Protein AF-A0A3M5FD31-F1 (afdb_monomer)

Foldseek 3Di:
DVVPDPDDDDPPDDPVVVVVVVVVVVVVVVVVVVVVVVVVVVVVVVDPDPDDDPDPPVLLVDFADFPLVVVLSVLLLVQLQDLAFEEEEEAAQLCSVSSVLSSQCNYPQNVADEQEDELVVDPQVCQLCQAQWAAQPLDDPRNHTDHHSQNSQFSGEYEYEAPLNHAAVSLVQVLCCLPVQWGDHRVGPDIDHGRYRYYYYHHDDLVVCCVVVSHPPSSVVRNVPHYRYRDFQLVRQPSQVVLLVVLLCVLCVVVVHNLADEDPQLSVLSRPARPSNGSVLSSVLSNQQSVPPPDSYRYNVSSVGQPDNDQDPADEEEDLALAQLQQAAQWDWDQDPVPSDTDIHGDPSSHHPHYDYQLVSNLPPALLRLLLRLLNLLQLLLQLLQWPQHDPQLVVLSLQLLLLSLVQSLVCNVPSPPSSSSSSSNSSSNSSSVSCRRRNGALQQLLLVCCCSPLVDDSSLSSLLLVLLLLVVCCVQQLQSLLSSLVSSVQDDPPDDSNRSNVSSSVSSVVSCVSSVRQLACVVSVDDLVCLLVSLVSSVVVVVRQNRHSDHDDSVNSSVSVVSSHD

Mean predicted aligned error: 15.81 Å

Structure (mmCIF, N/CA/C/O backbone):
data_AF-A0A3M5FD31-F1
#
_entry.id   AF-A0A3M5FD31-F1
#
loop_
_atom_site.group_PDB
_atom_site.id
_atom_site.type_symbol
_atom_site.label_atom_id
_atom_site.label_alt_id
_atom_site.label_comp_id
_atom_site.label_asym_id
_atom_site.label_entity_id
_atom_site.label_seq_id
_atom_site.pdbx_PDB_ins_code
_atom_site.Cartn_x
_atom_site.Cartn_y
_atom_site.Cartn_z
_atom_site.occupancy
_atom_site.B_iso_or_equiv
_atom_site.auth_seq_id
_atom_site.auth_comp_id
_atom_site.auth_asym_id
_atom_site.auth_atom_id
_atom_site.pdbx_PDB_model_num
ATOM 1 N N . MET A 1 1 ? -20.718 32.385 51.580 1.00 57.00 1 MET A N 1
ATOM 2 C CA . MET A 1 1 ? -20.568 30.990 51.122 1.00 57.00 1 MET A CA 1
ATOM 3 C C . MET A 1 1 ? -21.814 30.450 50.413 1.00 57.00 1 MET A C 1
ATOM 5 O O . MET A 1 1 ? -21.738 30.248 49.214 1.00 57.00 1 MET A O 1
ATOM 9 N N . LYS A 1 2 ? -22.989 30.304 51.052 1.00 42.31 2 LYS A N 1
ATOM 10 C CA . LYS A 1 2 ? -24.213 29.786 50.378 1.00 42.31 2 LYS A CA 1
ATOM 11 C C . LYS A 1 2 ? -24.882 30.723 49.345 1.00 42.31 2 LYS A C 1
ATOM 13 O O . LYS A 1 2 ? -25.687 30.256 48.555 1.00 42.31 2 LYS A O 1
ATOM 18 N N . MET A 1 3 ? -24.538 32.015 49.322 1.00 60.50 3 MET A N 1
ATOM 19 C CA . MET A 1 3 ? -25.020 33.004 48.332 1.00 60.50 3 MET A CA 1
ATOM 20 C C . MET A 1 3 ? -23.913 33.480 47.365 1.00 60.50 3 MET A C 1
ATOM 22 O O . MET A 1 3 ? -24.001 34.572 46.820 1.00 60.50 3 MET A O 1
ATOM 26 N N . GLY A 1 4 ? -22.835 32.702 47.188 1.00 65.38 4 GLY A N 1
ATOM 27 C CA . GLY A 1 4 ? -21.793 32.984 46.182 1.00 65.38 4 GLY A CA 1
ATOM 28 C C . GLY A 1 4 ? -20.539 33.727 46.666 1.00 65.38 4 GLY A C 1
ATOM 29 O O . GLY A 1 4 ? -19.631 33.952 45.874 1.00 65.38 4 GLY A O 1
ATOM 30 N N . ALA A 1 5 ? -20.434 34.079 47.953 1.00 73.81 5 ALA A N 1
ATOM 31 C CA . ALA A 1 5 ? -19.164 34.566 48.511 1.00 73.81 5 ALA A CA 1
ATOM 32 C C . ALA A 1 5 ? -18.141 33.420 48.620 1.00 73.81 5 ALA A C 1
ATOM 34 O O . ALA A 1 5 ? -18.450 32.408 49.258 1.00 73.81 5 ALA A O 1
ATOM 35 N N . VAL A 1 6 ? -16.962 33.615 48.014 1.00 78.00 6 VAL A N 1
ATOM 36 C CA . VAL A 1 6 ? -15.872 32.626 47.891 1.00 78.00 6 VAL A CA 1
ATOM 37 C C . VAL A 1 6 ? -15.182 32.353 49.228 1.00 78.00 6 VAL A C 1
ATOM 39 O O . VAL A 1 6 ? -14.819 31.216 49.499 1.00 78.00 6 VAL A O 1
ATOM 42 N N . ASP A 1 7 ? -15.053 33.371 50.077 1.00 82.12 7 ASP A N 1
ATOM 43 C CA . ASP A 1 7 ? -14.499 33.240 51.425 1.00 82.12 7 ASP A CA 1
ATOM 44 C C . ASP A 1 7 ? -15.051 34.343 52.350 1.00 82.12 7 ASP A C 1
ATOM 46 O O . ASP A 1 7 ? -15.804 35.212 51.891 1.00 82.12 7 ASP A O 1
ATOM 50 N N . TYR A 1 8 ? -14.716 34.316 53.642 1.00 82.50 8 TYR A N 1
ATOM 51 C CA . TYR A 1 8 ? -15.013 35.403 54.586 1.00 82.50 8 TYR A CA 1
ATOM 52 C C . TYR A 1 8 ? -13.820 35.693 55.508 1.00 82.50 8 TYR A C 1
ATOM 54 O O . TYR A 1 8 ? -13.073 34.792 55.862 1.00 82.50 8 TYR A O 1
ATOM 62 N N . ILE A 1 9 ? -13.668 36.955 55.926 1.00 82.25 9 ILE A N 1
ATOM 63 C CA . ILE A 1 9 ? -12.649 37.391 56.896 1.00 82.25 9 ILE A CA 1
ATOM 64 C C . ILE A 1 9 ? -13.359 38.174 58.005 1.00 82.25 9 ILE A C 1
ATOM 66 O O . ILE A 1 9 ? -14.078 39.139 57.727 1.00 82.25 9 ILE A O 1
ATOM 70 N N . ALA A 1 10 ? -13.196 37.745 59.257 1.00 69.75 10 ALA A N 1
ATOM 71 C CA . ALA A 1 10 ? -13.809 38.389 60.419 1.00 69.75 10 ALA A CA 1
ATOM 72 C C . ALA A 1 10 ? -12.972 39.590 60.890 1.00 69.75 10 ALA A C 1
ATOM 74 O O . ALA A 1 10 ? -11.751 39.543 60.854 1.00 69.75 10 ALA A O 1
ATOM 75 N N . LYS A 1 11 ? -13.614 40.681 61.329 1.00 69.56 11 LYS A N 1
ATOM 76 C CA . LYS A 1 11 ? -12.915 41.870 61.859 1.00 69.56 11 LYS A CA 1
ATOM 77 C C . LYS A 1 11 ? -12.777 41.804 63.392 1.00 69.56 11 LYS A C 1
ATOM 79 O O . LYS A 1 11 ? -13.752 41.401 64.028 1.00 69.56 11 LYS A O 1
ATOM 84 N N . PRO A 1 12 ? -11.672 42.308 63.985 1.00 71.88 12 PRO A N 1
ATOM 85 C CA . PRO A 1 12 ? -10.453 42.791 63.320 1.00 71.88 12 PRO A CA 1
ATOM 86 C C . PRO A 1 12 ? -9.617 41.622 62.766 1.00 71.88 12 PRO A C 1
ATOM 88 O O . PRO A 1 12 ? -9.615 40.551 63.360 1.00 71.88 12 PRO A O 1
ATOM 91 N N . PHE A 1 13 ? -8.932 41.826 61.638 1.00 75.38 13 PHE A N 1
ATOM 92 C CA . PHE A 1 13 ? -8.118 40.801 60.967 1.00 75.38 13 PHE A CA 1
ATOM 93 C C . PHE A 1 13 ? -6.666 41.242 60.810 1.00 75.38 13 PHE A C 1
ATOM 95 O O . PHE A 1 13 ? -6.372 42.441 60.767 1.00 75.38 13 PHE A O 1
ATOM 102 N N . ASP A 1 14 ? -5.785 40.257 60.666 1.00 81.44 14 ASP A N 1
ATOM 103 C CA . ASP A 1 14 ? -4.389 40.449 60.293 1.00 81.44 14 ASP A CA 1
ATOM 104 C C . ASP A 1 14 ? -4.263 40.710 58.775 1.00 81.44 14 ASP A C 1
ATOM 106 O O . ASP A 1 14 ? -4.968 40.107 57.958 1.00 81.44 14 ASP A O 1
ATOM 110 N N . HIS A 1 15 ? -3.375 41.629 58.381 1.00 78.44 15 HIS A N 1
ATOM 111 C CA . HIS A 1 15 ? -3.094 41.918 56.971 1.00 78.44 15 HIS A CA 1
ATOM 112 C C . HIS A 1 15 ? -2.498 40.706 56.248 1.00 78.44 15 HIS A C 1
ATOM 114 O O . HIS A 1 15 ? -2.843 40.465 55.088 1.00 78.44 15 HIS A O 1
ATOM 120 N N . ASP A 1 16 ? -1.660 39.918 56.922 1.00 77.75 16 ASP A N 1
ATOM 121 C CA . ASP A 1 16 ? -1.027 38.751 56.304 1.00 77.75 16 ASP A CA 1
ATOM 122 C C . ASP A 1 16 ? -2.047 37.640 56.027 1.00 77.75 16 ASP A C 1
ATOM 124 O O . ASP A 1 16 ? -2.021 37.012 54.965 1.00 77.75 16 ASP A O 1
ATOM 128 N N . GLU A 1 17 ? -3.017 37.455 56.924 1.00 76.56 17 GLU A N 1
ATOM 129 C CA . GLU A 1 17 ? -4.114 36.495 56.756 1.00 76.56 17 GLU A CA 1
ATOM 130 C C . GLU A 1 17 ? -5.007 36.867 55.559 1.00 76.56 17 GLU A C 1
ATOM 132 O O . GLU A 1 17 ? -5.382 36.011 54.750 1.00 76.56 17 GLU A O 1
ATOM 137 N N . MET A 1 18 ? -5.269 38.165 55.366 1.00 80.25 18 MET A N 1
ATOM 138 C CA . MET A 1 18 ? -5.989 38.661 54.191 1.00 80.25 18 MET A CA 1
ATOM 139 C C . MET A 1 18 ? -5.215 38.415 52.891 1.00 80.25 18 MET A C 1
ATOM 141 O O . MET A 1 18 ? -5.794 37.941 51.909 1.00 80.25 18 MET A O 1
ATOM 145 N N . LEU A 1 19 ? -3.914 38.716 52.863 1.00 84.88 19 LEU A N 1
ATOM 146 C CA . LEU A 1 19 ? -3.081 38.527 51.672 1.00 84.88 19 LEU A CA 1
ATOM 147 C C . LEU A 1 19 ? -2.959 37.046 51.285 1.00 84.88 19 LEU A C 1
ATOM 149 O O . LEU A 1 19 ? -2.978 36.716 50.093 1.00 84.88 19 LEU A O 1
ATOM 153 N N . GLN A 1 20 ? -2.893 36.148 52.270 1.00 82.25 20 GLN A N 1
ATOM 154 C CA . GLN A 1 20 ? -2.889 34.702 52.046 1.00 82.25 20 GLN A CA 1
ATOM 155 C C . GLN A 1 20 ? -4.227 34.202 51.491 1.00 82.25 20 GLN A C 1
ATOM 157 O O . GLN A 1 20 ? -4.234 33.454 50.508 1.00 82.25 20 GLN A O 1
ATOM 162 N N . ALA A 1 21 ? -5.354 34.656 52.051 1.00 80.88 21 ALA A N 1
ATOM 163 C CA . ALA A 1 21 ? -6.685 34.301 51.560 1.00 80.88 21 ALA A CA 1
ATOM 164 C C . ALA A 1 21 ? -6.889 34.752 50.103 1.00 80.88 21 ALA A C 1
ATOM 166 O O . ALA A 1 21 ? -7.315 33.964 49.256 1.00 80.88 21 ALA A O 1
ATOM 167 N N . VAL A 1 22 ? -6.499 35.989 49.771 1.00 82.94 22 VAL A N 1
ATOM 168 C CA . VAL A 1 22 ? -6.572 36.518 48.398 1.00 82.94 22 VAL A CA 1
ATOM 169 C C . VAL A 1 22 ? -5.653 35.742 47.452 1.00 82.94 22 VAL A C 1
ATOM 171 O O . VAL A 1 22 ? -6.081 35.356 46.363 1.00 82.94 22 VAL A O 1
ATOM 174 N N . SER A 1 23 ? -4.415 35.452 47.865 1.00 82.94 23 SER A N 1
ATOM 175 C CA . SER A 1 23 ? -3.459 34.695 47.045 1.00 82.94 23 SER A CA 1
ATOM 176 C C . SER A 1 23 ? -3.947 33.278 46.740 1.00 82.94 23 SER A C 1
ATOM 178 O O . SER A 1 23 ? -3.809 32.816 45.605 1.00 82.94 23 SER A O 1
ATOM 180 N N . ARG A 1 24 ? -4.559 32.597 47.719 1.00 80.94 24 ARG A N 1
ATOM 181 C CA . ARG A 1 24 ? -5.175 31.275 47.532 1.00 80.94 24 ARG A CA 1
ATOM 182 C C . ARG A 1 24 ? -6.303 31.332 46.501 1.00 80.94 24 ARG A C 1
ATOM 184 O O . ARG A 1 24 ? -6.282 30.579 45.534 1.00 80.94 24 ARG A O 1
ATOM 191 N N . ILE A 1 25 ? -7.223 32.286 46.649 1.00 81.38 25 ILE A N 1
ATOM 192 C CA . ILE A 1 25 ? -8.380 32.440 45.752 1.00 81.38 25 ILE A CA 1
ATOM 193 C C . ILE A 1 25 ? -7.945 32.764 44.315 1.00 81.38 25 ILE A C 1
ATOM 195 O O . ILE A 1 25 ? -8.532 32.257 43.358 1.00 81.38 25 ILE A O 1
ATOM 199 N N . LEU A 1 26 ? -6.914 33.598 44.139 1.00 79.50 26 LEU A N 1
ATOM 200 C CA . LEU A 1 26 ? -6.382 33.927 42.814 1.00 79.50 26 LEU A CA 1
ATOM 201 C C . LEU A 1 26 ? -5.714 32.721 42.143 1.00 79.50 26 LEU A C 1
ATOM 203 O O . LEU A 1 26 ? -5.932 32.516 40.948 1.00 79.50 26 LEU A O 1
ATOM 207 N N . ARG A 1 27 ? -4.962 31.906 42.899 1.00 77.94 27 ARG A N 1
ATOM 208 C CA . ARG A 1 27 ? -4.375 30.656 42.390 1.00 77.94 27 ARG A CA 1
ATOM 209 C C . ARG A 1 27 ? -5.456 29.671 41.971 1.00 77.94 27 ARG A C 1
ATOM 211 O O . ARG A 1 27 ? -5.449 29.245 40.824 1.00 77.94 27 ARG A O 1
ATOM 218 N N . ASP A 1 28 ? -6.433 29.400 42.830 1.00 74.62 28 ASP A N 1
ATOM 219 C CA . ASP A 1 28 ? -7.515 28.455 42.529 1.00 74.62 28 ASP A CA 1
ATOM 220 C C . ASP A 1 28 ? -8.310 28.882 41.284 1.00 74.62 28 ASP A C 1
ATOM 222 O O . ASP A 1 28 ? -8.662 28.058 40.438 1.00 74.62 28 ASP A O 1
ATOM 226 N N . ARG A 1 29 ? -8.519 30.193 41.101 1.00 70.31 29 ARG A N 1
ATOM 227 C CA . ARG A 1 29 ? -9.194 30.738 39.917 1.00 70.31 29 ARG A CA 1
ATOM 228 C C . ARG A 1 29 ? -8.349 30.631 38.644 1.00 70.31 29 ARG A C 1
ATOM 230 O O . ARG A 1 29 ? -8.918 30.423 37.574 1.00 70.31 29 ARG A O 1
ATOM 237 N N . GLN A 1 30 ? -7.025 30.760 38.738 1.00 68.56 30 GLN A N 1
ATOM 238 C CA . GLN A 1 30 ? -6.111 30.538 37.611 1.00 68.56 30 GLN A CA 1
ATOM 239 C C . GLN A 1 30 ? -6.052 29.057 37.217 1.00 68.56 30 GLN A C 1
ATOM 241 O O . GLN A 1 30 ? -6.096 28.762 36.026 1.00 68.56 30 GLN A O 1
ATOM 246 N N . THR A 1 31 ? -6.058 28.135 38.182 1.00 65.38 31 THR A N 1
ATOM 247 C CA . THR A 1 31 ? -6.077 26.685 37.925 1.00 65.38 31 THR A CA 1
ATOM 248 C C . THR A 1 31 ? -7.385 26.247 37.263 1.00 65.38 31 THR A C 1
ATOM 250 O O . THR A 1 31 ? -7.364 25.520 36.275 1.00 65.38 31 THR A O 1
ATOM 253 N N . VAL A 1 32 ? -8.536 26.741 37.737 1.00 60.44 32 VAL A N 1
ATOM 254 C CA . VAL A 1 32 ? -9.849 26.437 37.134 1.00 60.44 32 VAL A CA 1
ATOM 255 C C . VAL A 1 32 ? -9.967 27.009 35.718 1.00 60.44 32 VAL A C 1
ATOM 257 O O . VAL A 1 32 ? -10.501 26.341 34.834 1.00 60.44 32 VAL A O 1
ATOM 260 N N . LYS A 1 33 ? -9.436 28.217 35.482 1.00 55.97 33 LYS A N 1
ATOM 261 C CA . LYS A 1 33 ? -9.439 28.846 34.156 1.00 55.97 33 LYS A CA 1
ATOM 262 C C . LYS A 1 33 ? -8.493 28.128 33.185 1.00 55.97 33 LYS A C 1
ATOM 264 O O . LYS A 1 33 ? -8.901 27.851 32.066 1.00 55.97 33 LYS A O 1
ATOM 269 N N . GLY A 1 34 ? -7.303 27.725 33.639 1.00 59.38 34 GLY A N 1
ATOM 270 C CA . GLY A 1 34 ? -6.358 26.915 32.861 1.00 59.38 34 GLY A CA 1
ATOM 271 C C . GLY A 1 34 ? -6.920 25.546 32.470 1.00 59.38 34 GLY A C 1
ATOM 272 O O . GLY A 1 34 ? -6.835 25.167 31.309 1.00 59.38 34 GLY A O 1
ATOM 273 N N . LEU A 1 35 ? -7.604 24.856 33.391 1.00 53.44 35 LEU A N 1
ATOM 274 C CA . LEU A 1 35 ? -8.277 23.580 33.110 1.00 53.44 35 LEU A CA 1
ATOM 275 C C . LEU A 1 35 ? -9.478 23.737 32.161 1.00 53.44 35 LEU A C 1
ATOM 277 O O . LEU A 1 35 ? -9.753 22.846 31.360 1.00 53.44 35 LEU A O 1
ATOM 281 N N . GLN A 1 36 ? -10.207 24.857 32.225 1.00 46.56 36 GLN A N 1
ATOM 282 C CA . GLN A 1 36 ? -11.287 25.164 31.278 1.00 46.56 36 GLN A CA 1
ATOM 283 C C . GLN A 1 36 ? -10.758 25.545 29.893 1.00 46.56 36 GLN A C 1
ATOM 285 O O . GLN A 1 36 ? -11.352 25.137 28.896 1.00 46.56 36 GLN A O 1
ATOM 290 N N . ASP A 1 37 ? -9.645 26.270 29.822 1.00 46.91 37 ASP A N 1
ATOM 291 C CA . ASP A 1 37 ? -9.002 26.660 28.569 1.00 46.91 37 ASP A CA 1
ATOM 292 C C . ASP A 1 37 ? -8.316 25.457 27.896 1.00 46.91 37 ASP A C 1
ATOM 294 O O . ASP A 1 37 ? -8.490 25.271 26.693 1.00 46.91 37 ASP A O 1
ATOM 298 N N . GLU A 1 38 ? -7.673 24.556 28.652 1.00 51.56 38 GLU A N 1
ATOM 299 C CA . GLU A 1 38 ? -7.178 23.263 28.148 1.00 51.56 38 GLU A CA 1
ATOM 300 C C . GLU A 1 38 ? -8.320 22.346 27.704 1.00 51.56 38 GLU A C 1
ATOM 302 O O . GLU A 1 38 ? -8.249 21.745 26.634 1.00 51.56 38 GLU A O 1
ATOM 307 N N . ARG A 1 39 ? -9.424 22.281 28.459 1.00 49.59 39 ARG A N 1
ATOM 308 C CA . ARG A 1 39 ? -10.617 21.512 28.073 1.00 49.59 39 ARG A CA 1
ATOM 309 C C . ARG A 1 39 ? -11.270 22.066 26.802 1.00 49.59 39 ARG A C 1
ATOM 311 O O . ARG A 1 39 ? -11.724 21.287 25.966 1.00 49.59 39 ARG A O 1
ATOM 318 N N . ASN A 1 40 ? -11.304 23.386 26.629 1.00 40.19 40 ASN A N 1
ATOM 319 C CA . ASN A 1 40 ? -11.822 24.034 25.423 1.00 40.19 40 ASN A CA 1
ATOM 320 C C . ASN A 1 40 ? -10.858 23.899 24.232 1.00 40.19 40 ASN A C 1
ATOM 322 O O . ASN A 1 40 ? -11.315 23.754 23.098 1.00 40.19 40 ASN A O 1
ATOM 326 N N . ALA A 1 41 ? -9.545 23.898 24.473 1.00 43.22 41 ALA A N 1
ATOM 327 C CA . ALA A 1 41 ? -8.523 23.660 23.458 1.00 43.22 41 ALA A CA 1
ATOM 328 C C . ALA A 1 41 ? -8.509 22.194 22.992 1.00 43.22 41 ALA A C 1
ATOM 330 O O . ALA A 1 41 ? -8.485 21.947 21.791 1.00 43.22 41 ALA A O 1
ATOM 331 N N . LEU A 1 42 ? -8.641 21.227 23.907 1.00 42.50 42 LEU A N 1
ATOM 332 C CA . LEU A 1 42 ? -8.776 19.795 23.601 1.00 42.50 42 LEU A CA 1
ATOM 333 C C . LEU A 1 42 ? -10.115 19.474 22.915 1.00 42.50 42 LEU A C 1
ATOM 335 O O . LEU A 1 42 ? -10.158 18.643 22.010 1.00 42.50 42 LEU A O 1
ATOM 339 N N . ALA A 1 43 ? -11.204 20.162 23.277 1.00 38.69 43 ALA A N 1
ATOM 340 C CA . ALA A 1 43 ? -12.492 20.041 22.588 1.00 38.69 43 ALA A CA 1
ATOM 341 C C . ALA A 1 43 ? -12.474 20.645 21.169 1.00 38.69 43 ALA A C 1
ATOM 343 O O . ALA A 1 43 ? -13.147 20.124 20.280 1.00 38.69 43 ALA A O 1
ATOM 344 N N . LYS A 1 44 ? -11.689 21.709 20.938 1.00 34.06 44 LYS A N 1
ATOM 345 C CA . LYS A 1 44 ? -11.449 22.276 19.599 1.00 34.06 44 LYS A CA 1
ATOM 346 C C . LYS A 1 44 ? -10.491 21.422 18.761 1.00 34.06 44 LYS A C 1
ATOM 348 O O . LYS A 1 44 ? -10.747 21.237 17.577 1.00 34.06 44 LYS A O 1
ATOM 353 N N . ALA A 1 45 ? -9.444 20.855 19.363 1.00 41.69 45 ALA A N 1
ATOM 354 C CA . ALA A 1 45 ? -8.497 19.968 18.684 1.00 41.69 45 ALA A CA 1
ATOM 355 C C . ALA A 1 45 ? -9.134 18.625 18.269 1.00 41.69 45 ALA A C 1
ATOM 357 O O . ALA A 1 45 ? -8.792 18.086 17.222 1.00 41.69 45 ALA A O 1
ATOM 358 N N . ASN A 1 46 ? -10.128 18.134 19.023 1.00 36.50 46 ASN A N 1
ATOM 359 C CA . ASN A 1 46 ? -10.862 16.895 18.725 1.00 36.50 46 ASN A CA 1
ATOM 360 C C . ASN A 1 46 ? -12.128 17.085 17.861 1.00 36.50 46 ASN A C 1
ATOM 362 O O . ASN A 1 46 ? -13.016 16.234 17.868 1.00 36.50 46 ASN A O 1
ATOM 366 N N . GLY A 1 47 ? -12.207 18.171 17.082 1.00 39.78 47 GLY A N 1
ATOM 367 C CA . GLY A 1 47 ? -13.066 18.249 15.897 1.00 39.78 47 GLY A CA 1
ATOM 368 C C . GLY A 1 47 ? -14.571 18.111 16.144 1.00 39.78 47 GLY A C 1
ATOM 369 O O . GLY A 1 47 ? -15.203 17.217 15.589 1.00 39.78 47 GLY A O 1
ATOM 370 N N . ALA A 1 48 ? -15.159 19.036 16.902 1.00 40.81 48 ALA A N 1
ATOM 371 C CA . ALA A 1 48 ? -16.598 19.294 16.871 1.00 40.81 48 ALA A CA 1
ATOM 372 C C . ALA A 1 48 ? -16.889 20.570 16.063 1.00 40.81 48 ALA A C 1
ATOM 374 O O . ALA A 1 48 ? -17.319 21.584 16.608 1.00 40.81 48 ALA A O 1
ATOM 375 N N . GLU A 1 49 ? -16.656 20.519 14.752 1.00 34.41 49 GLU A N 1
ATOM 376 C CA . GLU A 1 49 ? -17.252 21.481 13.827 1.00 34.41 49 GLU A CA 1
ATOM 377 C C . GLU A 1 49 ? -18.537 20.875 13.269 1.00 34.41 49 GLU A C 1
ATOM 379 O O . GLU A 1 49 ? -18.543 19.794 12.678 1.00 34.41 49 GLU A O 1
ATOM 384 N N . LYS A 1 50 ? -19.653 21.564 13.519 1.00 36.78 50 LYS A N 1
ATOM 385 C CA . LYS A 1 50 ? -20.957 21.271 12.926 1.00 36.78 50 LYS A CA 1
ATOM 386 C C . LYS A 1 50 ? -20.867 21.492 11.412 1.00 36.78 50 LYS A C 1
ATOM 388 O O . LYS A 1 50 ? -21.157 22.583 10.933 1.00 36.78 50 LYS A O 1
ATOM 393 N N . GLY A 1 51 ? -20.462 20.464 10.673 1.00 33.22 51 GLY A N 1
ATOM 394 C CA . GLY A 1 51 ? -20.641 20.400 9.224 1.00 33.22 51 GLY A CA 1
ATOM 395 C C . GLY A 1 51 ? -22.120 20.185 8.863 1.00 33.22 51 GLY A C 1
ATOM 396 O O . GLY A 1 51 ? -22.862 19.584 9.649 1.00 33.22 51 GLY A O 1
ATOM 397 N N . PRO A 1 52 ? -22.585 20.663 7.697 1.00 36.34 52 PRO A N 1
ATOM 398 C CA . PRO A 1 52 ? -23.980 20.563 7.303 1.00 36.34 52 PRO A CA 1
ATOM 399 C C . PRO A 1 52 ? -24.254 19.166 6.729 1.00 36.34 52 PRO A C 1
ATOM 401 O O . PRO A 1 52 ? -24.100 18.933 5.537 1.00 36.34 52 PRO A O 1
ATOM 404 N N . ALA A 1 53 ? -24.680 18.224 7.570 1.00 38.00 53 ALA A N 1
ATOM 405 C CA . ALA A 1 53 ? -25.276 16.969 7.113 1.00 38.00 53 ALA A CA 1
ATOM 406 C C . ALA A 1 53 ? -26.731 16.907 7.595 1.00 38.00 53 ALA A C 1
ATOM 408 O O . ALA A 1 53 ? -27.027 16.514 8.725 1.00 38.00 53 ALA A O 1
ATOM 409 N N . GLN A 1 54 ? -27.641 17.359 6.731 1.00 36.53 54 GLN A N 1
ATOM 410 C CA . GLN A 1 54 ? -29.090 17.285 6.915 1.00 36.53 54 GLN A CA 1
ATOM 411 C C . GLN A 1 54 ? -29.583 15.844 6.721 1.00 36.53 54 GLN A C 1
ATOM 413 O O . GLN A 1 54 ? -30.201 15.527 5.715 1.00 36.53 54 GLN A O 1
ATOM 418 N N . ASN A 1 55 ? -29.344 14.979 7.706 1.00 39.78 55 ASN A N 1
ATOM 419 C CA . ASN A 1 55 ? -30.059 13.710 7.840 1.00 39.78 55 ASN A CA 1
ATOM 420 C C . ASN A 1 55 ? -30.818 13.718 9.178 1.00 39.78 55 ASN A C 1
ATOM 422 O O . ASN A 1 55 ? -30.316 14.242 10.175 1.00 39.78 55 ASN A O 1
ATOM 426 N N . ASN A 1 56 ? -31.992 13.078 9.239 1.00 44.31 56 ASN A N 1
ATOM 427 C CA . ASN A 1 56 ? -32.879 12.981 10.421 1.00 44.31 56 ASN A CA 1
ATOM 428 C C . ASN A 1 56 ? -32.245 12.338 11.690 1.00 44.31 56 ASN A C 1
ATOM 430 O O . ASN A 1 56 ? -32.935 12.118 12.683 1.00 44.31 56 ASN A O 1
ATOM 434 N N . ASN A 1 57 ? -30.941 12.034 11.679 1.00 55.62 57 ASN A N 1
ATOM 435 C CA . ASN A 1 57 ? -30.175 11.409 12.762 1.00 55.62 57 ASN A CA 1
ATOM 436 C C . ASN A 1 57 ? -29.000 12.274 13.267 1.00 55.62 57 ASN A C 1
ATOM 438 O O . ASN A 1 57 ? -28.086 11.741 13.895 1.00 55.62 57 ASN A O 1
ATOM 442 N N . GLY A 1 58 ? -29.013 13.593 13.032 1.00 57.41 58 GLY A N 1
ATOM 443 C CA . GLY A 1 58 ? -27.941 14.516 13.451 1.00 57.41 58 GLY A CA 1
ATOM 444 C C . GLY A 1 58 ? -27.565 14.468 14.944 1.00 57.41 58 GLY A C 1
ATOM 445 O O . GLY A 1 58 ? -26.456 14.841 15.306 1.00 57.41 58 GLY A O 1
ATOM 446 N N . GLU A 1 59 ? -28.444 13.943 15.803 1.00 58.66 59 GLU A N 1
ATOM 447 C CA . GLU A 1 59 ? -28.191 13.709 17.235 1.00 58.66 59 GLU A CA 1
ATOM 448 C C . GLU A 1 59 ? -27.175 12.582 17.514 1.00 58.66 59 GLU A C 1
ATOM 450 O O . GLU A 1 59 ? -26.509 12.599 18.546 1.00 58.66 59 GLU A O 1
ATOM 455 N N . ILE A 1 60 ? -27.054 11.598 16.612 1.00 71.94 60 ILE A N 1
ATOM 456 C CA . ILE A 1 60 ? -26.197 10.408 16.782 1.00 71.94 60 ILE A CA 1
ATOM 457 C C . ILE A 1 60 ? -24.769 10.675 16.278 1.00 71.94 60 ILE A C 1
ATOM 459 O O . ILE A 1 60 ? -23.824 10.055 16.757 1.00 71.94 60 ILE A O 1
ATOM 463 N N . GLY A 1 61 ? -24.591 11.609 15.337 1.00 75.50 61 GLY A N 1
ATOM 464 C CA . GLY A 1 61 ? -23.268 11.998 14.832 1.00 75.50 61 GLY A CA 1
ATOM 465 C C . GLY A 1 61 ? -22.547 10.923 14.006 1.00 75.50 61 GLY A C 1
ATOM 466 O O . GLY A 1 61 ? -21.340 11.021 13.808 1.00 75.50 61 GLY A O 1
ATOM 467 N N . ILE A 1 62 ? -23.267 9.903 13.523 1.00 85.12 62 ILE A N 1
ATOM 468 C CA . ILE A 1 62 ? -22.738 8.840 12.658 1.00 85.12 62 ILE A CA 1
ATOM 469 C C . ILE A 1 62 ? -23.390 8.955 11.278 1.00 85.12 62 ILE A C 1
ATOM 471 O O . ILE A 1 62 ? -24.609 9.086 11.164 1.00 85.12 62 ILE A O 1
ATOM 475 N N . ILE A 1 63 ? -22.567 8.911 10.231 1.00 87.00 63 ILE A N 1
ATOM 476 C CA . ILE A 1 63 ? -22.999 8.988 8.831 1.00 87.00 63 ILE A CA 1
ATOM 477 C C . ILE A 1 63 ? -23.344 7.585 8.339 1.00 87.00 63 ILE A C 1
ATOM 479 O O . ILE A 1 63 ? -22.567 6.656 8.562 1.00 87.00 63 ILE A O 1
ATOM 483 N N . GLY A 1 64 ? -24.486 7.446 7.667 1.00 85.50 64 GLY A N 1
ATOM 484 C CA . GLY A 1 64 ? -24.935 6.210 7.031 1.00 85.50 64 GLY A CA 1
ATOM 485 C C . GLY A 1 64 ? -26.450 6.043 7.068 1.00 85.50 64 GLY A C 1
ATOM 486 O O . GLY A 1 64 ? -27.094 6.408 8.058 1.00 85.50 64 GLY A O 1
ATOM 487 N N . SER A 1 65 ? -27.002 5.479 6.000 1.00 87.00 65 SER A N 1
ATOM 488 C CA . SER A 1 65 ? -28.434 5.280 5.768 1.00 87.00 65 SER A CA 1
ATOM 489 C C . SER A 1 65 ? -28.796 3.821 5.453 1.00 87.00 65 SER A C 1
ATOM 491 O O . SER A 1 65 ? -29.978 3.492 5.333 1.00 87.00 65 SER A O 1
ATOM 493 N N . CYS A 1 66 ? -27.810 2.921 5.372 1.00 89.38 66 CYS A N 1
ATOM 494 C CA . CYS A 1 66 ? -28.045 1.510 5.091 1.00 89.38 66 CYS A CA 1
ATOM 495 C C . CYS A 1 66 ? -28.876 0.801 6.189 1.00 89.38 66 CYS A C 1
ATOM 497 O O . CYS A 1 66 ? -28.805 1.167 7.370 1.00 89.38 66 CYS A O 1
ATOM 499 N N . PRO A 1 67 ? -29.638 -0.260 5.844 1.00 90.06 67 PRO A N 1
ATOM 500 C CA . PRO A 1 67 ? -30.520 -0.943 6.795 1.00 90.06 67 PRO A CA 1
ATOM 501 C C . PRO A 1 67 ? -29.839 -1.425 8.093 1.00 90.06 67 PRO A C 1
ATOM 503 O O . PRO A 1 67 ? -30.416 -1.206 9.161 1.00 90.06 67 PRO A O 1
ATOM 506 N N . PRO A 1 68 ? -28.616 -2.005 8.067 1.00 90.81 68 PRO A N 1
ATOM 507 C CA . PRO A 1 68 ? -27.908 -2.388 9.293 1.00 90.81 68 PRO A CA 1
ATOM 508 C C . PRO A 1 68 ? -27.613 -1.209 10.232 1.00 90.81 68 PRO A C 1
ATOM 510 O O . PRO A 1 68 ? -27.720 -1.344 11.451 1.00 90.81 68 PRO A O 1
ATOM 513 N N . MET A 1 69 ? -27.280 -0.037 9.680 1.00 92.56 69 MET A N 1
ATOM 514 C CA . MET A 1 69 ? -27.033 1.168 10.475 1.00 92.56 69 MET A CA 1
ATOM 515 C C . MET A 1 69 ? -28.330 1.739 11.053 1.00 92.56 69 MET A C 1
ATOM 517 O O . MET A 1 69 ? -28.348 2.157 12.209 1.00 92.56 69 MET A O 1
ATOM 521 N N . LEU A 1 70 ? -29.436 1.701 10.304 1.00 91.00 70 LEU A N 1
ATOM 522 C CA . LEU A 1 70 ? -30.748 2.125 10.806 1.00 91.00 70 LEU A CA 1
ATOM 523 C C . LEU A 1 70 ? -31.228 1.264 11.989 1.00 91.00 70 LEU A C 1
ATOM 525 O O . LEU A 1 70 ? -31.734 1.803 12.978 1.00 91.00 70 LEU A O 1
ATOM 529 N N . ASP A 1 71 ? -31.026 -0.056 11.927 1.00 91.88 71 ASP A N 1
ATOM 530 C CA . ASP A 1 71 ? -31.307 -0.959 13.052 1.00 91.88 71 ASP A CA 1
ATOM 531 C C . ASP A 1 71 ? -30.410 -0.650 14.264 1.00 91.88 71 ASP A C 1
ATOM 533 O O . ASP A 1 71 ? -30.896 -0.543 15.395 1.00 91.88 71 ASP A O 1
ATOM 537 N N . LEU A 1 72 ? -29.114 -0.407 14.034 1.00 93.31 72 LEU A N 1
ATOM 538 C CA . LEU A 1 72 ? -28.184 0.015 15.081 1.00 93.31 72 LEU A CA 1
ATOM 539 C C . LEU A 1 72 ? -28.641 1.319 15.756 1.00 93.31 72 LEU A C 1
ATOM 541 O O . LEU A 1 72 ? -28.677 1.387 16.984 1.00 93.31 72 LEU A O 1
ATOM 545 N N . TYR A 1 73 ? -29.058 2.332 14.991 1.00 93.19 73 TYR A N 1
ATOM 546 C CA . TYR A 1 73 ? -29.573 3.591 15.541 1.00 93.19 73 TYR A CA 1
ATOM 547 C C . TYR A 1 73 ? -30.839 3.383 16.379 1.00 93.19 73 TYR A C 1
ATOM 549 O O . TYR A 1 73 ? -30.969 3.964 17.459 1.00 93.19 73 TYR A O 1
ATOM 557 N N . SER A 1 74 ? -31.757 2.523 15.926 1.00 92.69 74 SER A N 1
ATOM 558 C CA . SER A 1 74 ? -32.962 2.154 16.681 1.00 92.69 74 SER A CA 1
ATOM 559 C C . SER A 1 74 ? -32.609 1.510 18.026 1.00 92.69 74 SER A C 1
ATOM 561 O O . SER A 1 74 ? -33.164 1.877 19.066 1.00 92.69 74 SER A O 1
ATOM 563 N N . LYS A 1 75 ? -31.628 0.600 18.035 1.00 94.31 75 LYS A N 1
ATOM 564 C CA . LYS A 1 75 ? -31.115 -0.022 19.262 1.00 94.31 75 LYS A CA 1
ATOM 565 C C . LYS A 1 75 ? -30.451 1.000 20.183 1.00 94.31 75 LYS A C 1
ATOM 567 O O . LYS A 1 75 ? -30.774 1.019 21.367 1.00 94.31 75 LYS A O 1
ATOM 572 N N . ILE A 1 76 ? -29.608 1.893 19.658 1.00 94.31 76 ILE A N 1
ATOM 573 C CA . ILE A 1 76 ? -28.973 2.967 20.444 1.00 94.31 76 ILE A CA 1
ATOM 574 C C . ILE A 1 76 ? -30.038 3.817 21.146 1.00 94.31 76 ILE A C 1
ATOM 576 O O . ILE A 1 76 ? -29.945 4.012 22.355 1.00 94.31 76 ILE A O 1
ATOM 580 N N . ARG A 1 77 ? -31.094 4.253 20.442 1.00 93.31 77 ARG A N 1
ATOM 581 C CA . ARG A 1 77 ? -32.175 5.065 21.040 1.00 93.31 77 ARG A CA 1
ATOM 582 C C . ARG A 1 77 ? -32.927 4.337 22.164 1.00 93.31 77 ARG A C 1
ATOM 584 O O . ARG A 1 77 ? -33.352 4.981 23.117 1.00 93.31 77 ARG A O 1
ATOM 591 N N . LYS A 1 78 ? -33.078 3.010 22.082 1.00 93.62 78 LYS A N 1
ATOM 592 C CA . LYS A 1 78 ? -33.726 2.197 23.131 1.00 93.62 78 LYS A CA 1
ATOM 593 C C . LYS A 1 78 ? -32.821 1.960 24.341 1.00 93.62 78 LYS A C 1
ATOM 595 O O . LYS A 1 78 ? -33.301 1.932 25.469 1.00 93.62 78 LYS A O 1
ATOM 600 N N . VAL A 1 79 ? -31.524 1.774 24.105 1.00 94.38 79 VAL A N 1
ATOM 601 C CA . VAL A 1 79 ? -30.545 1.383 25.130 1.00 94.38 79 VAL A CA 1
ATOM 602 C C . VAL A 1 79 ? -29.963 2.594 25.861 1.00 94.38 79 VAL A C 1
ATOM 604 O O . VAL A 1 79 ? -29.691 2.522 27.061 1.00 94.38 79 VAL A O 1
ATOM 607 N N . ALA A 1 80 ? -29.782 3.725 25.177 1.00 93.88 80 ALA A N 1
ATOM 608 C CA . ALA A 1 80 ? -29.160 4.919 25.746 1.00 93.88 80 ALA A CA 1
ATOM 609 C C . ALA A 1 80 ? -29.830 5.425 27.044 1.00 93.88 80 ALA A C 1
ATOM 611 O O . ALA A 1 80 ? -29.084 5.731 27.974 1.00 93.88 80 ALA A O 1
ATOM 612 N N . PRO A 1 81 ? -31.172 5.438 27.202 1.00 94.19 81 PRO A N 1
ATOM 613 C CA . PRO A 1 81 ? -31.822 5.899 28.435 1.00 94.19 81 PRO A CA 1
ATOM 614 C C . PRO A 1 81 ? -31.700 4.948 29.639 1.00 94.19 81 PRO A C 1
ATOM 616 O O . PRO A 1 81 ? -32.149 5.310 30.727 1.00 94.19 81 PRO A O 1
ATOM 619 N N . THR A 1 82 ? -31.156 3.740 29.449 1.00 93.44 82 THR A N 1
ATOM 620 C CA . THR A 1 82 ? -30.976 2.722 30.500 1.00 93.44 82 THR A CA 1
ATOM 621 C C . THR A 1 82 ? -29.604 2.834 31.172 1.00 93.44 82 THR A C 1
ATOM 623 O O . THR A 1 82 ? -28.658 3.328 30.562 1.00 93.44 82 THR A O 1
ATOM 626 N N . ASP A 1 83 ? -29.475 2.318 32.397 1.00 89.56 83 ASP A N 1
ATOM 627 C CA . ASP A 1 83 ? -28.189 2.195 33.106 1.00 89.56 83 ASP A CA 1
ATOM 628 C C . ASP A 1 83 ? -27.469 0.861 32.817 1.00 89.56 83 ASP A C 1
ATOM 630 O O . ASP A 1 83 ? -26.474 0.529 33.455 1.00 89.56 83 ASP A O 1
ATOM 634 N N . SER A 1 84 ? -27.954 0.070 31.853 1.00 90.56 84 SER A N 1
ATOM 635 C CA . SER A 1 84 ? -27.339 -1.210 31.495 1.00 90.56 84 SER A CA 1
ATOM 636 C C . SER A 1 84 ? -25.965 -1.027 30.842 1.00 90.56 84 SER A C 1
ATOM 638 O O . SER A 1 84 ? -25.755 -0.103 30.044 1.00 90.56 84 SER A O 1
ATOM 640 N N . ASN A 1 85 ? -25.063 -1.968 31.138 1.00 92.69 85 ASN A N 1
ATOM 641 C CA . ASN A 1 85 ? -23.777 -2.098 30.459 1.00 92.69 85 ASN A CA 1
ATOM 642 C C . ASN A 1 85 ? -23.992 -2.444 28.985 1.00 92.69 85 ASN A C 1
ATOM 644 O O . ASN A 1 85 ? -24.855 -3.263 28.651 1.00 92.69 85 ASN A O 1
ATOM 648 N N . VAL A 1 86 ? -23.187 -1.839 28.116 1.00 96.25 86 VAL A N 1
ATOM 649 C CA . VAL A 1 86 ? -23.260 -2.067 26.670 1.00 96.25 86 VAL A CA 1
ATOM 650 C C . VAL A 1 86 ? -21.916 -2.553 26.157 1.00 96.25 86 VAL A C 1
ATOM 652 O O . VAL A 1 86 ? -20.896 -1.914 26.402 1.00 96.25 86 VAL A O 1
ATOM 655 N N . LEU A 1 87 ? -21.927 -3.655 25.411 1.00 96.62 87 LEU A N 1
ATOM 656 C CA . LEU A 1 87 ? -20.775 -4.156 24.674 1.00 96.62 87 LEU A CA 1
ATOM 657 C C . LEU A 1 87 ? -20.926 -3.809 23.189 1.00 96.62 87 LEU A C 1
ATOM 659 O O . LEU A 1 87 ? -21.843 -4.280 22.519 1.00 96.62 87 LEU A O 1
ATOM 663 N N . VAL A 1 88 ? -20.017 -2.995 22.667 1.00 96.56 88 VAL A N 1
ATOM 664 C CA . VAL A 1 88 ? -19.954 -2.582 21.266 1.00 96.56 88 VAL A CA 1
ATOM 665 C C . VAL A 1 88 ? -18.931 -3.447 20.532 1.00 96.56 88 VAL A C 1
ATOM 667 O O . VAL A 1 88 ? -17.732 -3.392 20.798 1.00 96.56 88 VAL A O 1
ATOM 670 N N . GLN A 1 89 ? -19.395 -4.254 19.586 1.00 94.50 89 GLN A N 1
ATOM 671 C CA . GLN A 1 89 ? -18.555 -5.170 18.820 1.00 94.50 89 GLN A CA 1
ATOM 672 C C . GLN A 1 89 ? -18.421 -4.692 17.382 1.00 94.50 89 GLN A C 1
ATOM 674 O O . GLN A 1 89 ? -19.395 -4.256 16.774 1.00 94.50 89 GLN A O 1
ATOM 679 N N . GLY A 1 90 ? -17.229 -4.810 16.815 1.00 93.31 90 GLY A N 1
ATOM 680 C CA . GLY A 1 90 ? -16.998 -4.487 15.412 1.00 93.31 90 GLY A CA 1
ATOM 681 C C . GLY A 1 90 ? -15.517 -4.438 15.082 1.00 93.31 90 GLY A C 1
ATOM 682 O O . GLY A 1 90 ? -14.680 -4.201 15.959 1.00 93.31 90 GLY A O 1
ATOM 683 N N . GLU A 1 91 ? -15.200 -4.639 13.806 1.00 91.50 91 GLU A N 1
ATOM 684 C CA . GLU A 1 91 ? -13.826 -4.583 13.306 1.00 91.50 91 GLU A CA 1
ATOM 685 C C . GLU A 1 91 ? -13.151 -3.247 13.655 1.00 91.50 91 GLU A C 1
ATOM 687 O O . GLU A 1 91 ? -13.807 -2.234 13.946 1.00 91.50 91 GLU A O 1
ATOM 692 N N . SER A 1 92 ? -11.820 -3.230 13.662 1.00 86.69 92 SER A N 1
ATOM 693 C CA . SER A 1 92 ? -11.074 -1.990 13.872 1.00 86.69 92 SER A CA 1
ATOM 694 C C . SER A 1 92 ? -11.442 -0.947 12.808 1.00 86.69 92 SER A C 1
ATOM 696 O O . SER A 1 92 ? -11.674 -1.277 11.646 1.00 86.69 92 SER A O 1
ATOM 698 N N . GLY A 1 93 ? -11.558 0.316 13.223 1.00 86.69 93 GLY A N 1
ATOM 699 C CA . GLY A 1 93 ? -11.897 1.420 12.321 1.00 86.69 93 GLY A CA 1
ATOM 700 C C . GLY A 1 93 ? -13.362 1.481 11.867 1.00 86.69 93 GLY A C 1
ATOM 701 O O . GLY A 1 93 ? -13.663 2.250 10.967 1.00 86.69 93 GLY A O 1
ATOM 702 N N . THR A 1 94 ? -14.291 0.721 12.460 1.00 91.56 94 THR A N 1
ATOM 703 C CA . THR A 1 94 ? -15.738 0.781 12.124 1.00 91.56 94 THR A CA 1
ATOM 704 C C . THR A 1 94 ? -16.503 1.948 12.757 1.00 91.56 94 THR A C 1
ATOM 706 O O . THR A 1 94 ? -17.612 2.251 12.323 1.00 91.56 94 THR A O 1
ATOM 709 N N . GLY A 1 95 ? -15.925 2.624 13.758 1.00 90.75 95 GLY A N 1
ATOM 710 C CA . GLY A 1 95 ? -16.560 3.754 14.456 1.00 90.75 95 GLY A CA 1
ATOM 711 C C . GLY A 1 95 ? -17.164 3.422 15.829 1.00 90.75 95 GLY A C 1
ATOM 712 O O . GLY A 1 95 ? -18.116 4.076 16.251 1.00 90.75 95 GLY A O 1
ATOM 713 N N . LYS A 1 96 ? -16.623 2.426 16.547 1.00 93.50 96 LYS A N 1
ATOM 714 C CA . LYS A 1 96 ? -17.102 2.008 17.883 1.00 93.50 96 LYS A CA 1
ATOM 715 C C . LYS A 1 96 ? -17.158 3.160 18.902 1.00 93.50 96 LYS A C 1
ATOM 717 O O . LYS A 1 96 ? -18.137 3.268 19.637 1.00 93.50 96 LYS A O 1
ATOM 722 N N . GLU A 1 97 ? -16.166 4.055 18.897 1.00 91.06 97 GLU A N 1
ATOM 723 C CA . GLU A 1 97 ? -16.142 5.236 19.778 1.00 91.06 97 GLU A CA 1
ATOM 724 C C . GLU A 1 97 ? -17.333 6.175 19.521 1.00 91.06 97 GLU A C 1
ATOM 726 O O . GLU A 1 97 ? -17.945 6.678 20.464 1.00 91.06 97 GLU A O 1
ATOM 731 N N . LEU A 1 98 ? -17.721 6.375 18.255 1.00 91.81 98 LEU A N 1
ATOM 732 C CA . LEU A 1 98 ? -18.865 7.225 17.913 1.00 91.81 98 LEU A CA 1
ATOM 733 C C . LEU A 1 98 ? -20.170 6.645 18.468 1.00 91.81 98 LEU A C 1
ATOM 735 O O . LEU A 1 98 ? -21.016 7.388 18.960 1.00 91.81 98 LEU A O 1
ATOM 739 N N . VAL A 1 99 ? -20.310 5.316 18.459 1.00 94.31 99 VAL A N 1
ATOM 740 C CA . VAL A 1 99 ? -21.461 4.635 19.068 1.00 94.31 99 VAL A CA 1
ATOM 741 C C . VAL A 1 99 ? -21.467 4.799 20.585 1.00 94.31 99 VAL A C 1
ATOM 743 O O . VAL A 1 99 ? -22.515 5.106 21.153 1.00 94.31 99 VAL A O 1
ATOM 746 N N . ALA A 1 100 ? -20.316 4.664 21.248 1.00 94.38 100 ALA A N 1
ATOM 747 C CA . ALA A 1 100 ? -20.209 4.900 22.687 1.00 94.38 100 ALA A CA 1
ATOM 748 C C . ALA A 1 100 ? -20.582 6.344 23.062 1.00 94.38 100 ALA A C 1
ATOM 750 O O . ALA A 1 100 ? -21.346 6.575 24.002 1.00 94.38 100 ALA A O 1
ATOM 751 N N . ARG A 1 101 ? -20.113 7.316 22.275 1.00 93.50 101 ARG A N 1
ATOM 752 C CA . ARG A 1 101 ? -20.440 8.732 22.458 1.00 93.50 101 ARG A CA 1
ATOM 753 C C . ARG A 1 101 ? -21.926 9.010 22.230 1.00 93.50 101 ARG A C 1
ATOM 755 O O . ARG A 1 101 ? -22.538 9.726 23.019 1.00 93.50 101 ARG A O 1
ATOM 762 N N . ALA A 1 102 ? -22.532 8.403 21.209 1.00 93.69 102 ALA A N 1
ATOM 763 C CA . ALA A 1 102 ? -23.968 8.510 20.960 1.00 93.69 102 ALA A CA 1
ATOM 764 C C . ALA A 1 102 ? -24.800 7.934 22.120 1.00 93.69 102 ALA A C 1
ATOM 766 O O . ALA A 1 102 ? -25.761 8.564 22.561 1.00 93.69 102 ALA A O 1
ATOM 767 N N . LEU A 1 103 ? -24.408 6.773 22.658 1.00 94.94 103 LEU A N 1
ATOM 768 C CA . LEU A 1 103 ? -25.050 6.170 23.830 1.00 94.94 103 LEU A CA 1
ATOM 769 C C . LEU A 1 103 ? -24.984 7.084 25.057 1.00 94.94 103 LEU A C 1
ATOM 771 O O . LEU A 1 103 ? -25.981 7.209 25.764 1.00 94.94 103 LEU A O 1
ATOM 775 N N . HIS A 1 104 ? -23.844 7.733 25.302 1.00 95.06 104 HIS A N 1
ATOM 776 C CA . HIS A 1 104 ? -23.693 8.683 26.403 1.00 95.06 104 HIS A CA 1
ATOM 777 C C . HIS A 1 104 ? -24.554 9.940 26.201 1.00 95.06 104 HIS A C 1
ATOM 779 O O . HIS A 1 104 ? -25.337 10.293 27.086 1.00 95.06 104 HIS A O 1
ATOM 785 N N . ASN A 1 105 ? -24.476 10.567 25.023 1.00 93.50 105 ASN A N 1
ATOM 786 C CA . ASN A 1 105 ? -25.193 11.806 24.698 1.00 93.50 105 ASN A CA 1
ATOM 787 C C . ASN A 1 105 ? -26.722 11.653 24.737 1.00 93.50 105 ASN A C 1
ATOM 789 O O . ASN A 1 105 ? -27.428 12.606 25.056 1.00 93.50 105 ASN A O 1
ATOM 793 N N . LEU A 1 106 ? -27.237 10.460 24.427 1.00 93.19 106 LEU A N 1
ATOM 794 C CA . LEU A 1 106 ? -28.668 10.140 24.473 1.00 93.19 106 LEU A CA 1
ATOM 795 C C . LEU A 1 106 ? -29.116 9.550 25.824 1.00 93.19 106 LEU A C 1
ATOM 797 O O . LEU A 1 106 ? -30.268 9.139 25.973 1.00 93.19 106 LEU A O 1
ATOM 801 N N . SER A 1 107 ? -28.218 9.470 26.809 1.00 94.50 107 SER A N 1
ATOM 802 C CA . SER A 1 107 ? -28.520 8.920 28.130 1.00 94.50 107 SER A CA 1
ATOM 803 C C . SER A 1 107 ? -28.990 9.972 29.131 1.00 94.50 107 SER A C 1
ATOM 805 O O . SER A 1 107 ? -28.824 11.177 28.950 1.00 94.50 107 SER A O 1
ATOM 807 N N . ARG A 1 108 ? -29.487 9.500 30.281 1.00 93.56 108 ARG A N 1
ATOM 808 C CA . ARG A 1 108 ? -29.763 10.352 31.452 1.00 93.56 108 ARG A CA 1
ATOM 809 C C . ARG A 1 108 ? -28.498 11.019 32.013 1.00 93.56 108 ARG A C 1
ATOM 811 O O . ARG A 1 108 ? -28.602 12.025 32.708 1.00 93.56 108 ARG A O 1
ATOM 818 N N . ARG A 1 109 ? -27.317 10.480 31.685 1.00 93.81 109 ARG A N 1
ATOM 819 C CA . ARG A 1 109 ? -25.996 10.938 32.134 1.00 93.81 109 ARG A CA 1
ATOM 820 C C . ARG A 1 109 ? -25.295 11.841 31.112 1.00 93.81 109 ARG A C 1
ATOM 822 O O . ARG A 1 109 ? -24.136 12.160 31.310 1.00 93.81 109 ARG A O 1
ATOM 829 N N . ALA A 1 110 ? -25.982 12.322 30.071 1.00 92.50 110 ALA A N 1
ATOM 830 C CA . ALA A 1 110 ? -25.391 13.145 29.004 1.00 92.50 110 ALA A CA 1
ATOM 831 C C . ALA A 1 110 ? -24.725 14.460 29.468 1.00 92.50 110 ALA A C 1
ATOM 833 O O . ALA A 1 110 ? -23.938 15.053 28.736 1.00 92.50 110 ALA A O 1
ATOM 834 N N . LYS A 1 111 ? -25.069 14.959 30.666 1.00 92.69 111 LYS A N 1
ATOM 835 C CA . LYS A 1 111 ? -24.430 16.141 31.282 1.00 92.69 111 LYS A CA 1
ATOM 836 C C . LYS A 1 111 ? -23.256 15.786 32.208 1.00 92.69 111 LYS A C 1
ATOM 838 O O . LYS A 1 111 ? -22.537 16.688 32.630 1.00 92.69 111 LYS A O 1
ATOM 843 N N . ALA A 1 112 ? -23.113 14.512 32.564 1.00 94.06 112 ALA A N 1
ATOM 844 C CA . ALA A 1 112 ? -22.061 13.982 33.424 1.00 94.06 112 ALA A CA 1
ATOM 845 C C . ALA A 1 112 ? -20.802 13.664 32.587 1.00 94.06 112 ALA A C 1
ATOM 847 O O . ALA A 1 112 ? -20.885 13.637 31.359 1.00 94.06 112 ALA A O 1
ATOM 848 N N . PRO A 1 113 ? -19.622 13.455 33.197 1.00 92.62 113 PRO A N 1
ATOM 849 C CA . PRO A 1 113 ? -18.418 13.146 32.431 1.00 92.62 113 PRO A CA 1
ATOM 850 C C . PRO A 1 113 ? -18.523 11.797 31.702 1.00 92.62 113 PRO A C 1
ATOM 852 O O . PRO A 1 113 ? -19.064 10.823 32.226 1.00 92.62 113 PRO A O 1
ATOM 855 N N . MET A 1 114 ? -17.946 11.738 30.501 1.00 95.06 114 MET A N 1
ATOM 856 C CA . MET A 1 114 ? -17.619 10.493 29.809 1.00 95.06 114 MET A CA 1
ATOM 857 C C . MET A 1 114 ? -16.099 10.343 29.790 1.00 95.06 114 MET A C 1
ATOM 859 O O . MET A 1 114 ? -15.410 11.118 29.127 1.00 95.06 114 MET A O 1
ATOM 863 N N . ILE A 1 115 ? -15.577 9.356 30.512 1.00 94.94 115 ILE A N 1
ATOM 864 C CA . ILE A 1 115 ? -14.146 9.043 30.541 1.00 94.94 115 ILE A CA 1
ATOM 865 C C . ILE A 1 115 ? -13.889 7.922 29.542 1.00 94.94 115 ILE A C 1
ATOM 867 O O . ILE A 1 115 ? -14.508 6.869 29.634 1.00 94.94 115 ILE A O 1
ATOM 871 N N . SER A 1 116 ? -13.011 8.157 28.568 1.00 93.44 116 SER A N 1
ATOM 872 C CA . SER A 1 116 ? -12.678 7.187 27.518 1.00 93.44 116 SER A CA 1
ATOM 873 C C . SER A 1 116 ? -11.253 6.687 27.698 1.00 93.44 116 SER A C 1
ATOM 875 O O . SER A 1 116 ? -10.335 7.493 27.832 1.00 93.44 116 SER A O 1
ATOM 877 N N . VAL A 1 117 ? -11.070 5.369 27.692 1.00 91.62 117 VAL A N 1
ATOM 878 C CA . VAL A 1 117 ? -9.776 4.713 27.894 1.00 91.62 117 VAL A CA 1
ATOM 879 C C . VAL A 1 117 ? -9.588 3.667 26.810 1.00 91.62 117 VAL A C 1
ATOM 881 O O . VAL A 1 117 ? -10.438 2.800 26.641 1.00 91.62 117 VAL A O 1
ATOM 884 N N . ASN A 1 118 ? -8.475 3.737 26.085 1.00 88.56 118 ASN A N 1
ATOM 885 C CA . ASN A 1 118 ? -8.072 2.679 25.168 1.00 88.56 118 ASN A CA 1
ATOM 886 C C . ASN A 1 118 ? -7.117 1.734 25.902 1.00 88.56 118 ASN A C 1
ATOM 888 O O . ASN A 1 118 ? -5.985 2.113 26.210 1.00 88.56 118 ASN A O 1
ATOM 892 N N . CYS A 1 119 ? -7.576 0.514 26.177 1.00 90.06 119 CYS A N 1
ATOM 893 C CA . CYS A 1 119 ? -6.808 -0.471 26.930 1.00 90.06 119 CYS A CA 1
ATOM 894 C C . CYS A 1 119 ? -5.551 -0.943 26.184 1.00 90.06 119 CYS A C 1
ATOM 896 O O . CYS A 1 119 ? -4.568 -1.285 26.827 1.00 90.06 119 CYS A O 1
ATOM 898 N N . ALA A 1 120 ? -5.541 -0.889 24.849 1.00 84.44 120 ALA A N 1
ATOM 899 C CA . ALA A 1 120 ? -4.380 -1.252 24.038 1.00 84.44 120 ALA A CA 1
ATOM 900 C C . ALA A 1 120 ? -3.278 -0.173 24.030 1.00 84.44 120 ALA A C 1
ATOM 902 O O . ALA A 1 120 ? -2.137 -0.454 23.672 1.00 84.44 120 ALA A O 1
ATOM 903 N N . ALA A 1 121 ? -3.615 1.077 24.374 1.00 82.88 121 ALA A N 1
ATOM 904 C CA . ALA A 1 121 ? -2.687 2.208 24.310 1.00 82.88 121 ALA A CA 1
ATOM 905 C C . ALA A 1 121 ? -1.877 2.412 25.602 1.00 82.88 121 ALA A C 1
ATOM 907 O O . ALA A 1 121 ? -0.888 3.145 25.595 1.00 82.88 121 ALA A O 1
ATOM 908 N N . ILE A 1 122 ? -2.299 1.797 26.711 1.00 83.81 122 ILE A N 1
ATOM 909 C CA . ILE A 1 122 ? -1.643 1.913 28.015 1.00 83.81 122 ILE A CA 1
ATOM 910 C C . ILE A 1 122 ? -0.834 0.635 28.261 1.00 83.81 122 ILE A C 1
ATOM 912 O O . ILE A 1 122 ? -1.391 -0.452 28.125 1.00 83.81 122 ILE A O 1
ATOM 916 N N . PRO A 1 123 ? 0.452 0.729 28.651 1.00 84.31 123 PRO A N 1
ATOM 917 C CA . PRO A 1 123 ? 1.236 -0.445 29.014 1.00 84.31 123 PRO A CA 1
ATOM 918 C C . PRO A 1 123 ? 0.533 -1.292 30.080 1.00 84.31 123 PRO A C 1
ATOM 920 O O . PRO A 1 123 ? 0.012 -0.756 31.060 1.00 84.31 123 PRO A O 1
ATOM 923 N N . GLU A 1 124 ? 0.581 -2.615 29.923 1.00 84.88 124 GLU A N 1
ATOM 924 C CA . GLU A 1 124 ? -0.043 -3.582 30.838 1.00 84.88 124 GLU A CA 1
ATOM 925 C C . GLU A 1 124 ? 0.354 -3.356 32.306 1.00 84.88 124 GLU A C 1
ATOM 927 O O . GLU A 1 124 ? -0.487 -3.419 33.198 1.00 84.88 124 GLU A O 1
ATOM 932 N N . SER A 1 125 ? 1.608 -2.985 32.567 1.00 83.50 125 SER A N 1
ATOM 933 C CA . SER A 1 125 ? 2.096 -2.701 33.922 1.00 83.50 125 SER A CA 1
ATOM 934 C C . SER A 1 125 ? 1.486 -1.451 34.569 1.00 83.50 125 SER A C 1
ATOM 936 O O . SER A 1 125 ? 1.550 -1.298 35.788 1.00 83.50 125 SER A O 1
ATOM 938 N N . LEU A 1 126 ? 0.909 -0.541 33.780 1.00 86.62 126 LEU A N 1
ATOM 939 C CA . LEU A 1 126 ? 0.374 0.739 34.252 1.00 86.62 126 LEU A CA 1
ATOM 940 C C . LEU A 1 126 ? -1.150 0.800 34.220 1.00 86.62 126 LEU A C 1
ATOM 942 O O . LEU A 1 126 ? -1.733 1.575 34.979 1.00 86.62 126 LEU A O 1
ATOM 946 N N . ILE A 1 127 ? -1.805 -0.020 33.398 1.00 89.38 127 ILE A N 1
ATOM 947 C CA . ILE A 1 127 ? -3.252 0.069 33.175 1.00 89.38 127 ILE A CA 1
ATOM 948 C C . ILE A 1 127 ? -4.067 -0.087 34.462 1.00 89.38 127 ILE A C 1
ATOM 950 O O . ILE A 1 127 ? -5.068 0.603 34.646 1.00 89.38 127 ILE A O 1
ATOM 954 N N . GLU A 1 128 ? -3.614 -0.930 35.392 1.00 88.94 128 GLU A N 1
ATOM 955 C CA . GLU A 1 128 ? -4.287 -1.124 36.676 1.00 88.94 128 GLU A CA 1
ATOM 956 C C . GLU A 1 128 ? -4.215 0.139 37.550 1.00 88.94 128 GLU A C 1
ATOM 958 O O . GLU A 1 128 ? -5.218 0.554 38.135 1.00 88.94 128 GLU A O 1
ATOM 963 N N . SER A 1 129 ? -3.047 0.784 37.607 1.00 89.56 129 SER A N 1
ATOM 964 C CA . SER A 1 129 ? -2.854 1.986 38.422 1.00 89.56 129 SER A CA 1
ATOM 965 C C . SER A 1 129 ? -3.517 3.224 37.813 1.00 89.56 129 SER A C 1
ATOM 967 O O . SER A 1 129 ? -3.984 4.079 38.563 1.00 89.56 129 SER A O 1
ATOM 969 N N . GLU A 1 130 ? -3.632 3.300 36.484 1.00 90.31 130 GLU A N 1
ATOM 970 C CA . GLU A 1 130 ? -4.378 4.356 35.789 1.00 90.31 130 GLU A CA 1
ATOM 971 C C . GLU A 1 130 ? -5.899 4.170 35.943 1.00 90.31 130 GLU A C 1
ATOM 973 O O . GLU A 1 130 ? -6.610 5.117 36.281 1.00 90.31 130 GLU A O 1
ATOM 978 N N . LEU A 1 131 ? -6.429 2.951 35.774 1.00 91.19 131 LEU A N 1
ATOM 979 C CA . LEU A 1 131 ? -7.871 2.698 35.897 1.00 91.19 131 LEU A CA 1
ATOM 980 C C . LEU A 1 131 ? -8.375 2.848 37.336 1.00 91.19 131 LEU A C 1
ATOM 982 O O . LEU A 1 131 ? -9.364 3.547 37.572 1.00 91.19 131 LEU A O 1
ATOM 986 N N . PHE A 1 132 ? -7.708 2.208 38.299 1.00 92.44 132 PHE A N 1
ATOM 987 C CA . PHE A 1 132 ? -8.197 2.112 39.680 1.00 92.44 132 PHE A CA 1
ATOM 988 C C . PHE A 1 132 ? -7.521 3.090 40.647 1.00 92.44 132 PHE A C 1
ATOM 990 O O . PHE A 1 132 ? -7.962 3.211 41.790 1.00 92.44 132 PHE A O 1
ATOM 997 N N . GLY A 1 133 ? -6.476 3.797 40.211 1.00 90.94 133 GLY A N 1
ATOM 998 C CA . GLY A 1 133 ? -5.683 4.668 41.072 1.00 90.94 133 GLY A CA 1
ATOM 999 C C . GLY A 1 133 ? -4.724 3.885 41.969 1.00 90.94 133 GLY A C 1
ATOM 1000 O O . GLY A 1 133 ? -4.803 2.660 42.105 1.00 90.94 133 GLY A O 1
ATOM 1001 N N . HIS A 1 134 ? -3.812 4.597 42.622 1.00 90.12 134 HIS A N 1
ATOM 1002 C CA . HIS A 1 134 ? -2.835 4.001 43.532 1.00 90.12 134 HIS A CA 1
ATOM 1003 C C . HIS A 1 134 ? -2.577 4.887 44.748 1.00 90.12 134 HIS A C 1
ATOM 1005 O O . HIS A 1 134 ? -2.693 6.111 44.682 1.00 90.12 134 HIS A O 1
ATOM 1011 N N . GLU A 1 135 ? -2.212 4.253 45.860 1.00 89.44 135 GLU A N 1
ATOM 1012 C CA . GLU A 1 135 ? -1.709 4.941 47.047 1.00 89.44 135 GLU A CA 1
ATOM 1013 C C . GLU A 1 135 ? -0.202 5.194 46.955 1.00 89.44 135 GLU A C 1
ATOM 1015 O O . GLU A 1 135 ? 0.531 4.543 46.202 1.00 89.44 135 GLU A O 1
ATOM 1020 N N . LYS A 1 136 ? 0.280 6.148 47.756 1.00 87.31 136 LYS A N 1
ATOM 1021 C CA . LYS A 1 136 ? 1.716 6.418 47.862 1.00 87.31 136 LYS A CA 1
ATOM 1022 C C . LYS A 1 136 ? 2.449 5.149 48.317 1.00 87.31 136 LYS A C 1
ATOM 1024 O O . LYS A 1 136 ? 2.113 4.576 49.348 1.00 87.31 136 LYS A O 1
ATOM 1029 N N . GLY A 1 137 ? 3.478 4.747 47.573 1.00 83.56 137 GLY A N 1
ATOM 1030 C CA . GLY A 1 137 ? 4.273 3.551 47.870 1.00 83.56 137 GLY A CA 1
ATOM 1031 C C . GLY A 1 137 ? 3.666 2.224 47.401 1.00 83.56 137 GLY A C 1
ATOM 1032 O O . GLY A 1 137 ? 4.183 1.178 47.776 1.00 83.56 137 GLY A O 1
ATOM 1033 N N . ALA A 1 138 ? 2.613 2.239 46.575 1.00 81.88 138 ALA A N 1
ATOM 1034 C CA . ALA A 1 138 ? 1.994 1.018 46.050 1.00 81.88 138 ALA A CA 1
ATOM 1035 C C . ALA A 1 138 ? 2.923 0.170 45.153 1.00 81.88 138 ALA A C 1
ATOM 1037 O O . ALA A 1 138 ? 2.756 -1.043 45.072 1.00 81.88 138 ALA A O 1
ATOM 1038 N N . PHE A 1 139 ? 3.896 0.798 44.486 1.00 82.44 139 PHE A N 1
ATOM 1039 C CA . PHE A 1 139 ? 4.932 0.149 43.676 1.00 82.44 139 PHE A CA 1
ATOM 1040 C C . PHE A 1 139 ? 6.192 1.029 43.615 1.00 82.44 139 PHE A C 1
ATOM 1042 O O . PHE A 1 139 ? 6.183 2.196 44.025 1.00 82.44 139 PHE A O 1
ATOM 1049 N N . THR A 1 140 ? 7.296 0.487 43.097 1.00 77.25 140 THR A N 1
ATOM 1050 C CA . THR A 1 140 ? 8.556 1.223 42.915 1.00 77.25 140 THR A CA 1
ATOM 1051 C C . THR A 1 140 ? 8.360 2.393 41.943 1.00 77.25 140 THR A C 1
ATOM 1053 O O . THR A 1 140 ? 8.176 2.174 40.750 1.00 77.25 140 THR A O 1
ATOM 1056 N N . GLY A 1 141 ? 8.386 3.631 42.453 1.00 77.25 141 GLY A N 1
ATOM 1057 C CA . GLY A 1 141 ? 8.123 4.857 41.678 1.00 77.25 141 GLY A CA 1
ATOM 1058 C C . GLY A 1 141 ? 6.827 5.597 42.046 1.00 77.25 141 GLY A C 1
ATOM 1059 O O . GLY A 1 141 ? 6.634 6.727 41.608 1.00 77.25 141 GLY A O 1
ATOM 1060 N N . ALA A 1 142 ? 5.969 5.027 42.901 1.00 79.31 142 ALA A N 1
ATOM 1061 C CA . ALA A 1 142 ? 4.730 5.660 43.369 1.00 79.31 142 ALA A CA 1
ATOM 1062 C C . ALA A 1 142 ? 4.990 6.733 44.452 1.00 79.31 142 ALA A C 1
ATOM 1064 O O . ALA A 1 142 ? 4.725 6.529 45.641 1.00 79.31 142 ALA A O 1
ATOM 1065 N N . SER A 1 143 ? 5.551 7.880 44.059 1.00 78.38 143 SER A N 1
ATOM 1066 C CA . SER A 1 143 ? 5.950 8.964 44.977 1.00 78.38 143 SER A CA 1
ATOM 1067 C C . SER A 1 143 ? 4.772 9.698 45.638 1.00 78.38 143 SER A C 1
ATOM 1069 O O . SER A 1 143 ? 4.928 10.250 46.731 1.00 78.38 143 SER A O 1
ATOM 1071 N N . ALA A 1 144 ? 3.599 9.689 45.002 1.00 82.56 144 ALA A N 1
ATOM 1072 C CA . ALA A 1 144 ? 2.352 10.280 45.484 1.00 82.56 144 ALA A CA 1
ATOM 1073 C C . ALA A 1 144 ? 1.167 9.371 45.124 1.00 82.56 144 ALA A C 1
ATOM 1075 O O . ALA A 1 144 ? 1.283 8.556 44.217 1.00 82.56 144 ALA A O 1
ATOM 1076 N N . GLY A 1 145 ? 0.046 9.501 45.838 1.00 83.12 145 GLY A N 1
ATOM 1077 C CA . GLY A 1 145 ? -1.193 8.810 45.473 1.00 83.12 145 GLY A CA 1
ATOM 1078 C C . GLY A 1 145 ? -1.929 9.532 44.340 1.00 83.12 145 GLY A C 1
ATOM 1079 O O . GLY A 1 145 ? -1.870 10.761 44.249 1.00 83.12 145 GLY A O 1
ATOM 1080 N N . ARG A 1 146 ? -2.638 8.780 43.492 1.00 86.81 146 ARG A N 1
ATOM 1081 C CA . ARG A 1 146 ? -3.399 9.310 42.349 1.00 86.81 146 ARG A CA 1
ATOM 1082 C C . ARG A 1 146 ? -4.770 8.641 42.252 1.00 86.81 146 ARG A C 1
ATOM 1084 O O . ARG A 1 146 ? -4.871 7.420 42.373 1.00 86.81 146 ARG A O 1
ATOM 1091 N N . ALA A 1 147 ? -5.808 9.448 42.028 1.00 87.75 147 ALA A N 1
ATOM 1092 C CA . ALA A 1 147 ? -7.159 8.965 41.746 1.00 87.75 147 ALA A CA 1
ATOM 1093 C C . ALA A 1 147 ? -7.207 8.251 40.386 1.00 87.75 147 ALA A C 1
ATOM 1095 O O . ALA A 1 147 ? -6.522 8.660 39.446 1.00 87.75 147 ALA A O 1
ATOM 1096 N N . GLY A 1 148 ? -8.005 7.187 40.301 1.00 90.25 148 GLY A N 1
ATOM 1097 C CA . GLY A 1 148 ? -8.153 6.391 39.083 1.00 90.25 148 GLY A CA 1
ATOM 1098 C C . GLY A 1 148 ? -9.155 6.979 38.091 1.00 90.25 148 GLY A C 1
ATOM 1099 O O . GLY A 1 148 ? -10.023 7.775 38.449 1.00 90.25 148 GLY A O 1
ATOM 1100 N N . LEU A 1 149 ? -9.087 6.528 36.841 1.00 91.50 149 LEU A N 1
ATOM 1101 C CA . LEU A 1 149 ? -10.031 6.912 35.786 1.00 91.50 149 LEU A CA 1
ATOM 1102 C C . LEU A 1 149 ? -11.470 6.461 36.081 1.00 91.50 149 LEU A C 1
ATOM 1104 O O . LEU A 1 149 ? -12.411 7.137 35.670 1.00 91.50 149 LEU A O 1
ATOM 1108 N N . VAL A 1 150 ? -11.654 5.363 36.824 1.00 93.31 150 VAL A N 1
ATOM 1109 C CA . VAL A 1 150 ? -12.983 4.926 37.287 1.00 93.31 150 VAL A CA 1
ATOM 1110 C C . VAL A 1 150 ? -13.563 5.918 38.301 1.00 93.31 150 VAL A C 1
ATOM 1112 O O . VAL A 1 150 ? -14.735 6.263 38.211 1.00 93.31 150 VAL A O 1
ATOM 1115 N N . GLU A 1 151 ? -12.739 6.423 39.225 1.00 91.88 151 GLU A N 1
ATOM 1116 C CA . GLU A 1 151 ? -13.132 7.445 40.209 1.00 91.88 151 GLU A CA 1
ATOM 1117 C C . GLU A 1 151 ? -13.502 8.762 39.505 1.00 91.88 151 GLU A C 1
ATOM 1119 O O . GLU A 1 151 ? -14.506 9.389 39.826 1.00 91.88 151 GLU A O 1
ATOM 1124 N N . ALA A 1 152 ? -12.748 9.143 38.468 1.00 90.88 152 ALA A N 1
ATOM 1125 C CA . ALA A 1 152 ? -13.041 10.320 37.649 1.00 90.88 152 ALA A CA 1
ATOM 1126 C C . ALA A 1 152 ? -14.337 10.201 36.819 1.00 90.88 152 ALA A C 1
ATOM 1128 O O . ALA A 1 152 ? -14.873 11.215 36.367 1.00 90.88 152 ALA A O 1
ATOM 1129 N N . ALA A 1 153 ? -14.828 8.978 36.596 1.00 93.38 153 ALA A N 1
ATOM 1130 C CA . ALA A 1 153 ? -16.057 8.700 35.859 1.00 93.38 153 ALA A CA 1
ATOM 1131 C C . ALA A 1 153 ? -17.305 8.633 36.756 1.00 93.38 153 ALA A C 1
ATOM 1133 O O . ALA A 1 153 ? -18.390 8.358 36.238 1.00 93.38 153 ALA A O 1
ATOM 1134 N N . ASP A 1 154 ? -17.168 8.865 38.067 1.00 94.62 154 ASP A N 1
ATOM 1135 C CA . ASP A 1 154 ? -18.267 8.770 39.030 1.00 94.62 154 ASP A CA 1
ATOM 1136 C C . ASP A 1 154 ? -19.459 9.672 38.659 1.00 94.62 154 ASP A C 1
ATOM 1138 O O . ASP A 1 154 ? -19.312 10.813 38.208 1.00 94.62 154 ASP A O 1
ATOM 1142 N N . GLY A 1 155 ? -20.667 9.117 38.769 1.00 93.06 155 GLY A N 1
ATOM 1143 C CA . GLY A 1 155 ? -21.919 9.710 38.295 1.00 93.06 155 GLY A CA 1
ATOM 1144 C C . GLY A 1 155 ? -22.083 9.732 36.767 1.00 93.06 155 GLY A C 1
ATOM 1145 O O . GLY A 1 155 ? -23.167 10.056 36.269 1.00 93.06 155 GLY A O 1
ATOM 1146 N N . GLY A 1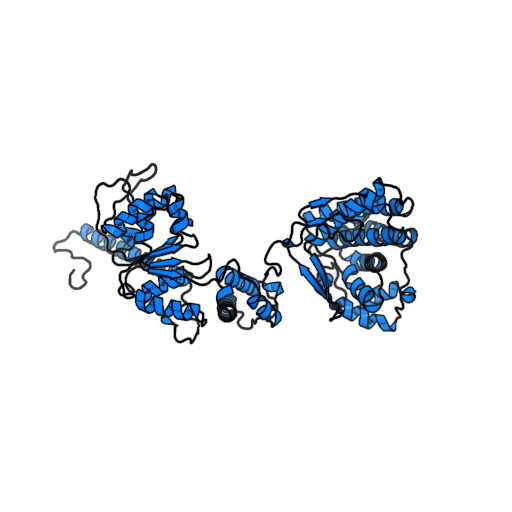 156 ? -21.052 9.364 36.005 1.00 95.62 156 GLY A N 1
ATOM 1147 C CA . GLY A 1 156 ? -20.964 9.500 34.555 1.00 95.62 156 GLY A CA 1
ATOM 1148 C C . GLY A 1 156 ? -20.920 8.180 33.785 1.00 95.62 156 GLY A C 1
ATOM 1149 O O . GLY A 1 156 ? -21.667 7.234 34.046 1.00 95.62 156 GLY A O 1
ATOM 1150 N N . THR A 1 157 ? -20.105 8.148 32.732 1.00 96.50 157 THR A N 1
ATOM 1151 C CA . THR A 1 157 ? -19.923 6.981 31.858 1.00 96.50 157 THR A CA 1
ATOM 1152 C C . THR A 1 157 ? -18.443 6.686 31.675 1.00 96.50 157 THR A C 1
ATOM 1154 O O . THR A 1 157 ? -17.670 7.574 31.327 1.00 96.50 157 THR A O 1
ATOM 1157 N N . LEU A 1 158 ? -18.057 5.428 31.855 1.00 96.31 158 LEU A N 1
ATOM 1158 C CA . LEU A 1 158 ? -16.734 4.929 31.513 1.00 96.31 158 LEU A CA 1
ATOM 1159 C C . LEU A 1 158 ? -16.827 4.179 30.186 1.00 96.31 158 LEU A C 1
ATOM 1161 O O . LEU A 1 158 ? -17.607 3.236 30.052 1.00 96.31 158 LEU A O 1
ATOM 1165 N N . PHE A 1 159 ? -16.046 4.610 29.205 1.00 97.06 159 PHE A N 1
ATOM 1166 C CA . PHE A 1 159 ? -15.872 3.930 27.934 1.00 97.06 159 PHE A CA 1
ATOM 1167 C C . PHE A 1 159 ? -14.512 3.238 27.905 1.00 97.06 159 PHE A C 1
ATOM 1169 O O . PHE A 1 159 ? -13.479 3.900 27.989 1.00 97.06 159 PHE A O 1
ATOM 1176 N N . LEU A 1 160 ? -14.521 1.912 27.794 1.00 96.00 160 LEU A N 1
ATOM 1177 C CA . LEU A 1 160 ? -13.319 1.092 27.670 1.00 96.00 160 LEU A CA 1
ATOM 1178 C C . LEU A 1 160 ? -13.237 0.542 26.247 1.00 96.00 160 LEU A C 1
ATOM 1180 O O . LEU A 1 160 ? -13.983 -0.373 25.892 1.00 96.00 160 LEU A O 1
ATOM 1184 N N . ASP A 1 161 ? -12.352 1.111 25.434 1.00 94.81 161 ASP A N 1
ATOM 1185 C CA . ASP A 1 161 ? -12.053 0.602 24.099 1.00 94.81 161 ASP A CA 1
ATOM 1186 C C . ASP A 1 161 ? -10.995 -0.498 24.166 1.00 94.81 161 ASP A C 1
ATOM 1188 O O . ASP A 1 161 ? -10.079 -0.462 24.987 1.00 94.81 161 ASP A O 1
ATOM 1192 N N . GLU A 1 162 ? -11.148 -1.482 23.289 1.00 92.94 162 GLU A N 1
ATOM 1193 C CA . GLU A 1 162 ? -10.347 -2.704 23.252 1.00 92.94 162 GLU A CA 1
ATOM 1194 C C . GLU A 1 162 ? -10.260 -3.439 24.604 1.00 92.94 162 GLU A C 1
ATOM 1196 O O . GLU A 1 162 ? -9.199 -3.887 25.032 1.00 92.94 162 GLU A O 1
ATOM 1201 N N . ILE A 1 163 ? -11.415 -3.642 25.258 1.00 95.00 163 ILE A N 1
ATOM 1202 C CA . ILE A 1 163 ? -11.531 -4.318 26.570 1.00 95.00 163 ILE A CA 1
ATOM 1203 C C . ILE A 1 163 ? -10.870 -5.709 26.612 1.00 95.00 163 ILE A C 1
ATOM 1205 O O . ILE A 1 163 ? -10.456 -6.170 27.672 1.00 95.00 163 ILE A O 1
ATOM 1209 N N . GLY A 1 164 ? -10.762 -6.379 25.461 1.00 92.62 164 GLY A N 1
ATOM 1210 C CA . GLY A 1 164 ? -10.111 -7.684 25.328 1.00 92.62 164 GLY A CA 1
ATOM 1211 C C . GLY A 1 164 ? -8.595 -7.667 25.550 1.00 92.62 164 GLY A C 1
ATOM 1212 O O . GLY A 1 164 ? -8.010 -8.739 25.630 1.00 92.62 164 GLY A O 1
ATOM 1213 N N . GLU A 1 165 ? -7.969 -6.491 25.646 1.00 91.38 165 GLU A N 1
ATOM 1214 C CA . GLU A 1 165 ? -6.545 -6.332 25.979 1.00 91.38 165 GLU A CA 1
ATOM 1215 C C . GLU A 1 165 ? -6.303 -6.140 27.484 1.00 91.38 165 GLU A C 1
ATOM 1217 O O . GLU A 1 165 ? -5.162 -5.988 27.912 1.00 91.38 165 GLU A O 1
ATOM 1222 N N . LEU A 1 166 ? -7.354 -6.103 28.314 1.00 93.56 166 LEU A N 1
ATOM 1223 C CA . LEU A 1 166 ? -7.168 -5.956 29.756 1.00 93.56 166 LEU A CA 1
ATOM 1224 C C . LEU A 1 166 ? -6.476 -7.190 30.359 1.00 93.56 166 LEU A C 1
ATOM 1226 O O . LEU A 1 166 ? -6.945 -8.304 30.131 1.00 93.56 166 LEU A O 1
ATOM 1230 N N . PRO A 1 167 ? -5.475 -7.014 31.236 1.00 93.50 167 PRO A N 1
ATOM 1231 C CA . PRO A 1 167 ? -4.898 -8.112 32.011 1.00 93.50 167 PRO A CA 1
ATOM 1232 C C . PRO A 1 167 ? -5.928 -8.764 32.943 1.00 93.50 167 PRO A C 1
ATOM 1234 O O . PRO A 1 167 ? -6.818 -8.085 33.467 1.00 93.50 167 PRO A O 1
ATOM 1237 N N . LEU A 1 168 ? -5.791 -10.067 33.219 1.00 93.19 168 LEU A N 1
ATOM 1238 C CA . LEU A 1 168 ? -6.739 -10.837 34.050 1.00 93.19 168 LEU A CA 1
ATOM 1239 C C . LEU A 1 168 ? -6.961 -10.237 35.452 1.00 93.19 168 LEU A C 1
ATOM 1241 O O . LEU A 1 168 ? -8.059 -10.322 36.010 1.00 93.19 168 LEU A O 1
ATOM 1245 N N . GLU A 1 169 ? -5.933 -9.611 36.016 1.00 90.19 169 GLU A N 1
ATOM 1246 C CA . GLU A 1 169 ? -5.975 -8.948 37.324 1.00 90.19 169 GLU A CA 1
ATOM 1247 C C . GLU A 1 169 ? -6.852 -7.688 37.283 1.00 90.19 169 GLU A C 1
ATOM 1249 O O . GLU A 1 169 ? -7.754 -7.520 38.111 1.00 90.19 169 GLU A O 1
ATOM 1254 N N . ALA A 1 170 ? -6.674 -6.855 36.252 1.00 92.62 170 ALA A N 1
ATOM 1255 C CA . ALA A 1 170 ? -7.514 -5.687 36.008 1.00 92.62 170 ALA A CA 1
ATOM 1256 C C . ALA A 1 170 ? -8.965 -6.092 35.691 1.00 92.62 170 ALA A C 1
ATOM 1258 O O . ALA A 1 170 ? -9.900 -5.449 36.173 1.00 92.62 170 ALA A O 1
ATOM 1259 N N . GLN A 1 171 ? -9.168 -7.194 34.958 1.00 95.25 171 GLN A N 1
ATOM 1260 C CA . GLN A 1 171 ? -10.495 -7.767 34.703 1.00 95.25 171 GLN A CA 1
ATOM 1261 C C . GLN A 1 171 ? -11.207 -8.159 36.010 1.00 95.25 171 GLN A C 1
ATOM 1263 O O . GLN A 1 171 ? -12.389 -7.857 36.188 1.00 95.25 171 GLN A O 1
ATOM 1268 N N . ALA A 1 172 ? -10.497 -8.787 36.954 1.00 92.31 172 ALA A N 1
ATOM 1269 C CA . ALA A 1 172 ? -11.060 -9.174 38.249 1.00 92.31 172 ALA A CA 1
ATOM 1270 C C . ALA A 1 172 ? -11.495 -7.958 39.085 1.00 92.31 172 ALA A C 1
ATOM 1272 O O . ALA A 1 172 ? -12.544 -7.989 39.732 1.00 92.31 172 ALA A O 1
ATOM 1273 N N . ARG A 1 173 ? -10.720 -6.865 39.056 1.00 91.50 173 ARG A N 1
ATOM 1274 C CA . ARG A 1 173 ? -11.096 -5.615 39.736 1.00 91.50 173 ARG A CA 1
ATOM 1275 C C . ARG A 1 173 ? -12.260 -4.916 39.050 1.00 91.50 173 ARG A C 1
ATOM 1277 O O . ARG A 1 173 ? -13.175 -4.474 39.738 1.00 91.50 173 ARG A O 1
ATOM 1284 N N . LEU A 1 174 ? -12.272 -4.868 37.717 1.00 94.19 174 LEU A N 1
ATOM 1285 C CA . LEU A 1 174 ? -13.383 -4.295 36.959 1.00 94.19 174 LEU A CA 1
ATOM 1286 C C . LEU A 1 174 ? -14.694 -5.031 37.259 1.00 94.19 174 LEU A C 1
ATOM 1288 O O . LEU A 1 174 ? -15.726 -4.392 37.443 1.00 94.19 174 LEU A O 1
ATOM 1292 N N . LEU A 1 175 ? -14.654 -6.360 37.378 1.00 93.56 175 LEU A N 1
ATOM 1293 C CA . LEU A 1 175 ? -15.823 -7.145 37.766 1.00 93.56 175 LEU A CA 1
ATOM 1294 C C . LEU A 1 175 ? -16.392 -6.707 39.124 1.00 93.56 175 LEU A C 1
ATOM 1296 O O . LEU A 1 175 ? -17.608 -6.558 39.237 1.00 93.56 175 LEU A O 1
ATOM 1300 N N . ARG A 1 176 ? -15.535 -6.443 40.122 1.00 90.44 176 ARG A N 1
ATOM 1301 C CA . ARG A 1 176 ? -15.974 -5.933 41.435 1.00 90.44 176 ARG A CA 1
ATOM 1302 C C . ARG A 1 176 ? -16.640 -4.569 41.325 1.00 90.44 176 ARG A C 1
ATOM 1304 O O . ARG A 1 176 ? -17.711 -4.385 41.891 1.00 90.44 176 ARG A O 1
ATOM 1311 N N . VAL A 1 177 ? -16.086 -3.659 40.520 1.00 91.62 177 VAL A N 1
ATOM 1312 C CA . VAL A 1 177 ? -16.728 -2.361 40.243 1.00 91.62 177 VAL A CA 1
ATOM 1313 C C . VAL A 1 177 ? -18.133 -2.565 39.667 1.00 91.62 177 VAL A C 1
ATOM 1315 O O . VAL A 1 177 ? -19.082 -1.933 40.115 1.00 91.62 177 VAL A O 1
ATOM 1318 N N . LEU A 1 178 ? -18.296 -3.493 38.719 1.00 90.94 178 LEU A N 1
ATOM 1319 C CA . LEU A 1 178 ? -19.584 -3.759 38.067 1.00 90.94 178 LEU A CA 1
ATOM 1320 C C . LEU A 1 178 ? -20.598 -4.526 38.928 1.00 90.94 178 LEU A C 1
ATOM 1322 O O . LEU A 1 178 ? -21.789 -4.535 38.597 1.00 90.94 178 LEU A O 1
ATOM 1326 N N . GLN A 1 179 ? -20.152 -5.241 39.960 1.00 89.62 179 GLN A N 1
ATOM 1327 C CA . GLN A 1 179 ? -21.012 -6.035 40.842 1.00 89.62 179 GLN A CA 1
ATOM 1328 C C . GLN A 1 179 ? -21.370 -5.284 42.125 1.00 89.62 179 GLN A C 1
ATOM 1330 O O . GLN A 1 179 ? -22.540 -5.256 42.501 1.00 89.62 179 GLN A O 1
ATOM 1335 N N . GLU A 1 180 ? -20.375 -4.681 42.770 1.00 89.62 180 GLU A N 1
ATOM 1336 C CA . GLU A 1 180 ? -20.476 -4.097 44.110 1.00 89.62 180 GLU A CA 1
ATOM 1337 C C . GLU A 1 180 ? -20.572 -2.563 44.070 1.00 89.62 180 GLU A C 1
ATOM 1339 O O . GLU A 1 180 ? -21.002 -1.952 45.046 1.00 89.62 180 GLU A O 1
ATOM 1344 N N . GLY A 1 181 ? -20.212 -1.928 42.944 1.00 90.00 181 GLY A N 1
ATOM 1345 C CA . GLY A 1 181 ? -20.130 -0.468 42.847 1.00 90.00 181 GLY A CA 1
ATOM 1346 C C . GLY A 1 181 ? -19.009 0.103 43.714 1.00 90.00 181 GLY A C 1
ATOM 1347 O O . GLY A 1 181 ? -19.108 1.232 44.186 1.00 90.00 181 GLY A O 1
ATOM 1348 N N . GLU A 1 182 ? -17.969 -0.690 43.977 1.00 90.31 182 GLU A N 1
ATOM 1349 C CA . GLU A 1 182 ? -16.855 -0.322 44.845 1.00 90.31 182 GLU A CA 1
ATOM 1350 C C . GLU A 1 182 ? -15.521 -0.404 44.102 1.00 90.31 182 GLU A C 1
ATOM 1352 O O . GLU A 1 182 ? -15.234 -1.369 43.389 1.00 90.31 182 GLU A O 1
ATOM 1357 N N . ILE A 1 183 ? -14.680 0.611 44.297 1.00 91.06 183 ILE A N 1
ATOM 1358 C CA . ILE A 1 183 ? -13.295 0.647 43.827 1.00 91.06 183 ILE A CA 1
ATOM 1359 C C . ILE A 1 183 ? -12.336 0.554 45.008 1.00 91.06 183 ILE A C 1
ATOM 1361 O O . ILE A 1 183 ? -12.595 1.066 46.098 1.00 91.06 183 ILE A O 1
ATOM 1365 N N . ARG A 1 184 ? -11.184 -0.072 44.772 1.00 88.12 184 ARG A N 1
ATOM 1366 C CA . ARG A 1 184 ? -10.054 -0.098 45.702 1.00 88.12 184 ARG A CA 1
ATOM 1367 C C . ARG A 1 184 ? -8.787 0.278 44.944 1.00 88.12 184 ARG A C 1
ATOM 1369 O O . ARG A 1 184 ? -8.404 -0.417 43.999 1.00 88.12 184 ARG A O 1
ATOM 1376 N N . ARG A 1 185 ? -8.132 1.353 45.388 1.00 88.56 185 ARG A N 1
ATOM 1377 C CA . ARG A 1 185 ? -6.842 1.798 44.842 1.00 88.56 185 ARG A CA 1
ATOM 1378 C C . ARG A 1 185 ? -5.773 0.729 45.057 1.00 88.56 185 ARG A C 1
ATOM 1380 O O . ARG A 1 185 ? -5.790 0.022 46.067 1.00 88.56 185 ARG A O 1
ATOM 1387 N N . VAL A 1 186 ? -4.823 0.618 44.131 1.00 86.31 186 VAL A N 1
ATOM 1388 C CA . VAL A 1 186 ? -3.667 -0.278 44.280 1.00 86.31 186 VAL A CA 1
ATOM 1389 C C . VAL A 1 186 ? -2.908 0.095 45.561 1.00 86.31 186 VAL A C 1
ATOM 1391 O O . VAL A 1 186 ? -2.585 1.263 45.778 1.00 86.31 186 VAL A O 1
ATOM 1394 N N . GLY A 1 187 ? -2.669 -0.891 46.429 1.00 83.50 187 GLY A N 1
ATOM 1395 C CA . GLY A 1 187 ? -2.014 -0.696 47.728 1.00 83.50 187 GLY A CA 1
ATOM 1396 C C . GLY A 1 187 ? -2.921 -0.183 48.858 1.00 83.50 187 GLY A C 1
ATOM 1397 O O . GLY A 1 187 ? -2.467 -0.114 49.996 1.00 83.50 187 GLY A O 1
ATOM 1398 N N . SER A 1 188 ? -4.195 0.133 48.590 1.00 85.06 188 SER A N 1
ATOM 1399 C CA . SER A 1 188 ? -5.161 0.536 49.624 1.00 85.06 188 SER A CA 1
ATOM 1400 C C . SER A 1 188 ? -5.984 -0.646 50.135 1.00 85.06 188 SER A C 1
ATOM 1402 O O . SER A 1 188 ? -6.326 -1.558 49.384 1.00 85.06 188 SER A O 1
ATOM 1404 N N . VAL A 1 189 ? -6.367 -0.607 51.412 1.00 82.25 189 VAL A N 1
ATOM 1405 C CA . VAL A 1 189 ? -7.352 -1.534 52.004 1.00 82.25 189 VAL A CA 1
ATOM 1406 C C . VAL A 1 189 ? -8.769 -0.955 52.034 1.00 82.25 189 VAL A C 1
ATOM 1408 O O . VAL A 1 189 ? -9.734 -1.709 52.170 1.00 82.25 189 VAL A O 1
ATOM 1411 N N . GLN A 1 190 ? -8.909 0.362 51.861 1.00 84.44 190 GLN A N 1
ATOM 1412 C CA . GLN A 1 190 ? -10.196 1.054 51.886 1.00 84.44 190 GLN A CA 1
ATOM 1413 C C . GLN A 1 190 ? -10.901 0.931 50.531 1.00 84.44 190 GLN A C 1
ATOM 1415 O O . GLN A 1 190 ? -10.268 1.095 49.485 1.00 84.44 190 GLN A O 1
ATOM 1420 N N . SER A 1 191 ? -12.201 0.627 50.552 1.00 87.12 191 SER A N 1
ATOM 1421 C CA . SER A 1 191 ? -13.063 0.707 49.372 1.00 87.12 191 SER A CA 1
ATOM 1422 C C . SER A 1 191 ? -13.802 2.045 49.325 1.00 87.12 191 SER A C 1
ATOM 1424 O O . SER A 1 191 ? -14.067 2.664 50.357 1.00 87.12 191 SER A O 1
ATOM 1426 N N . GLN A 1 192 ? -14.104 2.510 48.115 1.00 88.44 192 GLN A N 1
ATOM 1427 C CA . GLN A 1 192 ? -14.910 3.702 47.862 1.00 88.44 192 GLN A CA 1
ATOM 1428 C C . GLN A 1 192 ? -16.051 3.340 46.919 1.00 88.44 192 GLN A C 1
ATOM 1430 O O . GLN A 1 192 ? -15.835 2.607 45.955 1.00 88.44 192 GLN A O 1
ATOM 1435 N N . LYS A 1 193 ? -17.255 3.851 47.189 1.00 92.88 193 LYS A N 1
ATOM 1436 C CA . LYS A 1 193 ? -18.405 3.639 46.307 1.00 92.88 193 LYS A CA 1
ATOM 1437 C C . LYS A 1 193 ? -18.350 4.574 45.109 1.00 92.88 193 LYS A C 1
ATOM 1439 O O . LYS A 1 193 ? -18.080 5.758 45.281 1.00 92.88 193 LYS A O 1
ATOM 1444 N N . VAL A 1 194 ? -18.655 4.030 43.937 1.00 92.88 194 VAL A N 1
ATOM 1445 C CA . VAL A 1 194 ? -18.763 4.754 42.669 1.00 92.88 194 VAL A CA 1
ATOM 1446 C C . VAL A 1 194 ? -19.998 4.283 41.904 1.00 92.88 194 VAL A C 1
ATOM 1448 O O . VAL A 1 194 ? -20.352 3.103 41.933 1.00 92.88 194 VAL A O 1
ATOM 1451 N N . ASP A 1 195 ? -20.651 5.201 41.202 1.00 93.31 195 ASP A N 1
ATOM 1452 C CA . ASP A 1 195 ? -21.783 4.928 40.318 1.00 93.31 195 ASP A CA 1
ATOM 1453 C C . ASP A 1 195 ? -21.410 5.282 38.876 1.00 93.31 195 ASP A C 1
ATOM 1455 O O . ASP A 1 195 ? -21.485 6.436 38.452 1.00 93.31 195 ASP A O 1
ATOM 1459 N N . VAL A 1 196 ? -20.991 4.273 38.114 1.00 93.44 196 VAL A N 1
ATOM 1460 C CA . VAL A 1 196 ? -20.472 4.449 36.757 1.00 93.44 196 VAL A CA 1
ATOM 1461 C C . VAL A 1 196 ? -21.214 3.539 35.794 1.00 93.44 196 VAL A C 1
ATOM 1463 O O . VAL A 1 196 ? -21.256 2.321 35.970 1.00 93.44 196 VAL A O 1
ATOM 1466 N N . ARG A 1 197 ? -21.735 4.116 34.709 1.00 94.94 197 ARG A N 1
ATOM 1467 C CA . ARG A 1 197 ? -22.230 3.328 33.578 1.00 94.94 197 ARG A CA 1
ATOM 1468 C C . ARG A 1 197 ? -21.060 2.872 32.711 1.00 94.94 197 ARG A C 1
ATOM 1470 O O . ARG A 1 197 ? -20.306 3.717 32.230 1.00 94.94 197 ARG A O 1
ATOM 1477 N N . LEU A 1 198 ? -20.951 1.574 32.432 1.00 95.56 198 LEU A N 1
ATOM 1478 C CA . LEU A 1 198 ? -19.902 1.049 31.558 1.00 95.56 198 LEU A CA 1
ATOM 1479 C C . LEU A 1 198 ? -20.385 0.863 30.112 1.00 95.56 198 LEU A C 1
ATOM 1481 O O . LEU A 1 198 ? -21.401 0.217 29.845 1.00 95.56 198 LEU A O 1
ATOM 1485 N N . ILE A 1 199 ? -19.594 1.365 29.167 1.00 97.19 199 ILE A N 1
ATOM 1486 C CA . ILE A 1 199 ? -19.655 1.004 27.751 1.00 97.19 199 ILE A CA 1
ATOM 1487 C C . ILE A 1 199 ? -18.305 0.380 27.395 1.00 97.19 199 ILE A C 1
ATOM 1489 O O . ILE A 1 199 ? -17.268 1.008 27.570 1.00 97.19 199 ILE A O 1
ATOM 1493 N N . ALA A 1 200 ? -18.297 -0.853 26.907 1.00 96.75 200 ALA A N 1
ATOM 1494 C CA . ALA A 1 200 ? -17.080 -1.537 26.481 1.00 96.75 200 ALA A CA 1
ATOM 1495 C C . ALA A 1 200 ? -17.089 -1.721 24.963 1.00 96.75 200 ALA A C 1
ATOM 1497 O O . ALA A 1 200 ? -18.147 -1.958 24.385 1.00 96.75 200 ALA A O 1
ATOM 1498 N N . ALA A 1 201 ? -15.930 -1.650 24.317 1.00 95.69 201 ALA A N 1
ATOM 1499 C CA . ALA A 1 201 ? -15.772 -1.932 22.897 1.00 95.69 201 ALA A CA 1
ATOM 1500 C C . ALA A 1 201 ? -14.644 -2.931 22.637 1.00 95.69 201 ALA A C 1
ATOM 1502 O O . ALA A 1 201 ? -13.667 -2.999 23.380 1.00 95.69 201 ALA A O 1
ATOM 1503 N N . THR A 1 202 ? -14.787 -3.736 21.582 1.00 94.81 202 THR A N 1
ATOM 1504 C CA . THR A 1 202 ? -13.726 -4.646 21.130 1.00 94.81 202 THR A CA 1
ATOM 1505 C C . THR A 1 202 ? -13.916 -5.090 19.683 1.00 94.81 202 THR A C 1
ATOM 1507 O O . THR A 1 202 ? -15.042 -5.161 19.179 1.00 94.81 202 THR A O 1
ATOM 1510 N N . HIS A 1 203 ? -12.806 -5.402 19.014 1.00 91.31 203 HIS A N 1
ATOM 1511 C CA . HIS A 1 203 ? -12.800 -6.144 17.749 1.00 91.31 203 HIS A CA 1
ATOM 1512 C C . HIS A 1 203 ? -12.600 -7.662 17.920 1.00 91.31 203 HIS A C 1
ATOM 1514 O O . HIS A 1 203 ? -12.783 -8.402 16.954 1.00 91.31 203 HIS A O 1
ATOM 1520 N N . ARG A 1 204 ? -12.224 -8.132 19.117 1.00 89.94 204 ARG A N 1
ATOM 1521 C CA . ARG A 1 204 ? -11.941 -9.546 19.402 1.00 89.94 204 ARG A CA 1
ATOM 1522 C C . ARG A 1 204 ? -13.199 -10.309 19.811 1.00 89.94 204 ARG A C 1
ATOM 1524 O O . ARG A 1 204 ? -14.153 -9.751 20.356 1.00 89.94 204 ARG A O 1
ATOM 1531 N N . ASP A 1 205 ? -13.176 -11.622 19.601 1.00 91.50 205 ASP A N 1
ATOM 1532 C CA . ASP A 1 205 ? -14.208 -12.519 20.117 1.00 91.50 205 ASP A CA 1
ATOM 1533 C C . ASP A 1 205 ? -13.933 -12.872 21.588 1.00 91.50 205 ASP A C 1
ATOM 1535 O O . ASP A 1 205 ? -13.232 -13.839 21.898 1.00 91.50 205 ASP A O 1
ATOM 1539 N N . LEU A 1 206 ? -14.522 -12.095 22.503 1.00 92.31 206 LEU A N 1
ATOM 1540 C CA . LEU A 1 206 ? -14.384 -12.304 23.950 1.00 92.31 206 LEU A CA 1
ATOM 1541 C C . LEU A 1 206 ? -14.846 -13.694 24.406 1.00 92.31 206 LEU A C 1
ATOM 1543 O O . LEU A 1 206 ? -14.326 -14.210 25.390 1.00 92.31 206 LEU A O 1
ATOM 1547 N N . LYS A 1 207 ? -15.798 -14.322 23.702 1.00 91.62 207 LYS A N 1
ATOM 1548 C CA . LYS A 1 207 ? -16.270 -15.669 24.050 1.00 91.62 207 LYS A CA 1
ATOM 1549 C C . LYS A 1 207 ? -15.186 -16.709 23.781 1.00 91.62 207 LYS A C 1
ATOM 1551 O O . LYS A 1 207 ? -15.055 -17.669 24.536 1.00 91.62 207 LYS A O 1
ATOM 1556 N N . THR A 1 208 ? -14.415 -16.517 22.715 1.00 92.94 208 THR A N 1
ATOM 1557 C CA . THR A 1 208 ? -13.265 -17.366 22.395 1.00 92.94 208 THR A CA 1
ATOM 1558 C C . THR A 1 208 ? -12.103 -17.101 23.354 1.00 92.94 208 THR A C 1
ATOM 1560 O O . THR A 1 208 ? -11.562 -18.059 23.900 1.00 92.94 208 THR A O 1
ATOM 1563 N N . LEU A 1 209 ? -11.793 -15.834 23.665 1.00 92.06 209 LEU A N 1
ATOM 1564 C CA . LEU A 1 209 ? -10.777 -15.498 24.679 1.00 92.06 209 LEU A CA 1
ATOM 1565 C C . LEU A 1 209 ? -11.113 -16.101 26.052 1.00 92.06 209 LEU A C 1
ATOM 1567 O O . LEU A 1 209 ? -10.229 -16.606 26.743 1.00 92.06 209 LEU A O 1
ATOM 1571 N N . ALA A 1 210 ? -12.398 -16.116 26.422 1.00 92.44 210 ALA A N 1
ATOM 1572 C CA . ALA A 1 210 ? -12.841 -16.715 27.674 1.00 92.44 210 ALA A CA 1
ATOM 1573 C C . ALA A 1 210 ? -12.597 -18.226 27.731 1.00 92.44 210 ALA A C 1
ATOM 1575 O O . ALA A 1 210 ? -12.123 -18.741 28.741 1.00 92.44 210 ALA A O 1
ATOM 1576 N N . LYS A 1 211 ? -12.840 -18.940 26.626 1.00 92.50 211 LYS A N 1
ATOM 1577 C CA . LYS A 1 211 ? -12.539 -20.378 26.528 1.00 92.50 211 LYS A CA 1
ATOM 1578 C C . LYS A 1 211 ? -11.047 -20.685 26.634 1.00 92.50 211 LYS A C 1
ATOM 1580 O O . LYS A 1 211 ? -10.691 -21.745 27.137 1.00 92.50 211 LYS A O 1
ATOM 1585 N N . ASN A 1 212 ? -10.199 -19.771 26.171 1.00 92.88 212 ASN A N 1
ATOM 1586 C CA . ASN A 1 212 ? -8.745 -19.919 26.207 1.00 92.88 212 ASN A CA 1
ATOM 1587 C C . ASN A 1 212 ? -8.128 -19.494 27.552 1.00 92.88 212 ASN A C 1
ATOM 1589 O O . ASN A 1 212 ? -6.926 -19.644 27.740 1.00 92.88 212 ASN A O 1
ATOM 1593 N N . GLY A 1 213 ? -8.927 -18.967 28.490 1.00 91.69 213 GLY A N 1
ATOM 1594 C CA . GLY A 1 213 ? -8.440 -18.459 29.777 1.00 91.69 213 GLY A CA 1
ATOM 1595 C C . GLY A 1 213 ? -7.774 -17.080 29.704 1.00 91.69 213 GLY A C 1
ATOM 1596 O O . GLY A 1 213 ? -7.205 -16.630 30.693 1.00 91.69 213 GLY A O 1
ATOM 1597 N N . GLU A 1 214 ? -7.863 -16.395 28.562 1.00 92.75 214 GLU A N 1
ATOM 1598 C CA . GLU A 1 214 ? -7.295 -15.055 28.332 1.00 92.75 214 GLU A CA 1
ATOM 1599 C C . GLU A 1 214 ? -8.273 -13.935 28.732 1.00 92.75 214 GLU A C 1
ATOM 1601 O O . GLU A 1 214 ? -7.894 -12.782 28.933 1.00 92.75 214 GLU A O 1
ATOM 1606 N N . PHE A 1 215 ? -9.552 -14.277 28.896 1.00 96.19 215 PHE A N 1
ATOM 1607 C CA . PHE A 1 215 ? -10.580 -13.382 29.413 1.00 96.19 215 PHE A CA 1
ATOM 1608 C C . PHE A 1 215 ? -11.413 -14.102 30.472 1.00 96.19 215 PHE A C 1
ATOM 1610 O O . PHE A 1 215 ? -11.682 -15.295 30.363 1.00 96.19 215 PHE A O 1
ATOM 1617 N N . ARG A 1 216 ? -11.846 -13.408 31.521 1.00 95.75 216 ARG A N 1
ATOM 1618 C CA . ARG A 1 216 ? -12.648 -14.046 32.563 1.00 95.75 216 ARG A CA 1
ATOM 1619 C C . ARG A 1 216 ? -14.087 -14.244 32.094 1.00 95.75 216 ARG A C 1
ATOM 1621 O O . ARG A 1 216 ? -14.754 -13.310 31.643 1.00 95.75 216 ARG A O 1
ATOM 1628 N N . GLU A 1 217 ? -14.584 -15.466 32.246 1.00 94.44 217 GLU A N 1
ATOM 1629 C CA . GLU A 1 217 ? -15.939 -15.840 31.836 1.00 94.44 217 GLU A CA 1
ATOM 1630 C C . GLU A 1 217 ? -17.022 -15.063 32.612 1.00 94.44 217 GLU A C 1
ATOM 1632 O O . GLU A 1 217 ? -18.009 -14.609 32.030 1.00 94.44 217 GLU A O 1
ATOM 1637 N N . ASP A 1 218 ? -16.806 -14.827 33.909 1.00 94.31 218 ASP A N 1
ATOM 1638 C CA . ASP A 1 218 ? -17.707 -14.050 34.770 1.00 94.31 218 ASP A CA 1
ATOM 1639 C C . ASP A 1 218 ? -17.858 -12.587 34.307 1.00 94.31 218 ASP A C 1
ATOM 1641 O O . ASP A 1 218 ? -18.974 -12.061 34.226 1.00 94.31 218 ASP A O 1
ATOM 1645 N N . LEU A 1 219 ? -16.752 -11.945 33.926 1.00 94.56 219 LEU A N 1
ATOM 1646 C CA . LEU A 1 219 ? -16.748 -10.603 33.355 1.00 94.56 219 LEU A CA 1
ATOM 1647 C C . LEU A 1 219 ? -17.435 -10.573 31.988 1.00 94.56 219 LEU A C 1
ATOM 1649 O O . LEU A 1 219 ? -18.232 -9.668 31.739 1.00 94.56 219 LEU A O 1
ATOM 1653 N N . PHE A 1 220 ? -17.194 -11.566 31.126 1.00 93.69 220 PHE A N 1
ATOM 1654 C CA . PHE A 1 220 ? -17.848 -11.646 29.817 1.00 93.69 220 PHE A CA 1
ATOM 1655 C C . PHE A 1 220 ? -19.375 -11.618 29.949 1.00 93.69 220 PHE A C 1
ATOM 1657 O O . PHE A 1 220 ? -20.022 -10.772 29.329 1.00 93.69 220 PHE A O 1
ATOM 1664 N N . TYR A 1 221 ? -19.960 -12.462 30.804 1.00 91.75 221 TYR A N 1
ATOM 1665 C CA . TYR A 1 221 ? -21.414 -12.476 30.998 1.00 91.75 221 TYR A CA 1
ATOM 1666 C C . TYR A 1 221 ? -21.949 -11.187 31.640 1.00 91.75 221 TYR A C 1
ATOM 1668 O O . TYR A 1 221 ? -23.078 -10.787 31.352 1.00 91.75 221 TYR A O 1
ATOM 1676 N N . ARG A 1 222 ? -21.152 -10.495 32.469 1.00 92.00 222 ARG A N 1
ATOM 1677 C CA . ARG A 1 222 ? -21.538 -9.202 33.066 1.00 92.00 222 ARG A CA 1
ATOM 1678 C C . ARG A 1 222 ? -21.497 -8.037 32.070 1.00 92.00 222 ARG A C 1
ATOM 1680 O O . ARG A 1 222 ? -22.239 -7.068 32.243 1.00 92.00 222 ARG A O 1
ATOM 1687 N N . LEU A 1 223 ? -20.643 -8.118 31.049 1.00 91.44 223 LEU A N 1
ATOM 1688 C CA . LEU A 1 223 ? -20.551 -7.140 29.960 1.00 91.44 223 LEU A CA 1
ATOM 1689 C C . LEU A 1 223 ? -21.573 -7.414 28.851 1.00 91.44 223 LEU A C 1
ATOM 1691 O O . LEU A 1 223 ? -22.170 -6.484 28.312 1.00 91.44 223 LEU A O 1
ATOM 1695 N N . HIS A 1 224 ? -21.806 -8.685 28.525 1.00 87.94 224 HIS A N 1
ATOM 1696 C CA . HIS A 1 224 ? -22.662 -9.131 27.425 1.00 87.94 224 HIS A CA 1
ATOM 1697 C C . HIS A 1 224 ? -24.163 -9.127 27.799 1.00 87.94 224 HIS A C 1
ATOM 1699 O O . HIS A 1 224 ? -24.901 -10.075 27.527 1.00 87.94 224 HIS A O 1
ATOM 1705 N N . VAL A 1 225 ? -24.629 -8.047 28.435 1.00 87.06 225 VAL A N 1
ATOM 1706 C CA . VAL A 1 225 ? -26.057 -7.833 28.736 1.00 87.06 225 VAL A CA 1
ATOM 1707 C C . VAL A 1 225 ? -26.765 -7.260 27.512 1.00 87.06 225 VAL A C 1
ATOM 1709 O O . VAL A 1 225 ? -27.791 -7.776 27.077 1.00 87.06 225 VAL A O 1
ATOM 1712 N N . ILE A 1 226 ? -26.189 -6.210 26.926 1.00 93.44 226 ILE A N 1
ATOM 1713 C CA . ILE A 1 226 ? -26.657 -5.607 25.681 1.00 93.44 226 ILE A CA 1
ATOM 1714 C C . ILE A 1 226 ? -25.472 -5.528 24.725 1.00 93.44 226 ILE A C 1
ATOM 1716 O O . ILE A 1 226 ? -24.529 -4.778 24.965 1.00 93.44 226 ILE A O 1
ATOM 1720 N N . ALA A 1 227 ? -25.535 -6.287 23.632 1.00 93.31 227 ALA A N 1
ATOM 1721 C CA . ALA A 1 227 ? -24.516 -6.280 22.591 1.00 93.31 227 ALA A CA 1
ATOM 1722 C C . ALA A 1 227 ? -24.992 -5.480 21.369 1.00 93.31 227 ALA A C 1
ATOM 1724 O O . ALA A 1 227 ? -26.050 -5.760 20.798 1.00 93.31 227 ALA A O 1
ATOM 1725 N N . LEU A 1 228 ? -24.202 -4.490 20.956 1.00 95.12 228 LEU A N 1
ATOM 1726 C CA . LEU A 1 228 ? -24.403 -3.725 19.728 1.00 95.12 228 LEU A CA 1
ATOM 1727 C C . LEU A 1 228 ? -23.285 -4.065 18.748 1.00 95.12 228 LEU A C 1
ATOM 1729 O O . LEU A 1 228 ? -22.120 -3.787 19.013 1.00 95.12 228 LEU A O 1
ATOM 1733 N N . LYS A 1 229 ? -23.639 -4.657 17.608 1.00 93.25 229 LYS A N 1
ATOM 1734 C CA . LYS A 1 229 ? -22.679 -5.006 16.560 1.00 93.25 229 LYS A CA 1
ATOM 1735 C C . LYS A 1 229 ? -22.676 -3.932 15.475 1.00 93.25 229 LYS A C 1
ATOM 1737 O O . LYS A 1 229 ? -23.725 -3.653 14.899 1.00 93.25 229 LYS A O 1
ATOM 1742 N N . LEU A 1 230 ? -21.510 -3.358 15.193 1.00 93.31 230 LEU A N 1
ATOM 1743 C CA . LEU A 1 230 ? -21.296 -2.503 14.032 1.00 93.31 230 LEU A CA 1
ATOM 1744 C C . LEU A 1 230 ? -20.960 -3.374 12.815 1.00 93.31 230 LEU A C 1
ATOM 1746 O O . LEU A 1 230 ? -20.085 -4.241 12.921 1.00 93.31 230 LEU A O 1
ATOM 1750 N N . PRO A 1 231 ? -21.619 -3.143 11.668 1.00 93.31 231 PRO A N 1
ATOM 1751 C CA . PRO A 1 231 ? -21.240 -3.773 10.410 1.00 93.31 231 PRO A CA 1
ATOM 1752 C C . PRO A 1 231 ? -19.891 -3.232 9.918 1.00 93.31 231 PRO A C 1
ATOM 1754 O O . PRO A 1 231 ? -19.563 -2.057 10.124 1.00 93.31 231 PRO A O 1
ATOM 1757 N N . ALA A 1 232 ? -19.123 -4.080 9.236 1.00 93.94 232 ALA A N 1
ATOM 1758 C CA . ALA A 1 232 ? -17.922 -3.636 8.530 1.00 93.94 232 ALA A CA 1
ATOM 1759 C C . ALA A 1 232 ? -18.300 -2.715 7.359 1.00 93.94 232 ALA A C 1
ATOM 1761 O O . ALA A 1 232 ? -19.402 -2.806 6.825 1.00 93.94 232 ALA A O 1
ATOM 1762 N N . LEU A 1 233 ? -17.395 -1.842 6.912 1.00 93.44 233 LEU A N 1
ATOM 1763 C CA . LEU A 1 233 ? -17.681 -0.848 5.873 1.00 93.44 233 LEU A CA 1
ATOM 1764 C C . LEU A 1 233 ? -18.170 -1.491 4.564 1.00 93.44 233 LEU A C 1
ATOM 1766 O O . LEU A 1 233 ? -19.144 -1.024 3.979 1.00 93.44 233 LEU A O 1
ATOM 1770 N N . ARG A 1 234 ? -17.578 -2.627 4.180 1.00 90.38 234 ARG A N 1
ATOM 1771 C CA . ARG A 1 234 ? -17.996 -3.449 3.027 1.00 90.38 234 ARG A CA 1
ATOM 1772 C C . ARG A 1 234 ? -19.437 -3.973 3.100 1.00 90.38 234 ARG A C 1
ATOM 1774 O O . ARG A 1 234 ? -20.026 -4.285 2.074 1.00 90.38 234 ARG A O 1
ATOM 1781 N N . GLU A 1 235 ? -20.019 -4.064 4.294 1.00 90.06 235 GLU A N 1
ATOM 1782 C CA . GLU A 1 235 ? -21.397 -4.531 4.512 1.00 90.06 235 GLU A CA 1
ATOM 1783 C C . GLU A 1 235 ? -22.418 -3.379 4.451 1.00 90.06 235 GLU A C 1
ATOM 1785 O O . GLU A 1 235 ? -23.622 -3.608 4.566 1.00 90.06 235 GLU A O 1
ATOM 1790 N N . ARG A 1 236 ? -21.956 -2.130 4.279 1.00 91.50 236 ARG A N 1
ATOM 1791 C CA . ARG A 1 236 ? -22.790 -0.920 4.357 1.00 91.50 236 ARG A CA 1
ATOM 1792 C C . ARG A 1 236 ? -23.214 -0.351 2.999 1.00 91.50 236 ARG A C 1
ATOM 1794 O O . ARG A 1 236 ? -23.956 0.628 2.954 1.00 91.50 236 ARG A O 1
ATOM 1801 N N . GLY A 1 237 ? -22.789 -0.961 1.892 1.00 87.62 237 GLY A N 1
ATOM 1802 C CA . GLY A 1 237 ? -23.267 -0.639 0.543 1.00 87.62 237 GLY A CA 1
ATOM 1803 C C . GLY A 1 237 ? -23.105 0.839 0.165 1.00 87.62 237 GLY A C 1
ATOM 1804 O O . GLY A 1 237 ? -21.988 1.329 0.016 1.00 87.62 237 GLY A O 1
ATOM 1805 N N . SER A 1 238 ? -24.220 1.557 -0.011 1.00 82.38 238 SER A N 1
ATOM 1806 C CA . SER A 1 238 ? -24.232 2.967 -0.434 1.00 82.38 238 SER A CA 1
ATOM 1807 C C . SER A 1 238 ? -23.600 3.933 0.572 1.00 82.38 238 SER A C 1
ATOM 1809 O O . SER A 1 238 ? -23.117 4.987 0.160 1.00 82.38 238 SER A O 1
ATOM 1811 N N . ASP A 1 239 ? -23.534 3.567 1.858 1.00 90.44 239 ASP A N 1
ATOM 1812 C CA . ASP A 1 239 ? -22.925 4.402 2.902 1.00 90.44 239 ASP A CA 1
ATOM 1813 C C . ASP A 1 239 ? -21.459 4.733 2.602 1.00 90.44 239 ASP A C 1
ATOM 1815 O O . ASP A 1 239 ? -20.976 5.783 3.017 1.00 90.44 239 ASP A O 1
ATOM 1819 N N . ILE A 1 240 ? -20.738 3.853 1.897 1.00 94.00 240 ILE A N 1
ATOM 1820 C CA . ILE A 1 240 ? -19.299 4.012 1.646 1.00 94.00 240 ILE A CA 1
ATOM 1821 C C . ILE A 1 240 ? -19.026 5.343 0.935 1.00 94.00 240 ILE A C 1
ATOM 1823 O O . ILE A 1 240 ? -18.142 6.095 1.346 1.00 94.00 240 ILE A O 1
ATOM 1827 N N . LEU A 1 241 ? -19.825 5.679 -0.084 1.00 92.56 241 LEU A N 1
ATOM 1828 C CA . LEU A 1 241 ? -19.675 6.950 -0.793 1.00 92.56 241 LEU A CA 1
ATOM 1829 C C . LEU A 1 241 ? -20.189 8.148 0.001 1.00 92.56 241 LEU A C 1
ATOM 1831 O O . LEU A 1 241 ? -19.596 9.219 -0.095 1.00 92.56 241 LEU A O 1
ATOM 1835 N N . GLU A 1 242 ? -21.264 7.996 0.777 1.00 92.25 242 GLU A N 1
ATOM 1836 C CA . GLU A 1 242 ? -21.748 9.076 1.648 1.00 92.25 242 GLU A CA 1
ATOM 1837 C C . GLU A 1 242 ? -20.662 9.490 2.651 1.00 92.25 242 GLU A C 1
ATOM 1839 O O . GLU A 1 242 ? -20.380 10.677 2.818 1.00 92.25 242 GLU A O 1
ATOM 1844 N N . ILE A 1 243 ? -20.002 8.504 3.263 1.00 94.12 243 ILE A N 1
ATOM 1845 C CA . ILE A 1 243 ? -18.895 8.710 4.199 1.00 94.12 243 ILE A CA 1
ATOM 1846 C C . ILE A 1 243 ? -17.691 9.325 3.481 1.00 94.12 243 ILE A C 1
ATOM 1848 O O . ILE A 1 243 ? -17.143 10.316 3.960 1.00 94.12 243 ILE A O 1
ATOM 1852 N N . ALA A 1 244 ? -17.301 8.784 2.321 1.00 94.69 244 ALA A N 1
ATOM 1853 C CA . ALA A 1 244 ? -16.166 9.292 1.553 1.00 94.69 244 ALA A CA 1
ATOM 1854 C C . ALA A 1 244 ? -16.347 10.768 1.170 1.00 94.69 244 ALA A C 1
ATOM 1856 O O . ALA A 1 244 ? -15.429 11.569 1.331 1.00 94.69 244 ALA A O 1
ATOM 1857 N N . ARG A 1 245 ? -17.546 11.149 0.710 1.00 93.69 245 ARG A N 1
ATOM 1858 C CA . ARG A 1 245 ? -17.874 12.538 0.352 1.00 93.69 245 ARG A CA 1
ATOM 1859 C C . ARG A 1 245 ? -17.881 13.457 1.569 1.00 93.69 245 ARG A C 1
ATOM 1861 O O . ARG A 1 245 ? -17.390 14.577 1.483 1.00 93.69 245 ARG A O 1
ATOM 1868 N N . ALA A 1 246 ? -18.384 12.990 2.709 1.00 92.00 246 ALA A N 1
ATOM 1869 C CA . ALA A 1 246 ? -18.333 13.769 3.941 1.00 92.00 246 ALA A CA 1
ATOM 1870 C C . ALA A 1 246 ? -16.891 14.006 4.418 1.00 92.00 246 ALA A C 1
ATOM 1872 O O . ALA A 1 246 ? -16.558 15.113 4.846 1.00 92.00 246 ALA A O 1
ATOM 1873 N N . PHE A 1 247 ? -16.019 12.999 4.304 1.00 94.44 247 PHE A N 1
ATOM 1874 C CA . PHE A 1 247 ? -14.593 13.175 4.568 1.00 94.44 247 PHE A CA 1
ATOM 1875 C C . PHE A 1 247 ? -13.936 14.111 3.569 1.00 94.44 247 PHE A C 1
ATOM 1877 O O . PHE A 1 247 ? -13.166 14.960 3.998 1.00 94.44 247 PHE A O 1
ATOM 1884 N N . LEU A 1 248 ? -14.280 14.022 2.283 1.00 95.00 248 LEU A N 1
ATOM 1885 C CA . LEU A 1 248 ? -13.752 14.929 1.271 1.00 95.00 248 LEU A CA 1
ATOM 1886 C C . LEU A 1 248 ? -14.044 16.379 1.653 1.00 95.00 248 LEU A C 1
ATOM 1888 O O . LEU A 1 248 ? -13.108 17.143 1.831 1.00 95.00 248 LEU A O 1
ATOM 1892 N N . VAL A 1 249 ? -15.310 16.717 1.919 1.00 93.44 249 VAL A N 1
ATOM 1893 C CA . VAL A 1 249 ? -15.712 18.067 2.354 1.00 93.44 249 VAL A CA 1
ATOM 1894 C C . VAL A 1 249 ? -14.944 18.507 3.604 1.00 93.44 249 VAL A C 1
ATOM 1896 O O . VAL A 1 249 ? -14.418 19.616 3.659 1.00 93.44 249 VAL A O 1
ATOM 1899 N N . ARG A 1 250 ? -14.843 17.633 4.613 1.00 90.56 250 ARG A N 1
ATOM 1900 C CA . ARG A 1 250 ? -14.159 17.954 5.874 1.00 90.56 250 ARG A CA 1
ATOM 1901 C C . ARG A 1 250 ? -12.660 18.194 5.683 1.00 90.56 250 ARG A C 1
ATOM 1903 O O . ARG A 1 250 ? -12.117 19.098 6.309 1.00 90.56 250 ARG A O 1
ATOM 1910 N N . GLN A 1 251 ? -11.984 17.367 4.891 1.00 92.81 251 GLN A N 1
ATOM 1911 C CA . GLN A 1 251 ? -10.538 17.465 4.687 1.00 92.81 251 GLN A CA 1
ATOM 1912 C C . GLN A 1 251 ? -10.191 18.605 3.719 1.00 92.81 251 GLN A C 1
ATOM 1914 O O . GLN A 1 251 ? -9.252 19.351 3.980 1.00 92.81 251 GLN A O 1
ATOM 1919 N N . SER A 1 252 ? -11.004 18.813 2.682 1.00 91.00 252 SER A N 1
ATOM 1920 C CA . SER A 1 252 ? -10.959 19.977 1.790 1.00 91.00 252 SER A CA 1
ATOM 1921 C C . SER A 1 252 ? -10.977 21.296 2.554 1.00 91.00 252 SER A C 1
ATOM 1923 O O . SER A 1 252 ? -10.084 22.124 2.367 1.00 91.00 252 SER A O 1
ATOM 1925 N N . ALA A 1 253 ? -11.925 21.452 3.484 1.00 90.62 253 ALA A N 1
ATOM 1926 C CA . ALA A 1 253 ? -12.059 22.669 4.279 1.00 90.62 253 ALA A CA 1
ATOM 1927 C C . ALA A 1 253 ? -10.809 22.961 5.131 1.00 90.62 253 ALA A C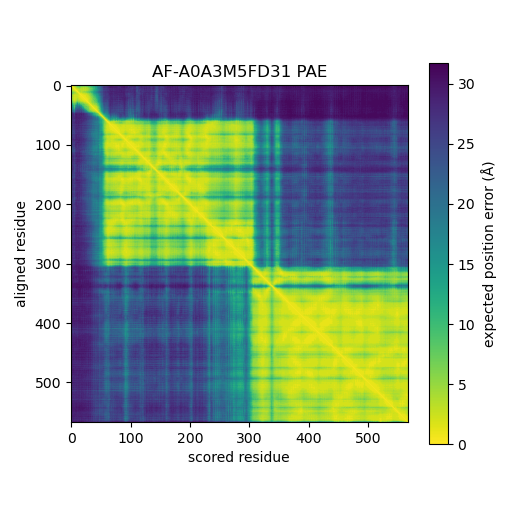 1
ATOM 1929 O O . ALA A 1 253 ? -10.404 24.114 5.265 1.00 90.62 253 ALA A O 1
ATOM 1930 N N . LYS A 1 254 ? -10.144 21.927 5.670 1.00 89.12 254 LYS A N 1
ATOM 1931 C CA . LYS A 1 254 ? -8.912 22.098 6.466 1.00 89.12 254 LYS A CA 1
ATOM 1932 C C . LYS A 1 254 ? -7.726 22.599 5.643 1.00 89.12 254 LYS A C 1
ATOM 1934 O O . LYS A 1 254 ? -6.860 23.276 6.188 1.00 89.12 254 LYS A O 1
ATOM 1939 N N . VAL A 1 255 ? -7.669 22.237 4.362 1.00 87.56 255 VAL A N 1
ATOM 1940 C CA . VAL A 1 255 ? -6.578 22.606 3.442 1.00 87.56 255 VAL A CA 1
ATOM 1941 C C . VAL A 1 255 ? -6.948 23.844 2.604 1.00 87.56 255 VAL A C 1
ATOM 1943 O O . VAL A 1 255 ? -6.122 24.357 1.857 1.00 87.56 255 VAL A O 1
ATOM 1946 N N . GLY A 1 256 ? -8.171 24.369 2.754 1.00 88.06 256 GLY A N 1
ATOM 1947 C CA . GLY A 1 256 ? -8.662 25.538 2.019 1.00 88.06 256 GLY A CA 1
ATOM 1948 C C . GLY A 1 256 ? -8.966 25.250 0.546 1.00 88.06 256 GLY A C 1
ATOM 1949 O O . GLY A 1 256 ? -8.775 26.125 -0.296 1.00 88.06 256 GLY A O 1
ATOM 1950 N N . ARG A 1 257 ? -9.389 24.019 0.223 1.00 86.25 257 ARG A N 1
ATOM 1951 C CA . ARG A 1 257 ? -9.650 23.547 -1.148 1.00 86.25 257 ARG A CA 1
ATOM 1952 C C . ARG A 1 257 ? -11.031 22.918 -1.298 1.00 86.25 257 ARG A C 1
ATOM 1954 O O . ARG A 1 257 ? -11.173 21.695 -1.306 1.00 86.25 257 ARG A O 1
ATOM 1961 N N . ASP A 1 258 ? -12.045 23.762 -1.446 1.00 83.75 258 ASP A N 1
ATOM 1962 C CA . ASP A 1 258 ? -13.455 23.344 -1.488 1.00 83.75 258 ASP A CA 1
ATOM 1963 C C . ASP A 1 258 ? -13.937 22.896 -2.883 1.00 83.75 258 ASP A C 1
ATOM 1965 O O . ASP A 1 258 ? -15.085 22.489 -3.046 1.00 83.75 258 ASP A O 1
ATOM 1969 N N . ASP A 1 259 ? -13.071 22.963 -3.897 1.00 88.50 259 ASP A N 1
ATOM 1970 C CA . ASP A 1 259 ? -13.361 22.610 -5.291 1.00 88.50 259 ASP A CA 1
ATOM 1971 C C . ASP A 1 259 ? -13.088 21.134 -5.632 1.00 88.50 259 ASP A C 1
ATOM 1973 O O . ASP A 1 259 ? -13.386 20.690 -6.744 1.00 88.50 259 ASP A O 1
ATOM 1977 N N . LEU A 1 260 ? -12.534 20.368 -4.687 1.00 92.06 260 LEU A N 1
ATOM 1978 C CA . LEU A 1 260 ? -12.170 18.971 -4.895 1.00 92.06 260 LEU A CA 1
ATOM 1979 C C . LEU A 1 260 ? -13.400 18.066 -5.048 1.00 92.06 260 LEU A C 1
ATOM 1981 O O . LEU A 1 260 ? -14.334 18.092 -4.245 1.00 92.06 260 LEU A O 1
ATOM 1985 N N . LYS A 1 261 ? -13.352 17.183 -6.048 1.00 94.38 261 LYS A N 1
ATOM 1986 C CA . LYS A 1 261 ? -14.344 16.125 -6.290 1.00 94.38 261 LYS A CA 1
ATOM 1987 C C . LYS A 1 261 ? -13.669 14.792 -6.609 1.00 94.38 261 LYS A C 1
ATOM 1989 O O . LYS A 1 261 ? -12.563 14.765 -7.141 1.00 94.38 261 LYS A O 1
ATOM 1994 N N . PHE A 1 262 ? -14.348 13.682 -6.327 1.00 94.81 262 PHE A N 1
ATOM 1995 C CA . PHE A 1 262 ? -13.937 12.374 -6.842 1.00 94.81 262 PHE A CA 1
ATOM 1996 C C . PHE A 1 262 ? -14.294 12.262 -8.326 1.00 94.81 262 PHE A C 1
ATOM 1998 O O . PHE A 1 262 ? -15.395 12.641 -8.733 1.00 94.81 262 PHE A O 1
ATOM 2005 N N . SER A 1 263 ? -13.381 11.720 -9.124 1.00 91.31 263 SER A N 1
ATOM 2006 C CA . SER A 1 263 ? -13.677 11.301 -10.490 1.00 91.31 263 SER A CA 1
ATOM 2007 C C . SER A 1 263 ? -14.586 10.056 -10.508 1.00 91.31 263 SER A C 1
ATOM 2009 O O . SER A 1 263 ? -14.687 9.340 -9.503 1.00 91.31 263 SER A O 1
ATOM 2011 N N . PRO A 1 264 ? -15.232 9.730 -11.644 1.00 84.38 264 PRO A N 1
ATOM 2012 C CA . PRO A 1 264 ? -16.048 8.519 -11.759 1.00 84.38 264 PRO A CA 1
ATOM 2013 C C . PRO A 1 264 ? -15.282 7.221 -11.454 1.00 84.38 264 PRO A C 1
ATOM 2015 O O . PRO A 1 264 ? -15.818 6.336 -10.784 1.00 84.38 264 PRO A O 1
ATOM 2018 N N . ASP A 1 265 ? -14.024 7.109 -11.892 1.00 81.12 265 ASP A N 1
ATOM 2019 C CA . ASP A 1 265 ? -13.166 5.958 -11.595 1.00 81.12 265 ASP A CA 1
ATOM 2020 C C . ASP A 1 265 ? -12.792 5.889 -10.107 1.00 81.12 265 ASP A C 1
ATOM 2022 O O . ASP A 1 265 ? -12.776 4.795 -9.543 1.00 81.12 265 ASP A O 1
ATOM 2026 N N . ALA A 1 266 ? -12.573 7.028 -9.437 1.00 88.50 266 ALA A N 1
ATOM 2027 C CA . ALA A 1 266 ? -12.336 7.069 -7.997 1.00 88.50 266 ALA A CA 1
ATOM 2028 C C . ALA A 1 266 ? -13.573 6.629 -7.205 1.00 88.50 266 ALA A C 1
ATOM 2030 O O . ALA A 1 266 ? -13.459 5.797 -6.308 1.00 88.50 266 ALA A O 1
ATOM 2031 N N . GLU A 1 267 ? -14.769 7.114 -7.556 1.00 90.88 267 GLU A N 1
ATOM 2032 C CA . GLU A 1 267 ? -16.006 6.669 -6.904 1.00 90.88 267 GLU A CA 1
ATOM 2033 C C . GLU A 1 267 ? -16.244 5.168 -7.093 1.00 90.88 267 GLU A C 1
ATOM 2035 O O . GLU A 1 267 ? -16.640 4.474 -6.151 1.00 90.88 267 GLU A O 1
ATOM 2040 N N . GLN A 1 268 ? -15.986 4.644 -8.294 1.00 84.31 268 GLN A N 1
ATOM 2041 C CA . GLN A 1 268 ? -16.085 3.212 -8.554 1.00 84.31 268 GLN A CA 1
ATOM 2042 C C . GLN A 1 268 ? -15.073 2.432 -7.713 1.00 84.31 268 GLN A C 1
ATOM 2044 O O . GLN A 1 268 ? -15.438 1.423 -7.106 1.00 84.31 268 GLN A O 1
ATOM 2049 N N . ALA A 1 269 ? -13.832 2.903 -7.630 1.00 85.25 269 ALA A N 1
ATOM 2050 C CA . ALA A 1 269 ? -12.789 2.263 -6.845 1.00 85.25 269 ALA A CA 1
ATOM 2051 C C . ALA A 1 269 ? -13.128 2.272 -5.340 1.00 85.25 269 ALA A C 1
ATOM 2053 O O . ALA A 1 269 ? -13.005 1.240 -4.681 1.00 85.25 269 ALA A O 1
ATOM 2054 N N . ILE A 1 270 ? -13.684 3.377 -4.823 1.00 91.56 270 ILE A N 1
ATOM 2055 C CA . ILE A 1 270 ? -14.175 3.481 -3.440 1.00 91.56 270 ILE A CA 1
ATOM 2056 C C . ILE A 1 270 ? -15.285 2.463 -3.156 1.00 91.56 270 ILE A C 1
ATOM 2058 O O . ILE A 1 270 ? -15.280 1.843 -2.095 1.00 91.56 270 ILE A O 1
ATOM 2062 N N . ARG A 1 271 ? -16.233 2.267 -4.083 1.00 87.88 271 ARG A N 1
ATOM 2063 C CA . ARG A 1 271 ? -17.338 1.308 -3.895 1.00 87.88 271 ARG A CA 1
ATOM 2064 C C . ARG A 1 271 ? -16.878 -0.149 -3.852 1.00 87.88 271 ARG A C 1
ATOM 2066 O O . ARG A 1 271 ? -17.479 -0.938 -3.131 1.00 87.88 271 ARG A O 1
ATOM 2073 N N . HIS A 1 272 ? -15.892 -0.512 -4.670 1.00 83.44 272 HIS A N 1
ATOM 2074 C CA . HIS A 1 272 ? -15.509 -1.914 -4.876 1.00 83.44 272 HIS A CA 1
ATOM 2075 C C . HIS A 1 272 ? -14.370 -2.376 -3.969 1.00 83.44 272 HIS A C 1
ATOM 2077 O O . HIS A 1 272 ? -14.223 -3.577 -3.742 1.00 83.44 272 HIS A O 1
ATOM 2083 N N . TYR A 1 273 ? -13.560 -1.452 -3.455 1.00 83.69 273 TYR A N 1
ATOM 2084 C CA . TYR A 1 273 ? -12.512 -1.802 -2.510 1.00 83.69 273 TYR A CA 1
ATOM 2085 C C . TYR A 1 273 ? -13.120 -2.287 -1.184 1.00 83.69 273 TYR A C 1
ATOM 2087 O O . TYR A 1 273 ? -14.135 -1.774 -0.712 1.00 83.69 273 TYR A O 1
ATOM 2095 N N . SER A 1 274 ? -12.517 -3.316 -0.584 1.00 82.69 274 SER A N 1
ATOM 2096 C CA . SER A 1 274 ? -13.077 -4.001 0.588 1.00 82.69 274 SER A CA 1
ATOM 2097 C C . SER A 1 274 ? -12.913 -3.227 1.898 1.00 82.69 274 SER A C 1
ATOM 2099 O O . SER A 1 274 ? -13.591 -3.559 2.872 1.00 82.69 274 SER A O 1
ATOM 2101 N N . TRP A 1 275 ? -12.034 -2.219 1.920 1.00 90.00 275 TRP A N 1
ATOM 2102 C CA . TRP A 1 275 ? -11.710 -1.398 3.091 1.00 90.00 275 TRP A CA 1
ATOM 2103 C C . TRP A 1 275 ? -11.402 -2.243 4.341 1.00 90.00 275 TRP A C 1
ATOM 2105 O O . TRP A 1 275 ? -12.166 -2.200 5.311 1.00 90.00 275 TRP A O 1
ATOM 2115 N N . PRO A 1 276 ? -10.316 -3.043 4.349 1.00 85.38 276 PRO A N 1
ATOM 2116 C CA . PRO A 1 276 ? -9.941 -3.863 5.506 1.00 85.38 276 PRO A CA 1
ATOM 2117 C C . PRO A 1 276 ? -9.740 -3.058 6.804 1.00 85.38 276 PRO A C 1
ATOM 2119 O O . PRO A 1 276 ? -10.009 -3.571 7.888 1.00 85.38 276 PRO A O 1
ATOM 2122 N N . GLY A 1 277 ? -9.312 -1.795 6.721 1.00 86.56 277 GLY A N 1
ATOM 2123 C CA . GLY A 1 277 ? -9.238 -0.864 7.855 1.00 86.56 277 GLY A CA 1
ATOM 2124 C C . GLY A 1 277 ? -10.508 -0.025 8.063 1.00 86.56 277 GLY A C 1
ATOM 2125 O O . GLY A 1 277 ? -10.500 0.938 8.836 1.00 86.56 277 GLY A O 1
ATOM 2126 N N . ASN A 1 278 ? -11.603 -0.392 7.391 1.00 94.06 278 ASN A N 1
ATOM 2127 C CA . ASN A 1 278 ? -12.933 0.201 7.485 1.00 94.06 278 ASN A CA 1
ATOM 2128 C C . ASN A 1 278 ? -12.922 1.731 7.276 1.00 94.06 278 ASN A C 1
ATOM 2130 O O . ASN A 1 278 ? -12.266 2.250 6.375 1.00 94.06 278 ASN A O 1
ATOM 2134 N N . VAL A 1 279 ? -13.679 2.470 8.091 1.00 93.75 279 VAL A N 1
ATOM 2135 C CA . VAL A 1 279 ? -13.861 3.923 7.972 1.00 93.75 279 VAL A CA 1
ATOM 2136 C C . VAL A 1 279 ? -12.545 4.668 8.199 1.00 93.75 279 VAL A C 1
ATOM 2138 O O . VAL A 1 279 ? -12.324 5.695 7.569 1.00 93.75 279 VAL A O 1
ATOM 2141 N N . ARG A 1 280 ? -11.649 4.139 9.044 1.00 90.81 280 ARG A N 1
ATOM 2142 C CA . ARG A 1 280 ? -10.345 4.762 9.325 1.00 90.81 280 ARG A CA 1
ATOM 2143 C C . ARG A 1 280 ? -9.413 4.725 8.116 1.00 90.81 280 ARG A C 1
ATOM 2145 O O . ARG A 1 280 ? -8.737 5.706 7.834 1.00 90.81 280 ARG A O 1
ATOM 2152 N N . GLU A 1 281 ? -9.381 3.606 7.396 1.00 92.31 281 GLU A N 1
ATOM 2153 C CA . GLU A 1 281 ? -8.619 3.510 6.145 1.00 92.31 281 GLU A CA 1
ATOM 2154 C C . GLU A 1 281 ? -9.201 4.431 5.072 1.00 92.31 281 GLU A C 1
ATOM 2156 O O . GLU A 1 281 ? -8.439 5.123 4.402 1.00 92.31 281 GLU A O 1
ATOM 2161 N N . LEU A 1 282 ? -10.533 4.494 4.956 1.00 94.81 282 LEU A N 1
ATOM 2162 C CA . LEU A 1 282 ? -11.202 5.413 4.036 1.00 94.81 282 LEU A CA 1
ATOM 2163 C C . LEU A 1 282 ? -10.882 6.881 4.356 1.00 94.81 282 LEU A C 1
ATOM 2165 O O . LEU A 1 282 ? -10.551 7.635 3.446 1.00 94.81 282 LEU A O 1
ATOM 2169 N N . GLU A 1 283 ? -10.936 7.288 5.626 1.00 94.31 283 GLU A N 1
ATOM 2170 C CA . GLU A 1 283 ? -10.586 8.652 6.047 1.00 94.31 283 GLU A CA 1
ATOM 2171 C C . GLU A 1 283 ? -9.137 8.995 5.681 1.00 94.31 283 GLU A C 1
ATOM 2173 O O . GLU A 1 283 ? -8.900 10.024 5.051 1.00 94.31 283 GLU A O 1
ATOM 2178 N N . ASN A 1 284 ? -8.192 8.100 5.989 1.00 91.75 284 ASN A N 1
ATOM 2179 C CA . ASN A 1 284 ? -6.776 8.282 5.663 1.00 91.75 284 ASN A CA 1
ATOM 2180 C C . ASN A 1 284 ? -6.532 8.339 4.148 1.00 91.75 284 ASN A C 1
ATOM 2182 O O . ASN A 1 284 ? -5.705 9.120 3.679 1.00 91.75 284 ASN A O 1
ATOM 2186 N N . ALA A 1 285 ? -7.229 7.500 3.373 1.00 93.38 285 ALA A N 1
ATOM 2187 C CA . ALA A 1 285 ? -7.130 7.498 1.920 1.00 93.38 285 ALA A CA 1
ATOM 2188 C C . ALA A 1 285 ? -7.593 8.842 1.350 1.00 93.38 285 ALA A C 1
ATOM 2190 O O . ALA A 1 285 ? -6.850 9.453 0.588 1.00 93.38 285 ALA A O 1
ATOM 2191 N N . VAL A 1 286 ? -8.759 9.334 1.783 1.00 95.00 286 VAL A N 1
ATOM 2192 C CA . VAL A 1 286 ? -9.308 10.625 1.345 1.00 95.00 286 VAL A CA 1
ATOM 2193 C C . VAL A 1 286 ? -8.428 11.794 1.788 1.00 95.00 286 VAL A C 1
ATOM 2195 O O . VAL A 1 286 ? -8.135 12.664 0.974 1.00 95.00 286 VAL A O 1
ATOM 2198 N N . GLU A 1 287 ? -7.957 11.813 3.037 1.00 92.62 287 GLU A N 1
ATOM 2199 C CA . GLU A 1 287 ? -7.042 12.846 3.544 1.00 92.62 287 GLU A CA 1
ATOM 2200 C C . GLU A 1 287 ? -5.762 12.920 2.707 1.00 92.62 287 GLU A C 1
ATOM 2202 O O . GLU A 1 287 ? -5.388 13.987 2.220 1.00 92.62 287 GLU A O 1
ATOM 2207 N N . ARG A 1 288 ? -5.128 11.770 2.465 1.00 91.50 288 ARG A N 1
ATOM 2208 C CA . ARG A 1 288 ? -3.942 11.677 1.612 1.00 91.50 288 ARG A CA 1
ATOM 2209 C C . ARG A 1 288 ? -4.232 12.154 0.191 1.00 91.50 288 ARG A C 1
ATOM 2211 O O . ARG A 1 288 ? -3.419 12.885 -0.368 1.00 91.50 288 ARG A O 1
ATOM 2218 N N . SER A 1 289 ? -5.367 11.770 -0.393 1.00 92.69 289 SER A N 1
ATOM 2219 C CA . SER A 1 289 ? -5.747 12.226 -1.731 1.00 92.69 289 SER A CA 1
ATOM 2220 C C . SER A 1 289 ? -5.920 13.740 -1.790 1.00 92.69 289 SER A C 1
ATOM 2222 O O . SER A 1 289 ? -5.425 14.351 -2.726 1.00 92.69 289 SER A O 1
ATOM 2224 N N . VAL A 1 290 ? -6.560 14.355 -0.791 1.00 92.50 290 VAL A N 1
ATOM 2225 C CA . VAL A 1 290 ? -6.738 15.816 -0.716 1.00 92.50 290 VAL A CA 1
ATOM 2226 C C . VAL A 1 290 ? -5.392 16.546 -0.663 1.00 92.50 290 VAL A C 1
ATOM 2228 O O . VAL A 1 290 ? -5.234 17.575 -1.314 1.00 92.50 290 VAL A O 1
ATOM 2231 N N . ILE A 1 291 ? -4.414 16.002 0.067 1.00 88.56 291 ILE A N 1
ATOM 2232 C CA . ILE A 1 291 ? -3.068 16.584 0.189 1.00 88.56 291 ILE A CA 1
ATOM 2233 C C . ILE A 1 291 ? -2.266 16.449 -1.114 1.00 88.56 291 ILE A C 1
ATOM 2235 O O . ILE A 1 291 ? -1.552 17.374 -1.490 1.00 88.56 291 ILE A O 1
ATOM 2239 N N . LEU A 1 292 ? -2.355 15.297 -1.786 1.00 85.69 292 LEU A N 1
ATOM 2240 C CA . LEU A 1 292 ? -1.531 14.978 -2.961 1.00 85.69 292 LEU A CA 1
ATOM 2241 C C . LEU A 1 292 ? -2.143 15.419 -4.294 1.00 85.69 292 LEU A C 1
ATOM 2243 O O . LEU A 1 292 ? -1.450 15.433 -5.308 1.00 85.69 292 LEU A O 1
ATOM 2247 N N . CYS A 1 293 ? -3.441 15.710 -4.334 1.00 87.56 293 CYS A N 1
ATOM 2248 C CA . CYS A 1 293 ? -4.112 16.072 -5.571 1.00 87.56 293 CYS A CA 1
ATOM 2249 C C . CYS A 1 293 ? -3.663 17.466 -6.024 1.00 87.56 293 CYS A C 1
ATOM 2251 O O . CYS A 1 293 ? -3.816 18.429 -5.286 1.00 87.56 293 CYS A O 1
ATOM 2253 N N . GLU A 1 294 ? -3.148 17.606 -7.243 1.00 83.88 294 GLU A N 1
ATOM 2254 C CA . GLU A 1 294 ? -2.780 18.917 -7.808 1.00 83.88 294 GLU A CA 1
ATOM 2255 C C . GLU A 1 294 ? -3.955 19.582 -8.546 1.00 83.88 294 GLU A C 1
ATOM 2257 O O . GLU A 1 294 ? -4.048 20.804 -8.610 1.00 83.88 294 GLU A O 1
ATOM 2262 N N . ASN A 1 295 ? -4.899 18.778 -9.046 1.00 86.06 295 ASN A N 1
ATOM 2263 C CA . ASN A 1 295 ? -6.062 19.229 -9.813 1.00 86.06 295 ASN A CA 1
ATOM 2264 C C . ASN A 1 295 ? -7.338 19.271 -8.943 1.00 86.06 295 ASN A C 1
ATOM 2266 O O . ASN A 1 295 ? -7.320 18.800 -7.809 1.00 86.06 295 ASN A O 1
ATOM 2270 N N . PRO A 1 296 ? -8.467 19.814 -9.434 1.00 87.94 296 PRO A N 1
ATOM 2271 C CA . PRO A 1 296 ? -9.759 19.763 -8.732 1.00 87.94 296 PRO A CA 1
ATOM 2272 C C . PRO A 1 296 ? -10.402 18.363 -8.677 1.00 87.94 296 PRO A C 1
ATOM 2274 O O . PRO A 1 296 ? -11.481 18.189 -8.117 1.00 87.94 296 PRO A O 1
ATOM 2277 N N . GLU A 1 297 ? -9.789 17.354 -9.299 1.00 92.44 297 GLU A N 1
ATOM 2278 C CA . GLU A 1 297 ? -10.371 16.024 -9.479 1.00 92.44 297 GLU A CA 1
ATOM 2279 C C . GLU A 1 297 ? -9.439 14.929 -8.937 1.00 92.44 297 GLU A C 1
ATOM 2281 O O . GLU A 1 297 ? -8.314 14.752 -9.407 1.00 92.44 297 GLU A O 1
ATOM 2286 N N . ILE A 1 298 ? -9.920 14.192 -7.932 1.00 90.75 298 ILE A N 1
ATOM 2287 C CA . ILE A 1 298 ? -9.228 13.068 -7.294 1.00 90.75 298 ILE A CA 1
ATOM 2288 C C . ILE A 1 298 ? -9.520 11.797 -8.090 1.00 90.75 298 ILE A C 1
ATOM 2290 O O . ILE A 1 298 ? -10.656 11.323 -8.089 1.00 90.75 298 ILE A O 1
ATOM 2294 N N . THR A 1 299 ? -8.488 11.240 -8.725 1.00 88.12 299 THR A N 1
ATOM 2295 C CA . THR A 1 299 ? -8.535 9.984 -9.491 1.00 88.12 299 THR A CA 1
ATOM 2296 C C . THR A 1 299 ? -8.315 8.750 -8.616 1.00 88.12 299 THR A C 1
ATOM 2298 O O . THR A 1 299 ? -7.841 8.852 -7.481 1.00 88.12 299 THR A O 1
ATOM 2301 N N . ALA A 1 300 ? -8.637 7.558 -9.134 1.00 84.19 300 ALA A N 1
ATOM 2302 C CA . ALA A 1 300 ? -8.514 6.313 -8.372 1.00 84.19 300 ALA A CA 1
ATOM 2303 C C . ALA A 1 300 ? -7.084 6.041 -7.863 1.00 84.19 300 ALA A C 1
ATOM 2305 O O . ALA A 1 300 ? -6.910 5.523 -6.760 1.00 84.19 300 ALA A O 1
ATOM 2306 N N . ASP A 1 301 ? -6.060 6.429 -8.626 1.00 80.50 301 ASP A N 1
ATOM 2307 C CA . ASP A 1 301 ? -4.654 6.224 -8.254 1.00 80.50 301 ASP A CA 1
ATOM 2308 C C . ASP A 1 301 ? -4.247 7.059 -7.026 1.00 80.50 301 ASP A C 1
ATOM 2310 O O . ASP A 1 301 ? -3.430 6.620 -6.213 1.00 80.50 301 ASP A O 1
ATOM 2314 N N . LEU A 1 302 ? -4.864 8.231 -6.836 1.00 85.38 302 LEU A N 1
ATOM 2315 C CA . LEU A 1 302 ? -4.611 9.109 -5.689 1.00 85.38 302 LEU A CA 1
ATOM 2316 C C . LEU A 1 302 ? -5.215 8.578 -4.385 1.00 85.38 302 LEU A C 1
ATOM 2318 O O . LEU A 1 302 ? -4.789 8.992 -3.304 1.00 85.38 302 LEU A O 1
ATOM 2322 N N . LEU A 1 303 ? -6.179 7.654 -4.460 1.00 84.62 303 LEU A N 1
ATOM 2323 C CA . LEU A 1 303 ? -6.744 6.985 -3.284 1.00 84.62 303 LEU A CA 1
ATOM 2324 C C . LEU A 1 303 ? -5.735 6.026 -2.645 1.00 84.62 303 LEU A C 1
ATOM 2326 O O . LEU A 1 303 ? -5.849 5.722 -1.457 1.00 84.62 303 LEU A O 1
ATOM 2330 N N . GLY A 1 304 ? -4.742 5.561 -3.417 1.00 76.88 304 GLY A N 1
ATOM 2331 C CA . GLY A 1 304 ? -3.720 4.616 -2.975 1.00 76.88 304 GLY A CA 1
ATOM 2332 C C . GLY A 1 304 ? -4.313 3.325 -2.407 1.00 76.88 304 GLY A C 1
ATOM 2333 O O . GLY A 1 304 ? -3.860 2.870 -1.353 1.00 76.88 304 GLY A O 1
ATOM 2334 N N . ILE A 1 305 ? -5.348 2.800 -3.074 1.00 76.94 305 ILE A N 1
ATOM 2335 C CA . ILE A 1 305 ? -6.016 1.527 -2.772 1.00 76.94 305 ILE A CA 1
ATOM 2336 C C . ILE A 1 305 ? -5.442 0.413 -3.655 1.00 76.94 305 ILE A C 1
ATOM 2338 O O . ILE A 1 305 ? -5.288 0.585 -4.864 1.00 76.94 305 ILE A O 1
ATOM 2342 N N . ASP A 1 306 ? -5.106 -0.732 -3.058 1.00 67.69 306 ASP A N 1
ATOM 2343 C CA . ASP A 1 306 ? -4.622 -1.896 -3.807 1.00 67.69 306 ASP A CA 1
ATOM 2344 C C . ASP A 1 306 ? -5.816 -2.598 -4.472 1.00 67.69 306 ASP A C 1
ATOM 2346 O O . ASP A 1 306 ? -6.751 -3.034 -3.801 1.00 67.69 306 ASP A O 1
ATOM 2350 N N . LYS A 1 307 ? -5.816 -2.708 -5.805 1.00 66.31 307 LYS A N 1
ATOM 2351 C CA . LYS A 1 307 ? -6.905 -3.379 -6.538 1.00 66.31 307 LYS A CA 1
ATOM 2352 C C . LYS A 1 307 ? -6.919 -4.894 -6.299 1.00 66.31 307 LYS A C 1
ATOM 2354 O O . LYS A 1 307 ? -7.925 -5.539 -6.586 1.00 66.31 307 LYS A O 1
ATOM 2359 N N . VAL A 1 308 ? -5.833 -5.464 -5.770 1.00 69.31 308 VAL A N 1
ATOM 2360 C CA . VAL A 1 308 ? -5.744 -6.875 -5.383 1.00 69.31 308 VAL A CA 1
ATOM 2361 C C . VAL A 1 308 ? -5.880 -6.968 -3.865 1.00 69.31 308 VAL A C 1
ATOM 2363 O O . VAL A 1 308 ? -4.973 -6.632 -3.113 1.00 69.31 308 VAL A O 1
ATOM 2366 N N . THR A 1 309 ? -7.039 -7.425 -3.397 1.00 65.25 309 THR A N 1
ATOM 2367 C CA . THR A 1 309 ? -7.392 -7.410 -1.966 1.00 65.25 309 THR A CA 1
ATOM 2368 C C . THR A 1 309 ? -6.767 -8.544 -1.153 1.00 65.25 309 THR A C 1
ATOM 2370 O O . THR A 1 309 ? -6.650 -8.433 0.068 1.00 65.25 309 THR A O 1
ATOM 2373 N N . HIS A 1 310 ? -6.369 -9.638 -1.805 1.00 73.06 310 HIS A N 1
ATOM 2374 C CA . HIS A 1 310 ? -5.801 -10.818 -1.157 1.00 73.06 310 HIS A CA 1
ATOM 2375 C C . HIS A 1 310 ? -4.614 -11.370 -1.954 1.00 73.06 310 HIS A C 1
ATOM 2377 O O . HIS A 1 310 ? -4.626 -11.298 -3.185 1.00 73.06 310 HIS A O 1
ATOM 2383 N N . PRO A 1 311 ? -3.615 -11.978 -1.284 1.00 76.44 311 PRO A N 1
ATOM 2384 C CA . PRO A 1 311 ? -2.589 -12.753 -1.968 1.00 76.44 311 PRO A CA 1
ATOM 2385 C C . PRO A 1 311 ? -3.223 -13.824 -2.863 1.00 76.44 311 PRO A C 1
ATOM 2387 O O . PRO A 1 311 ? -4.144 -14.527 -2.442 1.00 76.44 311 PRO A O 1
ATOM 2390 N N . GLY A 1 312 ? -2.715 -13.958 -4.089 1.00 80.25 312 GLY A N 1
ATOM 2391 C CA . GLY A 1 312 ? -3.060 -15.078 -4.961 1.00 80.25 312 GLY A CA 1
ATOM 2392 C C . GLY A 1 312 ? -2.487 -16.405 -4.450 1.00 80.25 312 GLY A C 1
ATOM 2393 O O . GLY A 1 312 ? -1.965 -16.513 -3.338 1.00 80.25 312 GLY A O 1
ATOM 2394 N N . LYS A 1 313 ? -2.543 -17.445 -5.288 1.00 85.69 313 LYS A N 1
ATOM 2395 C CA . LYS A 1 313 ? -1.792 -18.679 -5.013 1.00 85.69 313 LYS A CA 1
ATOM 2396 C C . LYS A 1 313 ? -0.288 -18.363 -4.987 1.00 85.69 313 LYS A C 1
ATOM 2398 O O . LYS A 1 313 ? 0.144 -17.581 -5.836 1.00 85.69 313 LYS A O 1
ATOM 2403 N N . PRO A 1 314 ? 0.506 -18.976 -4.085 1.00 85.12 314 PRO A N 1
ATOM 2404 C CA . PRO A 1 314 ? 1.958 -18.833 -4.107 1.00 85.12 314 PRO A CA 1
ATOM 2405 C C . PRO A 1 314 ? 2.502 -19.126 -5.506 1.00 85.12 314 PRO A C 1
ATOM 2407 O O . PRO A 1 314 ? 2.242 -20.192 -6.069 1.00 85.12 314 PRO A O 1
ATOM 2410 N N . MET A 1 315 ? 3.209 -18.156 -6.078 1.00 89.00 315 MET A N 1
ATOM 2411 C CA . MET A 1 315 ? 3.723 -18.228 -7.440 1.00 89.00 315 MET A CA 1
ATOM 2412 C C . MET A 1 315 ? 5.221 -18.515 -7.396 1.00 89.00 315 MET A C 1
ATOM 2414 O O . MET A 1 315 ? 5.975 -17.795 -6.741 1.00 89.00 315 MET A O 1
ATOM 2418 N N . VAL A 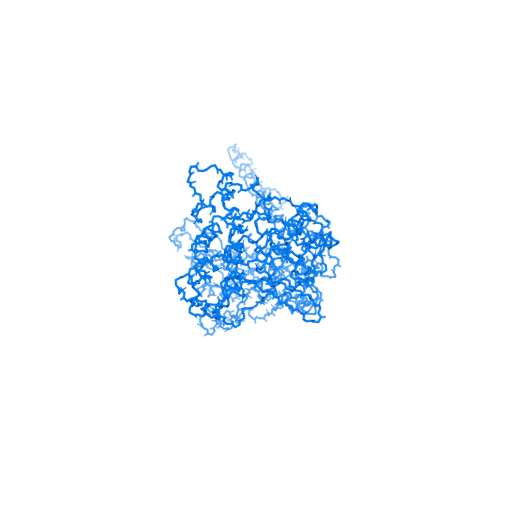1 316 ? 5.643 -19.557 -8.109 1.00 93.25 316 VAL A N 1
ATOM 2419 C CA . VAL A 1 316 ? 7.053 -19.807 -8.421 1.00 93.25 316 VAL A CA 1
ATOM 2420 C C . VAL A 1 316 ? 7.268 -19.423 -9.874 1.00 93.25 316 VAL A C 1
ATOM 2422 O O . VAL A 1 316 ? 6.565 -19.936 -10.745 1.00 93.25 316 VAL A O 1
ATOM 2425 N N . LEU A 1 317 ? 8.215 -18.526 -10.135 1.00 93.19 317 LEU A N 1
ATOM 2426 C CA . LEU A 1 317 ? 8.493 -18.043 -11.482 1.00 93.19 317 LEU A CA 1
ATOM 2427 C C . LEU A 1 317 ? 9.896 -18.473 -11.916 1.00 93.19 317 LEU A C 1
ATOM 2429 O O . LEU A 1 317 ? 10.882 -18.263 -11.212 1.00 93.19 317 LEU A O 1
ATOM 2433 N N . VAL A 1 318 ? 9.966 -19.118 -13.079 1.00 94.94 318 VAL A N 1
ATOM 2434 C CA . VAL A 1 318 ? 11.212 -19.578 -13.701 1.00 94.94 318 VAL A CA 1
ATOM 2435 C C . VAL A 1 318 ? 11.352 -18.832 -15.027 1.00 94.94 318 VAL A C 1
ATOM 2437 O O . VAL A 1 318 ? 10.766 -19.270 -16.020 1.00 94.94 318 VAL A O 1
ATOM 2440 N N . PRO A 1 319 ? 12.024 -17.667 -15.061 1.00 93.50 319 PRO A N 1
ATOM 2441 C CA . PRO A 1 319 ? 12.159 -16.903 -16.291 1.00 93.50 319 PRO A CA 1
ATOM 2442 C C . PRO A 1 319 ? 12.936 -17.707 -17.338 1.00 93.50 319 PRO A C 1
ATOM 2444 O O . PRO A 1 319 ? 14.007 -18.250 -17.074 1.00 93.50 319 PRO A O 1
ATOM 2447 N N . THR A 1 320 ? 12.385 -17.772 -18.549 1.00 92.69 320 THR A N 1
ATOM 2448 C CA . THR A 1 320 ? 13.004 -18.437 -19.709 1.00 92.69 320 THR A CA 1
ATOM 2449 C C . THR A 1 320 ? 13.567 -17.440 -20.719 1.00 92.69 320 THR A C 1
ATOM 2451 O O . THR A 1 320 ? 13.986 -17.833 -21.803 1.00 92.69 320 THR A O 1
ATOM 2454 N N . THR A 1 321 ? 13.557 -16.149 -20.385 1.00 92.19 321 THR A N 1
ATOM 2455 C CA . THR A 1 321 ? 14.050 -15.037 -21.206 1.00 92.19 321 THR A CA 1
ATOM 2456 C C . THR A 1 321 ? 14.742 -14.007 -20.326 1.00 92.19 321 THR A C 1
ATOM 2458 O O . THR A 1 321 ? 14.282 -13.753 -19.217 1.00 92.19 321 THR A O 1
ATOM 2461 N N . SER A 1 322 ? 15.780 -13.362 -20.851 1.00 91.56 322 SER A N 1
ATOM 2462 C CA . SER A 1 322 ? 16.511 -12.290 -20.168 1.00 91.56 322 SER A CA 1
ATOM 2463 C C . SER A 1 322 ? 16.112 -10.942 -20.771 1.00 91.56 322 SER A C 1
ATOM 2465 O O . SER A 1 322 ? 16.771 -10.484 -21.701 1.00 91.56 322 SER A O 1
ATOM 2467 N N . GLY A 1 323 ? 14.992 -10.364 -20.322 1.00 87.69 323 GLY A N 1
ATOM 2468 C CA . GLY A 1 323 ? 14.470 -9.101 -20.859 1.00 87.69 323 GLY A CA 1
ATOM 2469 C C . GLY A 1 323 ? 13.515 -8.358 -19.934 1.00 87.69 323 GLY A C 1
ATOM 2470 O O . GLY A 1 323 ? 13.846 -7.288 -19.428 1.00 87.69 323 GLY A O 1
ATOM 2471 N N . THR A 1 324 ? 12.327 -8.923 -19.711 1.00 85.44 324 THR A N 1
ATOM 2472 C CA . THR A 1 324 ? 11.216 -8.191 -19.081 1.00 85.44 324 THR A CA 1
ATOM 2473 C C . THR A 1 324 ? 11.418 -7.912 -17.592 1.00 85.44 324 THR A C 1
ATOM 2475 O O . THR A 1 324 ? 10.799 -6.991 -17.064 1.00 85.44 324 THR A O 1
ATOM 2478 N N . GLY A 1 325 ? 12.225 -8.724 -16.897 1.00 89.81 325 GLY A N 1
ATOM 2479 C CA . GLY A 1 325 ? 12.408 -8.648 -15.443 1.00 89.81 325 GLY A CA 1
ATOM 2480 C C . GLY A 1 325 ? 11.111 -8.850 -14.650 1.00 89.81 325 GLY A C 1
ATOM 2481 O O . GLY A 1 325 ? 11.025 -8.445 -13.493 1.00 89.81 325 GLY A O 1
ATOM 2482 N N . SER A 1 326 ? 10.072 -9.428 -15.265 1.00 89.62 326 SER A N 1
ATOM 2483 C CA . SER A 1 326 ? 8.730 -9.527 -14.678 1.00 89.62 326 SER A CA 1
ATOM 2484 C C . SER A 1 326 ? 8.714 -10.316 -13.369 1.00 89.62 326 SER A C 1
ATOM 2486 O O . SER A 1 326 ? 7.876 -10.056 -12.509 1.00 89.62 326 SER A O 1
ATOM 2488 N N . GLU A 1 327 ? 9.671 -11.225 -13.193 1.00 92.44 327 GLU A N 1
ATOM 2489 C CA . GLU A 1 327 ? 9.879 -12.043 -12.002 1.00 92.44 327 GLU A CA 1
ATOM 2490 C C . GLU A 1 327 ? 10.159 -11.255 -10.720 1.00 92.44 327 GLU A C 1
ATOM 2492 O O . GLU A 1 327 ? 10.034 -11.799 -9.629 1.00 92.44 327 GLU A O 1
ATOM 2497 N N . VAL A 1 328 ? 10.495 -9.973 -10.824 1.00 92.69 328 VAL A N 1
ATOM 2498 C CA . VAL A 1 328 ? 10.751 -9.098 -9.671 1.00 92.69 328 VAL A CA 1
ATOM 2499 C C . VAL A 1 328 ? 9.856 -7.860 -9.657 1.00 92.69 328 VAL A C 1
ATOM 2501 O O . VAL A 1 328 ? 10.112 -6.919 -8.908 1.00 92.69 328 VAL A O 1
ATOM 2504 N N . THR A 1 329 ? 8.795 -7.849 -10.468 1.00 87.94 329 THR A N 1
ATOM 2505 C CA . THR A 1 329 ? 7.894 -6.696 -10.585 1.00 87.94 329 THR A CA 1
ATOM 2506 C C . THR A 1 329 ? 6.527 -6.978 -9.956 1.00 87.94 329 THR A C 1
ATOM 2508 O O . THR A 1 329 ? 5.997 -8.077 -10.105 1.00 87.94 329 THR A O 1
ATOM 2511 N N . PRO A 1 330 ? 5.891 -5.984 -9.311 1.00 85.38 330 PRO A N 1
ATOM 2512 C CA . PRO A 1 330 ? 4.511 -6.080 -8.831 1.00 85.38 330 PRO A CA 1
ATOM 2513 C C . PRO A 1 330 ? 3.482 -5.806 -9.943 1.00 85.38 330 PRO A C 1
ATOM 2515 O O . PRO A 1 330 ? 2.316 -5.542 -9.653 1.00 85.38 330 PRO A O 1
ATOM 2518 N N . ASN A 1 331 ? 3.911 -5.783 -11.208 1.00 84.38 331 ASN A N 1
ATOM 2519 C CA . ASN A 1 331 ? 3.108 -5.337 -12.338 1.00 84.38 331 ASN A CA 1
ATOM 2520 C C . ASN A 1 331 ? 2.584 -6.545 -13.121 1.00 84.38 331 ASN A C 1
ATOM 2522 O O . ASN A 1 331 ? 3.344 -7.442 -13.473 1.00 84.38 331 ASN A O 1
ATOM 2526 N N . ALA A 1 332 ? 1.307 -6.520 -13.483 1.00 83.06 332 ALA A N 1
ATOM 2527 C CA . ALA A 1 332 ? 0.721 -7.410 -14.474 1.00 83.06 332 ALA A CA 1
ATOM 2528 C C . ALA A 1 332 ? 0.029 -6.573 -15.548 1.00 83.06 332 ALA A C 1
ATOM 2530 O O . ALA A 1 332 ? -0.800 -5.722 -15.238 1.00 83.06 332 ALA A O 1
ATOM 2531 N N . ILE A 1 333 ? 0.360 -6.815 -16.815 1.00 78.00 333 ILE A N 1
ATOM 2532 C CA . ILE A 1 333 ? -0.335 -6.206 -17.951 1.00 78.00 333 ILE A CA 1
ATOM 2533 C C . ILE A 1 333 ? -1.169 -7.300 -18.603 1.00 78.00 333 ILE A C 1
ATOM 2535 O O . ILE A 1 333 ? -0.625 -8.285 -19.101 1.00 78.00 333 ILE A O 1
ATOM 2539 N N . VAL A 1 334 ? -2.486 -7.131 -18.588 1.00 77.12 334 VAL A N 1
ATOM 2540 C CA . VAL A 1 334 ? -3.439 -8.083 -19.161 1.00 77.12 334 VAL A CA 1
ATOM 2541 C C . VAL A 1 334 ? -4.121 -7.421 -20.348 1.00 77.12 334 VAL A C 1
ATOM 2543 O O . VAL A 1 334 ? -4.544 -6.272 -20.263 1.00 77.12 334 VAL A O 1
ATOM 2546 N N . THR A 1 335 ? -4.208 -8.133 -21.468 1.00 71.25 335 THR A N 1
ATOM 2547 C CA . THR A 1 335 ? -4.986 -7.675 -22.626 1.00 71.25 335 THR A CA 1
ATOM 2548 C C . THR A 1 335 ? -6.369 -8.300 -22.534 1.00 71.25 335 THR A C 1
ATOM 2550 O O . THR A 1 335 ? -6.463 -9.523 -22.432 1.00 71.25 335 THR A O 1
ATOM 2553 N N . LEU A 1 336 ? -7.422 -7.481 -22.543 1.00 67.75 336 LEU A N 1
ATOM 2554 C CA . LEU A 1 336 ? -8.794 -7.970 -22.651 1.00 67.75 336 LEU A CA 1
ATOM 2555 C C . LEU A 1 336 ? -9.132 -8.151 -24.139 1.00 67.75 336 LEU A C 1
ATOM 2557 O O . LEU A 1 336 ? -9.167 -7.150 -24.858 1.00 67.75 336 LEU A O 1
ATOM 2561 N N . PRO A 1 337 ? -9.343 -9.394 -24.622 1.00 55.81 337 PRO A N 1
ATOM 2562 C CA . PRO A 1 337 ? -9.535 -9.671 -26.049 1.00 55.81 337 PRO A CA 1
ATOM 2563 C C . PRO A 1 337 ? -10.717 -8.918 -26.663 1.00 55.81 337 PRO A C 1
ATOM 2565 O O . PRO A 1 337 ? -10.643 -8.514 -27.816 1.00 55.81 337 PRO A O 1
ATOM 2568 N N . ASP A 1 338 ? -11.772 -8.700 -25.878 1.00 56.28 338 ASP A N 1
ATOM 2569 C CA . ASP A 1 338 ? -13.026 -8.105 -26.349 1.00 56.28 338 ASP A CA 1
ATOM 2570 C C . ASP A 1 338 ? -12.971 -6.567 -26.454 1.00 56.28 338 ASP A C 1
ATOM 2572 O O . ASP A 1 338 ? -13.856 -5.963 -27.056 1.00 56.28 338 ASP A O 1
ATOM 2576 N N . GLU A 1 339 ? -11.941 -5.924 -25.888 1.00 46.59 339 GLU A N 1
ATOM 2577 C CA . GLU A 1 339 ? -11.837 -4.457 -25.799 1.00 46.59 339 GLU A CA 1
ATOM 2578 C C . GLU A 1 339 ? -10.556 -3.887 -26.442 1.00 46.59 339 GLU A C 1
ATOM 2580 O O . GLU A 1 339 ? -10.360 -2.674 -26.426 1.00 46.59 339 GLU A O 1
ATOM 2585 N N . GLU A 1 340 ? -9.655 -4.740 -26.959 1.00 51.88 340 GLU A N 1
ATOM 2586 C CA . GLU A 1 340 ? -8.291 -4.380 -27.415 1.00 51.88 340 GLU A CA 1
ATOM 2587 C C . GLU A 1 340 ? -7.505 -3.510 -26.404 1.00 51.88 340 GLU A C 1
ATOM 2589 O O . GLU A 1 340 ? -6.533 -2.823 -26.736 1.00 51.88 340 GLU A O 1
ATOM 2594 N N . LEU A 1 341 ? -7.909 -3.555 -25.131 1.00 51.16 341 LEU A N 1
ATOM 2595 C CA . LEU A 1 341 ? -7.450 -2.655 -24.084 1.00 51.16 341 LEU A CA 1
ATOM 2596 C C . LEU A 1 341 ? -6.457 -3.387 -23.176 1.00 51.16 341 LEU A C 1
ATOM 2598 O O . LEU A 1 341 ? -6.734 -4.464 -22.637 1.00 51.16 341 LEU A O 1
ATOM 2602 N N . LYS A 1 342 ? -5.265 -2.801 -23.015 1.00 62.00 342 LYS A N 1
ATOM 2603 C CA . LYS A 1 342 ? -4.246 -3.281 -22.073 1.00 62.00 342 LYS A CA 1
ATOM 2604 C C . LYS A 1 342 ? -4.516 -2.682 -20.697 1.00 62.00 342 LYS A C 1
ATOM 2606 O O . LYS A 1 342 ? -4.366 -1.478 -20.505 1.00 62.00 342 LYS A O 1
ATOM 2611 N N . ILE A 1 343 ? -4.865 -3.525 -19.733 1.00 66.00 343 ILE A N 1
ATOM 2612 C CA . ILE A 1 343 ? -5.044 -3.132 -18.335 1.00 66.00 343 ILE A CA 1
ATOM 2613 C C . ILE A 1 343 ? -3.764 -3.453 -17.567 1.00 66.00 343 ILE A C 1
ATOM 2615 O O . ILE A 1 343 ? -3.339 -4.605 -17.496 1.00 66.00 343 ILE A O 1
ATOM 2619 N N . GLY A 1 344 ? -3.162 -2.424 -16.973 1.00 70.44 344 GLY A N 1
ATOM 2620 C CA . GLY A 1 344 ? -2.083 -2.574 -16.001 1.00 70.44 344 GLY A CA 1
ATOM 2621 C C . GLY A 1 344 ? -2.641 -2.718 -14.586 1.00 70.44 344 GLY A C 1
ATOM 2622 O O . GLY A 1 344 ? -3.357 -1.841 -14.103 1.00 70.44 344 GLY A O 1
ATOM 2623 N N . VAL A 1 345 ? -2.293 -3.806 -13.908 1.00 76.50 345 VAL A N 1
ATOM 2624 C CA . VAL A 1 345 ? -2.545 -4.032 -12.483 1.00 76.50 345 VAL A CA 1
ATOM 2625 C C . VAL A 1 345 ? -1.212 -3.953 -11.755 1.00 76.50 345 VAL A C 1
ATOM 2627 O O . VAL A 1 345 ? -0.256 -4.621 -12.137 1.00 76.50 345 VAL A O 1
ATOM 2630 N N . VAL A 1 346 ? -1.145 -3.138 -10.707 1.00 77.50 346 VAL A N 1
ATOM 2631 C CA . VAL A 1 346 ? 0.034 -3.035 -9.844 1.00 77.50 346 VAL A CA 1
ATOM 2632 C C . VAL A 1 346 ? -0.377 -3.459 -8.447 1.00 77.50 346 VAL A C 1
ATOM 2634 O O . VAL A 1 346 ? -1.264 -2.845 -7.860 1.00 77.50 346 VAL A O 1
ATOM 2637 N N . SER A 1 347 ? 0.248 -4.508 -7.920 1.00 82.25 347 SER A N 1
ATOM 2638 C CA . SER A 1 347 ? 0.024 -4.955 -6.549 1.00 82.25 347 SER A CA 1
ATOM 2639 C C . SER A 1 347 ? 1.220 -5.724 -6.014 1.00 82.25 347 SER A C 1
ATOM 2641 O O . SER A 1 347 ? 1.802 -6.569 -6.692 1.00 82.25 347 SER A O 1
ATOM 2643 N N . ARG A 1 348 ? 1.526 -5.518 -4.731 1.00 81.75 348 ARG A N 1
ATOM 2644 C CA . ARG A 1 348 ? 2.507 -6.337 -4.001 1.00 81.75 348 ARG A CA 1
ATOM 2645 C C . ARG A 1 348 ? 2.150 -7.826 -4.000 1.00 81.75 348 ARG A C 1
ATOM 2647 O O . ARG A 1 348 ? 3.034 -8.661 -3.860 1.00 81.75 348 ARG A O 1
ATOM 2654 N N . HIS A 1 349 ? 0.867 -8.158 -4.152 1.00 84.38 349 HIS A N 1
ATOM 2655 C CA . HIS A 1 349 ? 0.380 -9.535 -4.198 1.00 84.38 349 HIS A CA 1
ATOM 2656 C C . HIS A 1 349 ? 0.696 -10.249 -5.518 1.00 84.38 349 HIS A C 1
ATOM 2658 O O . HIS A 1 349 ? 0.488 -11.457 -5.605 1.00 84.38 349 HIS A O 1
ATOM 2664 N N . LEU A 1 350 ? 1.202 -9.525 -6.523 1.00 87.44 350 LEU A N 1
ATOM 2665 C CA . LEU A 1 350 ? 1.667 -10.086 -7.791 1.00 87.44 350 LEU A CA 1
ATOM 2666 C C . LEU A 1 350 ? 3.153 -10.470 -7.771 1.00 87.44 350 LEU A C 1
ATOM 2668 O O . LEU A 1 350 ? 3.615 -11.106 -8.714 1.00 87.44 350 LEU A O 1
ATOM 2672 N N . LEU A 1 351 ? 3.893 -10.134 -6.707 1.00 89.94 351 LEU A N 1
ATOM 2673 C CA . LEU A 1 351 ? 5.275 -10.583 -6.560 1.00 89.94 351 LEU A CA 1
ATOM 2674 C C . LEU A 1 351 ? 5.320 -12.103 -6.336 1.00 89.94 351 LEU A C 1
ATOM 2676 O O . LEU A 1 351 ? 4.592 -12.618 -5.477 1.00 89.94 351 LEU A O 1
ATOM 2680 N N . PRO A 1 352 ? 6.177 -12.837 -7.067 1.00 90.38 352 PRO A N 1
ATOM 2681 C CA . PRO A 1 352 ? 6.317 -14.266 -6.861 1.00 90.38 352 PRO A CA 1
ATOM 2682 C C . PRO A 1 352 ? 6.925 -14.569 -5.491 1.00 90.38 352 PRO A C 1
ATOM 2684 O O . PRO A 1 352 ? 7.734 -13.822 -4.947 1.00 90.38 352 PRO A O 1
ATOM 2687 N N . THR A 1 353 ? 6.535 -15.712 -4.933 1.00 93.31 353 THR A N 1
ATOM 2688 C CA . THR A 1 353 ? 7.056 -16.215 -3.657 1.00 93.31 353 THR A CA 1
ATOM 2689 C C . THR A 1 353 ? 8.481 -16.745 -3.808 1.00 93.31 353 THR A C 1
ATOM 2691 O O . THR A 1 353 ? 9.266 -16.689 -2.866 1.00 93.31 353 THR A O 1
ATOM 2694 N N . LEU A 1 354 ? 8.810 -17.272 -4.989 1.00 94.38 354 LEU A N 1
ATOM 2695 C CA . LEU A 1 354 ? 10.132 -17.786 -5.326 1.00 94.38 354 LEU A CA 1
ATOM 2696 C C . LEU A 1 354 ? 10.429 -17.523 -6.801 1.00 94.38 354 LEU A C 1
ATOM 2698 O O . LEU A 1 354 ? 9.593 -17.786 -7.667 1.00 94.38 354 LEU A O 1
ATOM 2702 N N . VAL A 1 355 ? 11.648 -17.074 -7.078 1.00 95.31 355 VAL A N 1
ATOM 2703 C CA . VAL A 1 355 ? 12.190 -16.955 -8.432 1.00 95.31 355 VAL A CA 1
ATOM 2704 C C . VAL A 1 355 ? 13.359 -17.920 -8.569 1.00 95.31 355 VAL A C 1
ATOM 2706 O O . VAL A 1 355 ? 14.234 -17.953 -7.705 1.00 95.31 355 VAL A O 1
ATOM 2709 N N . ILE A 1 356 ? 13.377 -18.706 -9.645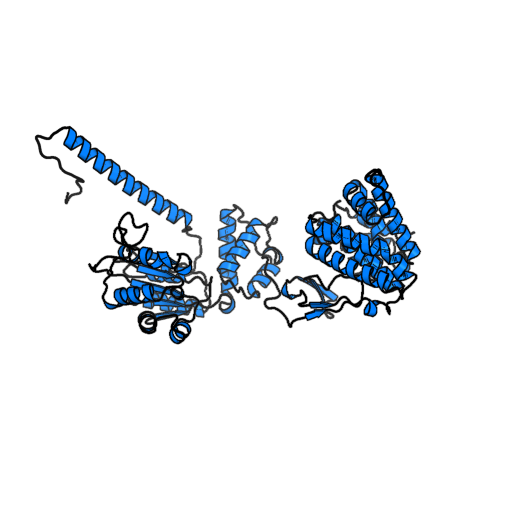 1.00 96.44 356 ILE A N 1
ATOM 2710 C CA . ILE A 1 356 ? 14.482 -19.622 -9.957 1.00 96.44 356 ILE A CA 1
ATOM 2711 C C . ILE A 1 356 ? 15.139 -19.159 -11.250 1.00 96.44 356 ILE A C 1
ATOM 2713 O O . ILE A 1 356 ? 14.577 -19.326 -12.329 1.00 96.44 356 ILE A O 1
ATOM 2717 N N . LEU A 1 357 ? 16.343 -18.601 -11.142 1.00 95.88 357 LEU A N 1
ATOM 2718 C CA . LEU A 1 357 ? 17.141 -18.214 -12.300 1.00 95.88 357 LEU A CA 1
ATOM 2719 C C . LEU A 1 357 ? 17.971 -19.410 -12.775 1.00 95.88 357 LEU A C 1
ATOM 2721 O O . LEU A 1 357 ? 18.958 -19.776 -12.140 1.00 95.88 357 LEU A O 1
ATOM 2725 N N . ASP A 1 358 ? 17.562 -20.017 -13.889 1.00 96.56 358 ASP A N 1
ATOM 2726 C CA . ASP A 1 358 ? 18.262 -21.145 -14.509 1.00 96.56 358 ASP A CA 1
ATOM 2727 C C . ASP A 1 358 ? 18.714 -20.774 -15.935 1.00 96.56 358 ASP A C 1
ATOM 2729 O O . ASP A 1 358 ? 17.901 -20.803 -16.868 1.00 96.56 358 ASP A O 1
ATOM 2733 N N . PRO A 1 359 ? 20.004 -20.443 -16.152 1.00 95.81 359 PRO A N 1
ATOM 2734 C CA . PRO A 1 359 ? 20.491 -20.049 -17.471 1.00 95.81 359 PRO A CA 1
ATOM 2735 C C . PRO A 1 359 ? 20.361 -21.162 -18.514 1.00 95.81 359 PRO A C 1
ATOM 2737 O O . PRO A 1 359 ? 20.245 -20.857 -19.703 1.00 95.81 359 PRO A O 1
ATOM 2740 N N . LEU A 1 360 ? 20.298 -22.437 -18.107 1.00 96.50 360 LEU A N 1
ATOM 2741 C CA . LEU A 1 360 ? 20.137 -23.558 -19.037 1.00 96.50 360 LEU A CA 1
ATOM 2742 C C . LEU A 1 360 ? 18.798 -23.493 -19.783 1.00 96.50 360 LEU A C 1
ATOM 2744 O O . LEU A 1 360 ? 18.706 -23.937 -20.927 1.00 96.50 360 LEU A O 1
ATOM 2748 N N . ARG A 1 361 ? 17.774 -22.869 -19.184 1.00 94.94 361 ARG A N 1
ATOM 2749 C CA . ARG A 1 361 ? 16.463 -22.641 -19.818 1.00 94.94 361 ARG A CA 1
ATOM 2750 C C . ARG A 1 361 ? 16.482 -21.580 -20.911 1.00 94.94 361 ARG A C 1
ATOM 2752 O O . ARG A 1 361 ? 15.536 -21.506 -21.688 1.00 94.94 361 ARG A O 1
ATOM 2759 N N . THR A 1 362 ? 17.547 -20.787 -20.992 1.00 94.56 362 THR A N 1
ATOM 2760 C CA . THR A 1 362 ? 17.684 -19.706 -21.977 1.00 94.56 362 THR A CA 1
ATOM 2761 C C . THR A 1 362 ? 18.543 -20.096 -23.185 1.00 94.56 362 THR A C 1
ATOM 2763 O O . THR A 1 362 ? 18.546 -19.385 -24.188 1.00 94.56 362 THR A O 1
ATOM 2766 N N . LEU A 1 363 ? 19.235 -21.245 -23.141 1.00 94.06 363 LEU A N 1
ATOM 2767 C CA . LEU A 1 363 ? 20.131 -21.700 -24.216 1.00 94.06 363 LEU A CA 1
ATOM 2768 C C . LEU A 1 363 ? 19.402 -21.947 -25.541 1.00 94.06 363 LEU A C 1
ATOM 2770 O O . LEU A 1 363 ? 19.972 -21.740 -26.609 1.00 94.06 363 LEU A O 1
ATOM 2774 N N . SER A 1 364 ? 18.131 -22.351 -25.482 1.00 92.31 364 SER A N 1
ATOM 2775 C CA . SER A 1 364 ? 17.301 -22.597 -26.665 1.00 92.31 364 SER A CA 1
ATOM 2776 C C . SER A 1 364 ? 16.740 -21.325 -27.306 1.00 92.31 364 SER A C 1
ATOM 2778 O O . SER A 1 364 ? 16.041 -21.419 -28.315 1.00 92.31 364 SER A O 1
ATOM 2780 N N . LEU A 1 365 ? 16.986 -20.139 -26.734 1.00 92.94 365 LEU A N 1
ATOM 2781 C CA . LEU A 1 365 ? 16.460 -18.893 -27.285 1.00 92.94 365 LEU A CA 1
ATOM 2782 C C . LEU A 1 365 ? 17.135 -18.557 -28.618 1.00 92.94 365 LEU A C 1
ATOM 2784 O O . LEU A 1 365 ? 18.368 -18.468 -28.672 1.00 92.94 365 LEU A O 1
ATOM 2788 N N . PRO A 1 366 ? 16.349 -18.268 -29.673 1.00 94.88 366 PRO A N 1
ATOM 2789 C CA . PRO A 1 366 ? 16.893 -17.792 -30.934 1.00 94.88 366 PRO A CA 1
ATOM 2790 C C . PRO A 1 366 ? 17.734 -16.525 -30.742 1.00 94.88 366 PRO A C 1
ATOM 2792 O O . PRO A 1 366 ? 17.441 -15.680 -29.888 1.00 94.88 366 PRO A O 1
ATOM 2795 N N . ARG A 1 367 ? 18.759 -16.359 -31.583 1.00 95.06 367 ARG A N 1
ATOM 2796 C CA . ARG A 1 367 ? 19.630 -15.174 -31.571 1.00 95.06 367 ARG A CA 1
ATOM 2797 C C . ARG A 1 367 ? 18.856 -13.846 -31.635 1.00 95.06 367 ARG A C 1
ATOM 2799 O O . ARG A 1 367 ? 19.130 -12.999 -30.789 1.00 95.06 367 ARG A O 1
ATOM 2806 N N . PRO A 1 368 ? 17.853 -13.659 -32.522 1.00 94.38 368 PRO A N 1
ATOM 2807 C CA . PRO A 1 368 ? 17.091 -12.407 -32.565 1.00 94.38 368 PRO A CA 1
ATOM 2808 C C . PRO A 1 368 ? 16.336 -12.114 -31.264 1.00 94.38 368 PRO A C 1
ATOM 2810 O O . PRO A 1 368 ? 16.263 -10.966 -30.841 1.00 94.38 368 PRO A O 1
ATOM 2813 N N . ILE A 1 369 ? 15.823 -13.153 -30.596 1.00 94.19 369 ILE A N 1
ATOM 2814 C CA . ILE A 1 369 ? 15.126 -12.999 -29.313 1.00 94.19 369 ILE A CA 1
ATOM 2815 C C . ILE A 1 369 ? 16.123 -12.625 -28.221 1.00 94.19 369 ILE A C 1
ATOM 2817 O O . ILE A 1 369 ? 15.891 -11.663 -27.507 1.00 94.19 369 ILE A O 1
ATOM 2821 N N . THR A 1 370 ? 17.260 -13.319 -28.150 1.00 95.25 370 THR A N 1
ATOM 2822 C CA . THR A 1 370 ? 18.353 -13.006 -27.211 1.00 95.25 370 THR A CA 1
ATOM 2823 C C . THR A 1 370 ? 18.824 -11.557 -27.343 1.00 95.25 370 THR A C 1
ATOM 2825 O O . THR A 1 370 ? 18.999 -10.874 -26.338 1.00 95.25 370 THR A O 1
ATOM 2828 N N . ALA A 1 371 ? 18.991 -11.084 -28.581 1.00 96.00 371 ALA A N 1
ATOM 2829 C CA . ALA A 1 371 ? 19.339 -9.700 -28.878 1.00 96.00 371 ALA A CA 1
ATOM 2830 C C . ALA A 1 371 ? 18.259 -8.726 -28.393 1.00 96.00 371 ALA A C 1
ATOM 2832 O O . ALA A 1 371 ? 18.555 -7.810 -27.629 1.00 96.00 371 ALA A O 1
ATOM 2833 N N . ALA A 1 372 ? 17.007 -8.940 -28.810 1.00 94.75 372 ALA A N 1
ATOM 2834 C CA . ALA A 1 372 ? 15.901 -8.048 -28.485 1.00 94.75 372 ALA A CA 1
ATOM 2835 C C . ALA A 1 372 ? 15.637 -7.981 -26.975 1.00 94.75 372 ALA A C 1
ATOM 2837 O O . ALA A 1 372 ? 15.522 -6.889 -26.431 1.00 94.75 372 ALA A O 1
ATOM 2838 N N . THR A 1 373 ? 15.578 -9.123 -26.284 1.00 94.44 373 THR A N 1
ATOM 2839 C CA . THR A 1 373 ? 15.343 -9.154 -24.834 1.00 94.44 373 THR A CA 1
ATOM 2840 C C . THR A 1 373 ? 16.538 -8.595 -24.071 1.00 94.44 373 THR A C 1
ATOM 2842 O O . THR A 1 373 ? 16.359 -7.859 -23.109 1.00 94.44 373 THR A O 1
ATOM 2845 N N . GLY A 1 374 ? 17.762 -8.871 -24.526 1.00 96.19 374 GLY A N 1
ATOM 2846 C CA . GLY A 1 374 ? 18.957 -8.326 -23.899 1.00 96.19 374 GLY A CA 1
ATOM 2847 C C . GLY A 1 374 ? 19.033 -6.804 -23.964 1.00 96.19 374 GLY A C 1
ATOM 2848 O O . GLY A 1 374 ? 19.315 -6.150 -22.960 1.00 96.19 374 GLY A O 1
ATOM 2849 N N . MET A 1 375 ? 18.719 -6.239 -25.130 1.00 97.25 375 MET A N 1
ATOM 2850 C CA . MET A 1 375 ? 18.620 -4.791 -25.305 1.00 97.25 375 MET A CA 1
ATOM 2851 C C . MET A 1 375 ? 17.459 -4.197 -24.502 1.00 97.25 375 MET A C 1
ATOM 2853 O O . MET A 1 375 ? 17.606 -3.109 -23.959 1.00 97.25 375 MET A O 1
ATOM 2857 N N . ASP A 1 376 ? 16.337 -4.908 -24.375 1.00 95.56 376 ASP A N 1
ATOM 2858 C CA . ASP A 1 376 ? 15.201 -4.504 -23.538 1.00 95.56 376 ASP A CA 1
ATOM 2859 C C . ASP A 1 376 ? 15.601 -4.379 -22.059 1.00 95.56 376 ASP A C 1
ATOM 2861 O O . ASP A 1 376 ? 15.388 -3.339 -21.439 1.00 95.56 376 ASP A O 1
ATOM 2865 N N . ALA A 1 377 ? 16.286 -5.391 -21.515 1.00 96.56 377 ALA A N 1
ATOM 2866 C CA . ALA A 1 377 ? 16.819 -5.356 -20.154 1.00 96.56 377 ALA A CA 1
ATOM 2867 C C . ALA A 1 377 ? 17.838 -4.220 -19.956 1.00 96.56 377 ALA A C 1
ATOM 2869 O O . ALA A 1 377 ? 17.819 -3.533 -18.930 1.00 96.56 377 ALA A O 1
ATOM 2870 N N . PHE A 1 378 ? 18.697 -3.973 -20.951 1.00 98.25 378 PHE A N 1
ATOM 2871 C CA . PHE A 1 378 ? 19.621 -2.842 -20.912 1.00 98.25 378 PHE A CA 1
ATOM 2872 C C . PHE A 1 378 ? 18.862 -1.507 -20.876 1.00 98.25 378 PHE A C 1
ATOM 2874 O O . PHE A 1 378 ? 19.144 -0.668 -20.018 1.00 98.25 378 PHE A O 1
ATOM 2881 N N . THR A 1 379 ? 17.846 -1.338 -21.729 1.00 97.94 379 THR A N 1
ATOM 2882 C CA . THR A 1 379 ? 16.955 -0.168 -21.731 1.00 97.94 379 THR A CA 1
ATOM 2883 C C . THR A 1 379 ? 16.283 0.024 -20.376 1.00 97.94 379 THR A C 1
ATOM 2885 O O . THR A 1 379 ? 16.319 1.139 -19.858 1.00 97.94 379 THR A O 1
ATOM 2888 N N . HIS A 1 380 ? 15.730 -1.033 -19.762 1.00 96.38 380 HIS A N 1
ATOM 2889 C CA . HIS A 1 380 ? 15.139 -0.953 -18.420 1.00 96.38 380 HIS A CA 1
ATOM 2890 C C . HIS A 1 380 ? 16.121 -0.340 -17.424 1.00 96.38 380 HIS A C 1
ATOM 2892 O O . HIS A 1 380 ? 15.780 0.620 -16.732 1.00 96.38 380 HIS A O 1
ATOM 2898 N N . SER A 1 381 ? 17.349 -0.859 -17.376 1.00 97.94 381 SER A N 1
ATOM 2899 C CA . SER A 1 381 ? 18.359 -0.370 -16.440 1.00 97.94 381 SER A CA 1
ATOM 2900 C C . SER A 1 381 ? 18.792 1.069 -16.721 1.00 97.94 381 SER A C 1
ATOM 2902 O O . SER A 1 381 ? 18.834 1.878 -15.794 1.00 97.94 381 SER A O 1
ATOM 2904 N N . LEU A 1 382 ? 19.040 1.429 -17.982 1.00 98.31 382 LEU A N 1
ATOM 2905 C CA . LEU A 1 382 ? 19.507 2.767 -18.331 1.00 98.31 382 LEU A CA 1
ATOM 2906 C C . LEU A 1 382 ? 18.418 3.827 -18.120 1.00 98.31 382 LEU A C 1
ATOM 2908 O O . LEU A 1 382 ? 18.696 4.870 -17.531 1.00 98.31 382 LEU A O 1
ATOM 2912 N N . GLU A 1 383 ? 17.173 3.555 -18.520 1.00 97.81 383 GLU A N 1
ATOM 2913 C CA . GLU A 1 383 ? 16.055 4.474 -18.281 1.00 97.81 383 GLU A CA 1
ATOM 2914 C C . GLU A 1 383 ? 15.741 4.641 -16.797 1.00 97.81 383 GLU A C 1
ATOM 2916 O O . GLU A 1 383 ? 15.550 5.766 -16.337 1.00 97.81 383 GLU A O 1
ATOM 2921 N N . SER A 1 384 ? 15.754 3.544 -16.034 1.00 97.50 384 SER A N 1
ATOM 2922 C CA . SER A 1 384 ? 15.558 3.596 -14.581 1.00 97.50 384 SER A CA 1
ATOM 2923 C C . SER A 1 384 ? 16.642 4.423 -13.896 1.00 97.50 384 SER A C 1
ATOM 2925 O O . SER A 1 384 ? 16.361 5.115 -12.924 1.00 97.50 384 SER A O 1
ATOM 2927 N N . PHE A 1 385 ? 17.874 4.380 -14.408 1.00 98.31 385 PHE A N 1
ATOM 2928 C CA . PHE A 1 385 ? 19.002 5.119 -13.851 1.00 98.31 385 PHE A CA 1
ATOM 2929 C C . PHE A 1 385 ? 18.949 6.621 -14.146 1.00 98.31 385 PHE A C 1
ATOM 2931 O O . PHE A 1 385 ? 19.314 7.430 -13.294 1.00 98.31 385 PHE A O 1
ATOM 2938 N N . ILE A 1 386 ? 18.497 7.019 -15.339 1.00 97.50 386 ILE A N 1
ATOM 2939 C CA . ILE A 1 386 ? 18.375 8.441 -15.699 1.00 97.50 386 ILE A CA 1
ATOM 2940 C C . ILE A 1 386 ? 17.040 9.066 -15.275 1.00 97.50 386 ILE A C 1
ATOM 2942 O O . ILE A 1 386 ? 16.905 10.286 -15.339 1.00 97.50 386 ILE A O 1
ATOM 2946 N N . SER A 1 387 ? 16.075 8.249 -14.845 1.00 96.00 387 SER A N 1
ATOM 2947 C CA . SER A 1 387 ? 14.739 8.668 -14.417 1.00 96.00 387 SER A CA 1
ATOM 2948 C C . SER A 1 387 ? 14.781 9.766 -13.349 1.00 96.00 387 SER A C 1
ATOM 2950 O O . SER A 1 387 ? 15.621 9.759 -12.440 1.00 96.00 387 SER A O 1
ATOM 2952 N N . THR A 1 388 ? 13.808 10.676 -13.397 1.00 91.19 388 THR A N 1
ATOM 2953 C CA . THR A 1 388 ? 13.573 11.680 -12.345 1.00 91.19 388 THR A CA 1
ATOM 2954 C C . THR A 1 388 ? 13.169 11.051 -11.005 1.00 91.19 388 THR A C 1
ATOM 2956 O O . THR A 1 388 ? 13.256 11.707 -9.970 1.00 91.19 388 THR A O 1
ATOM 2959 N N . LYS A 1 389 ? 12.783 9.766 -10.997 1.00 88.88 389 LYS A N 1
ATOM 2960 C CA . LYS A 1 389 ? 12.453 8.974 -9.795 1.00 88.88 389 LYS A CA 1
ATOM 2961 C C . LYS A 1 389 ? 13.596 8.080 -9.306 1.00 88.88 389 LYS A C 1
ATOM 2963 O O . LYS A 1 389 ? 13.427 7.339 -8.334 1.00 88.88 389 LYS A O 1
ATOM 2968 N N . ALA A 1 390 ? 14.744 8.117 -9.976 1.00 91.38 390 ALA A N 1
ATOM 2969 C CA . ALA A 1 390 ? 15.903 7.326 -9.594 1.00 91.38 390 ALA A CA 1
ATOM 2970 C C . ALA A 1 390 ? 16.427 7.726 -8.205 1.00 91.38 390 ALA A C 1
ATOM 2972 O O . ALA A 1 390 ? 16.455 8.900 -7.836 1.00 91.38 390 ALA A O 1
ATOM 2973 N N . ASN A 1 391 ? 16.878 6.737 -7.445 1.00 93.25 391 ASN A N 1
ATOM 2974 C CA . ASN A 1 391 ? 17.386 6.864 -6.085 1.00 93.25 391 ASN A CA 1
ATOM 2975 C C . ASN A 1 391 ? 18.594 5.924 -5.880 1.00 93.25 391 ASN A C 1
ATOM 2977 O O . ASN A 1 391 ? 18.833 5.047 -6.708 1.00 93.25 391 ASN A O 1
ATOM 2981 N N . PRO A 1 392 ? 19.358 6.042 -4.778 1.00 95.81 392 PRO A N 1
ATOM 2982 C CA . PRO A 1 392 ? 20.572 5.242 -4.587 1.00 95.81 392 PRO A CA 1
ATOM 2983 C C . PRO A 1 392 ? 20.373 3.718 -4.663 1.00 95.81 392 PRO A C 1
ATOM 2985 O O . PRO A 1 392 ? 21.285 3.009 -5.082 1.00 95.81 392 PRO A O 1
ATOM 2988 N N . ILE A 1 393 ? 19.192 3.209 -4.288 1.00 93.81 393 ILE A N 1
ATOM 2989 C CA . ILE A 1 393 ? 18.881 1.774 -4.352 1.00 93.81 393 ILE A CA 1
ATOM 2990 C C . ILE A 1 393 ? 18.623 1.354 -5.802 1.00 93.81 393 ILE A C 1
ATOM 2992 O O . ILE A 1 393 ? 19.218 0.385 -6.272 1.00 93.81 393 ILE A O 1
ATOM 2996 N N . SER A 1 394 ? 17.783 2.097 -6.534 1.00 95.62 394 SER A N 1
ATOM 2997 C CA . SER A 1 394 ? 17.552 1.818 -7.958 1.00 95.62 394 SER A CA 1
ATOM 2998 C C . SER A 1 394 ? 18.833 1.967 -8.780 1.00 95.62 394 SER A C 1
ATOM 3000 O O . SER A 1 394 ? 19.062 1.175 -9.688 1.00 95.62 394 SER A O 1
ATOM 3002 N N . ASP A 1 395 ? 19.685 2.937 -8.436 1.00 98.00 395 ASP A N 1
ATOM 3003 C CA . ASP A 1 395 ? 20.977 3.170 -9.084 1.00 98.00 395 ASP A CA 1
ATOM 3004 C C . ASP A 1 395 ? 21.905 1.960 -8.927 1.00 98.00 395 ASP A C 1
ATOM 3006 O O . ASP A 1 395 ? 22.546 1.552 -9.894 1.00 98.00 395 ASP A O 1
ATOM 3010 N N . ALA A 1 396 ? 21.964 1.362 -7.732 1.00 98.19 396 ALA A N 1
ATOM 3011 C CA . ALA A 1 396 ? 22.782 0.178 -7.487 1.00 98.19 396 ALA A CA 1
ATOM 3012 C C . ALA A 1 396 ? 22.348 -1.003 -8.370 1.00 98.19 396 ALA A C 1
ATOM 3014 O O . ALA A 1 396 ? 23.188 -1.626 -9.020 1.00 98.19 396 ALA A O 1
ATOM 3015 N N . PHE A 1 397 ? 21.040 -1.269 -8.450 1.00 98.31 397 PHE A N 1
ATOM 3016 C CA . PHE A 1 397 ? 20.505 -2.319 -9.319 1.00 98.31 397 PHE A CA 1
ATOM 3017 C C . PHE A 1 397 ? 20.737 -2.017 -10.803 1.00 98.31 397 PHE A C 1
ATOM 3019 O O . PHE A 1 397 ? 21.174 -2.890 -11.551 1.00 98.31 397 PHE A O 1
ATOM 3026 N N . ALA A 1 398 ? 20.497 -0.779 -11.237 1.00 98.44 398 ALA A N 1
ATOM 3027 C CA . ALA A 1 398 ? 20.662 -0.392 -12.631 1.00 98.44 398 ALA A CA 1
ATOM 3028 C C . ALA A 1 398 ? 22.121 -0.487 -13.100 1.00 98.44 398 ALA A C 1
ATOM 3030 O O . ALA A 1 398 ? 22.385 -1.006 -14.184 1.00 98.44 398 ALA A O 1
ATOM 3031 N N . LEU A 1 399 ? 23.075 -0.015 -12.292 1.00 98.50 399 LEU A N 1
ATOM 3032 C CA . LEU A 1 399 ? 24.500 -0.069 -12.626 1.00 98.50 399 LEU A CA 1
ATOM 3033 C C . LEU A 1 399 ? 25.008 -1.511 -12.717 1.00 98.50 399 LEU A C 1
ATOM 3035 O O . LEU A 1 399 ? 25.746 -1.831 -13.648 1.00 98.50 399 LEU A O 1
ATOM 3039 N N . GLU A 1 400 ? 24.581 -2.387 -11.804 1.00 98.50 400 GLU A N 1
ATOM 3040 C CA . GLU A 1 400 ? 24.952 -3.804 -11.849 1.00 98.50 400 GLU A CA 1
ATOM 3041 C C . GLU A 1 400 ? 24.317 -4.526 -13.045 1.00 98.50 400 GLU A C 1
ATOM 3043 O O . GLU A 1 400 ? 24.996 -5.277 -13.745 1.00 98.50 400 GLU A O 1
ATOM 3048 N N . SER A 1 401 ? 23.049 -4.226 -13.352 1.00 98.62 401 SER A N 1
ATOM 3049 C CA . SER A 1 401 ? 22.377 -4.701 -14.567 1.00 98.62 401 SER A CA 1
ATOM 3050 C C . SER A 1 401 ? 23.150 -4.316 -15.829 1.00 98.62 401 SER A C 1
ATOM 3052 O O . SER A 1 401 ? 23.477 -5.180 -16.643 1.00 98.62 401 SER A O 1
ATOM 3054 N N . MET A 1 402 ? 23.492 -3.031 -15.982 1.00 98.62 402 MET A N 1
ATOM 3055 C CA . MET A 1 402 ? 24.244 -2.544 -17.141 1.00 98.62 402 MET A CA 1
ATOM 3056 C C . MET A 1 402 ? 25.618 -3.207 -17.249 1.00 98.62 402 MET A C 1
ATOM 3058 O O . MET A 1 402 ? 25.995 -3.615 -18.343 1.00 98.62 402 MET A O 1
ATOM 3062 N N . ARG A 1 403 ? 26.343 -3.372 -16.134 1.00 98.50 403 ARG A N 1
ATOM 3063 C CA . ARG A 1 403 ? 27.654 -4.039 -16.107 1.00 98.50 403 ARG A CA 1
ATOM 3064 C C . ARG A 1 403 ? 27.573 -5.480 -16.619 1.00 98.50 403 ARG A C 1
ATOM 3066 O O . ARG A 1 403 ? 28.387 -5.879 -17.452 1.00 98.50 403 ARG A O 1
ATOM 3073 N N . LEU A 1 404 ? 26.600 -6.251 -16.128 1.00 98.50 404 LEU A N 1
ATOM 3074 C CA . LEU A 1 404 ? 26.405 -7.651 -16.513 1.00 98.50 404 LEU A CA 1
ATOM 3075 C C . LEU A 1 404 ? 25.979 -7.780 -17.978 1.00 98.50 404 LEU A C 1
ATOM 3077 O O . LEU A 1 404 ? 26.583 -8.551 -18.723 1.00 98.50 404 LEU A O 1
ATOM 3081 N N . ILE A 1 405 ? 24.986 -6.998 -18.413 1.00 98.06 405 ILE A N 1
ATOM 3082 C CA . ILE A 1 405 ? 24.459 -7.066 -19.783 1.00 98.06 405 ILE A CA 1
ATOM 3083 C C . ILE A 1 405 ? 25.505 -6.580 -20.790 1.00 98.06 405 ILE A C 1
ATOM 3085 O O . ILE A 1 405 ? 25.779 -7.275 -21.766 1.00 98.06 405 ILE A O 1
ATOM 3089 N N . ALA A 1 406 ? 26.150 -5.435 -20.544 1.00 97.75 406 ALA A N 1
ATOM 3090 C CA . ALA A 1 406 ? 27.179 -4.897 -21.434 1.00 97.75 406 ALA A CA 1
ATOM 3091 C C . ALA A 1 406 ? 28.347 -5.875 -21.626 1.00 97.75 406 ALA A C 1
ATOM 3093 O O . ALA A 1 406 ? 28.863 -6.015 -22.735 1.00 97.75 406 ALA A O 1
ATOM 3094 N N . GLY A 1 407 ? 28.735 -6.577 -20.556 1.00 96.88 407 GLY A N 1
ATOM 3095 C CA . GLY A 1 407 ? 29.816 -7.557 -20.583 1.00 96.88 407 GLY A CA 1
ATOM 3096 C C . GLY A 1 407 ? 29.471 -8.886 -21.260 1.00 96.88 407 GLY A C 1
ATOM 3097 O O . GLY A 1 407 ? 30.389 -9.647 -21.548 1.00 96.88 407 GLY A O 1
ATOM 3098 N N . SER A 1 408 ? 28.190 -9.185 -21.514 1.00 97.75 408 SER A N 1
ATOM 3099 C CA . SER A 1 408 ? 27.755 -10.526 -21.940 1.00 97.75 408 SER A CA 1
ATOM 3100 C C . SER A 1 408 ? 26.834 -10.564 -23.163 1.00 97.75 408 SER A C 1
ATOM 3102 O O . SER A 1 408 ? 26.765 -11.604 -23.815 1.00 97.75 408 SER A O 1
ATOM 3104 N N . ILE A 1 409 ? 26.168 -9.467 -23.544 1.00 97.25 409 ILE A N 1
ATOM 3105 C CA . ILE A 1 409 ? 25.135 -9.474 -24.598 1.00 97.25 409 ILE A CA 1
ATOM 3106 C C . ILE A 1 409 ? 25.661 -9.922 -25.967 1.00 97.25 409 ILE A C 1
ATOM 3108 O O . ILE A 1 409 ? 25.005 -10.698 -26.665 1.00 97.25 409 ILE A O 1
ATOM 3112 N N . VAL A 1 410 ? 26.864 -9.480 -26.345 1.00 97.62 410 VAL A N 1
ATOM 3113 C CA . VAL A 1 410 ? 27.488 -9.863 -27.621 1.00 97.62 410 VAL A CA 1
ATOM 3114 C C . VAL A 1 410 ? 27.909 -11.333 -27.594 1.00 97.62 410 VAL A C 1
ATOM 3116 O O . VAL A 1 410 ? 27.648 -12.053 -28.556 1.00 97.62 410 VAL A O 1
ATOM 3119 N N . GLU A 1 411 ? 28.498 -11.800 -26.488 1.00 97.56 411 GLU A N 1
ATOM 3120 C CA . GLU A 1 411 ? 28.882 -13.207 -26.318 1.00 97.56 411 GLU A CA 1
ATOM 3121 C C . GLU A 1 411 ? 27.647 -14.116 -26.346 1.00 97.56 411 GLU A C 1
ATOM 3123 O O . GLU A 1 411 ? 27.616 -15.069 -27.116 1.00 97.56 411 GLU A O 1
ATOM 3128 N N . ALA A 1 412 ? 26.591 -13.776 -25.601 1.00 96.62 412 ALA A N 1
ATOM 3129 C CA . ALA A 1 412 ? 25.344 -14.538 -25.554 1.00 96.62 412 ALA A CA 1
ATOM 3130 C C . ALA A 1 412 ? 24.662 -14.658 -26.929 1.00 96.62 412 ALA A C 1
ATOM 3132 O O . ALA A 1 412 ? 23.958 -15.635 -27.193 1.00 96.62 412 ALA A O 1
ATOM 3133 N N . TRP A 1 413 ? 24.855 -13.675 -27.812 1.00 96.62 413 TRP A N 1
ATOM 3134 C CA . TRP A 1 413 ? 24.336 -13.706 -29.178 1.00 96.62 413 TRP A CA 1
ATOM 3135 C C . TRP A 1 413 ? 25.235 -14.507 -30.134 1.00 96.62 413 TRP A C 1
ATOM 3137 O O . TRP A 1 413 ? 24.738 -15.330 -30.910 1.00 96.62 413 TRP A O 1
ATOM 3147 N N . GLN A 1 414 ? 26.557 -14.301 -30.082 1.00 96.50 414 GLN A N 1
ATOM 3148 C CA . GLN A 1 414 ? 27.518 -14.981 -30.962 1.00 96.50 414 GLN A CA 1
ATOM 3149 C C . GLN A 1 414 ? 27.699 -16.462 -30.601 1.00 96.50 414 GLN A C 1
ATOM 3151 O O . GLN A 1 414 ? 27.750 -17.299 -31.507 1.00 96.50 414 GLN A O 1
ATOM 3156 N N . GLN A 1 415 ? 27.714 -16.776 -29.304 1.00 96.25 415 GLN A N 1
ATOM 3157 C CA . GLN A 1 415 ? 27.890 -18.102 -28.699 1.00 96.25 415 GLN A CA 1
ATOM 3158 C C . GLN A 1 415 ? 26.657 -18.457 -27.838 1.00 96.25 415 GLN A C 1
ATOM 3160 O O . GLN A 1 415 ? 26.704 -18.358 -26.607 1.00 96.25 415 GLN A O 1
ATOM 3165 N N . PRO A 1 416 ? 25.516 -18.838 -28.453 1.00 92.62 416 PRO A N 1
ATOM 3166 C CA . PRO A 1 416 ? 24.259 -19.104 -27.745 1.00 92.62 416 PRO A CA 1
ATOM 3167 C C . PRO A 1 416 ? 24.348 -20.149 -26.623 1.00 92.62 416 PRO A C 1
ATOM 3169 O O . PRO A 1 416 ? 23.507 -20.136 -25.721 1.00 92.62 416 PRO A O 1
ATOM 3172 N N . GLU A 1 417 ? 25.341 -21.035 -26.695 1.00 95.31 417 GLU A N 1
ATOM 3173 C CA . GLU A 1 417 ? 25.670 -22.098 -25.749 1.00 95.31 417 GLU A CA 1
ATOM 3174 C C . GLU A 1 417 ? 26.443 -21.627 -24.504 1.00 95.31 417 GLU A C 1
ATOM 3176 O O . GLU A 1 417 ? 26.581 -22.401 -23.553 1.00 95.31 417 GLU A O 1
ATOM 3181 N N . SER A 1 418 ? 26.939 -20.381 -24.474 1.00 97.56 418 SER A N 1
ATOM 3182 C CA . SER A 1 418 ? 27.684 -19.848 -23.326 1.00 97.56 418 SER A CA 1
ATOM 3183 C C . SER A 1 418 ? 26.770 -19.691 -22.110 1.00 97.56 418 SER A C 1
ATOM 3185 O O . SER A 1 418 ? 26.070 -18.692 -21.938 1.00 97.56 418 SER A O 1
ATOM 3187 N N . VAL A 1 419 ? 26.797 -20.686 -21.219 1.00 97.38 419 VAL A N 1
ATOM 3188 C CA . VAL A 1 419 ? 26.024 -20.683 -19.966 1.00 97.38 419 VAL A CA 1
ATOM 3189 C C . VAL A 1 419 ? 26.382 -19.479 -19.099 1.00 97.38 419 VAL A C 1
ATOM 3191 O O . VAL A 1 419 ? 25.503 -18.905 -18.459 1.00 97.38 419 VAL A O 1
ATOM 3194 N N . ARG A 1 420 ? 27.655 -19.065 -19.106 1.00 97.88 420 ARG A N 1
ATOM 3195 C CA . ARG A 1 420 ? 28.115 -17.888 -18.368 1.00 97.88 420 ARG A CA 1
ATOM 3196 C C . ARG A 1 420 ? 27.448 -16.620 -18.895 1.00 97.88 420 ARG A C 1
ATOM 3198 O O . ARG A 1 420 ? 26.796 -15.936 -18.115 1.00 97.88 420 ARG A O 1
ATOM 3205 N N . ALA A 1 421 ? 27.562 -16.338 -20.196 1.00 97.81 421 ALA A N 1
ATOM 3206 C CA . ALA A 1 421 ? 26.974 -15.132 -20.776 1.00 97.81 421 ALA A CA 1
ATOM 3207 C C . ALA A 1 421 ? 25.450 -15.111 -20.592 1.00 97.81 421 ALA A C 1
ATOM 3209 O O . ALA A 1 421 ? 24.866 -14.087 -20.260 1.00 97.81 421 ALA A O 1
ATOM 3210 N N . ARG A 1 422 ? 24.797 -16.267 -20.724 1.00 97.38 422 ARG A N 1
ATOM 3211 C CA . ARG A 1 422 ? 23.359 -16.427 -20.471 1.00 97.38 422 ARG A CA 1
ATOM 3212 C C . ARG A 1 422 ? 22.977 -16.177 -19.011 1.00 97.38 422 ARG A C 1
ATOM 3214 O O . ARG A 1 422 ? 21.960 -15.536 -18.757 1.00 97.38 422 ARG A O 1
ATOM 3221 N N . GLY A 1 423 ? 23.794 -16.648 -18.070 1.00 97.62 423 GLY A N 1
ATOM 3222 C CA . GLY A 1 423 ? 23.643 -16.388 -16.639 1.00 97.62 423 GLY A CA 1
ATOM 3223 C C . GLY A 1 423 ? 23.779 -14.909 -16.301 1.00 97.62 423 GLY A C 1
ATOM 3224 O O . GLY A 1 423 ? 22.898 -14.362 -15.640 1.00 97.62 423 GLY A O 1
ATOM 3225 N N . ASP A 1 424 ? 24.814 -14.253 -16.825 1.00 98.19 424 ASP A N 1
ATOM 3226 C CA . ASP A 1 424 ? 25.039 -12.816 -16.637 1.00 98.19 424 ASP A CA 1
ATOM 3227 C C . ASP A 1 424 ? 23.882 -11.995 -17.233 1.00 98.19 424 ASP A C 1
ATOM 3229 O O . ASP A 1 424 ? 23.355 -11.104 -16.569 1.00 98.19 424 ASP A O 1
ATOM 3233 N N . MET A 1 425 ? 23.398 -12.349 -18.430 1.00 97.81 425 MET A N 1
ATOM 3234 C CA . MET A 1 425 ? 22.216 -11.727 -19.039 1.00 97.81 425 MET A CA 1
ATOM 3235 C C . MET A 1 425 ? 20.953 -11.903 -18.186 1.00 97.81 425 MET A C 1
ATOM 3237 O O . MET A 1 425 ? 20.168 -10.966 -18.044 1.00 97.81 425 MET A O 1
ATOM 3241 N N . LEU A 1 426 ? 20.722 -13.099 -17.633 1.00 97.06 426 LEU A N 1
ATOM 3242 C CA . LEU A 1 426 ? 19.544 -13.398 -16.813 1.00 97.06 426 LEU A CA 1
ATOM 3243 C C . LEU A 1 426 ? 19.574 -12.646 -15.473 1.00 97.06 426 LEU A C 1
ATOM 3245 O O . LEU A 1 426 ? 18.576 -12.037 -15.091 1.00 97.06 426 LEU A O 1
ATOM 3249 N N . LEU A 1 427 ? 20.727 -12.618 -14.799 1.00 97.62 427 LEU A N 1
ATOM 3250 C CA . LEU A 1 427 ? 20.933 -11.817 -13.589 1.00 97.62 427 LEU A CA 1
ATOM 3251 C C . LEU A 1 427 ? 20.812 -10.320 -13.875 1.00 97.62 427 LEU A C 1
ATOM 3253 O O . LEU A 1 427 ? 20.155 -9.602 -13.123 1.00 97.62 427 LEU A O 1
ATOM 3257 N N . GLY A 1 428 ? 21.400 -9.858 -14.980 1.00 97.94 428 GLY A N 1
ATOM 3258 C CA . GLY A 1 428 ? 21.280 -8.481 -15.439 1.00 97.94 428 GLY A CA 1
ATOM 3259 C C . GLY A 1 428 ? 19.820 -8.087 -15.647 1.00 97.94 428 GLY A C 1
ATOM 3260 O O . GLY A 1 428 ? 19.369 -7.104 -15.075 1.00 97.94 428 GLY A O 1
ATOM 3261 N N . SER A 1 429 ? 19.043 -8.912 -16.356 1.00 97.56 429 SER A N 1
ATOM 3262 C CA . SER A 1 429 ? 17.595 -8.723 -16.531 1.00 97.56 429 SER A CA 1
ATOM 3263 C C . SER A 1 429 ? 16.843 -8.617 -15.201 1.00 97.56 429 SER A C 1
ATOM 3265 O O . SER A 1 429 ? 16.022 -7.715 -15.040 1.00 97.56 429 SER A O 1
ATOM 3267 N N . MET A 1 430 ? 17.138 -9.489 -14.231 1.00 97.44 430 MET A N 1
ATOM 3268 C CA . MET A 1 430 ? 16.524 -9.423 -12.901 1.00 97.44 430 MET A CA 1
ATOM 3269 C C . MET A 1 430 ? 16.857 -8.095 -12.199 1.00 97.44 430 MET A C 1
ATOM 3271 O O . MET A 1 430 ? 15.963 -7.419 -11.692 1.00 97.44 430 MET A O 1
ATOM 3275 N N . TYR A 1 431 ? 18.125 -7.674 -12.189 1.00 98.12 431 TYR A N 1
ATOM 3276 C CA . TYR A 1 431 ? 18.508 -6.382 -11.609 1.00 98.12 431 TYR A CA 1
ATOM 3277 C C . TYR A 1 431 ? 17.873 -5.197 -12.350 1.00 98.12 431 TYR A C 1
ATOM 3279 O O . TYR A 1 431 ? 17.424 -4.246 -11.710 1.00 98.12 431 TYR A O 1
ATOM 3287 N N . GLY A 1 432 ? 17.751 -5.273 -13.676 1.00 97.00 432 GLY A N 1
ATOM 3288 C CA . GLY A 1 432 ? 17.009 -4.308 -14.484 1.00 97.00 432 GLY A CA 1
ATOM 3289 C C . GLY A 1 432 ? 15.536 -4.221 -14.072 1.00 97.00 432 GLY A C 1
ATOM 3290 O O . GLY A 1 432 ? 15.014 -3.120 -13.907 1.00 97.00 432 GLY A O 1
ATOM 3291 N N . GLY A 1 433 ? 14.886 -5.360 -13.808 1.00 95.31 433 GLY A N 1
ATOM 3292 C CA . GLY A 1 433 ? 13.518 -5.426 -13.284 1.00 95.31 433 GLY A CA 1
ATOM 3293 C C . GLY A 1 433 ? 13.363 -4.819 -11.882 1.00 95.31 433 GLY A C 1
ATOM 3294 O O . GLY A 1 433 ? 12.375 -4.130 -11.606 1.00 95.31 433 GLY A O 1
ATOM 3295 N N . LEU A 1 434 ? 14.354 -5.002 -11.001 1.00 96.00 434 LEU A N 1
ATOM 3296 C CA . LEU A 1 434 ? 14.389 -4.360 -9.679 1.00 96.00 434 LEU A CA 1
ATOM 3297 C C . LEU A 1 434 ? 14.547 -2.837 -9.795 1.00 96.00 434 LEU A C 1
ATOM 3299 O O . LEU A 1 434 ? 13.842 -2.089 -9.114 1.00 96.00 434 LEU A O 1
ATOM 3303 N N . ALA A 1 435 ? 15.427 -2.370 -10.686 1.00 95.94 435 ALA A N 1
ATOM 3304 C CA . ALA A 1 435 ? 15.606 -0.947 -10.962 1.00 95.94 435 ALA A CA 1
ATOM 3305 C C . ALA A 1 435 ? 14.320 -0.314 -11.521 1.00 95.94 435 ALA A C 1
ATOM 3307 O O . ALA A 1 435 ? 13.858 0.702 -10.997 1.00 95.94 435 ALA A O 1
ATOM 3308 N N . LEU A 1 436 ? 13.696 -0.971 -12.506 1.00 91.75 436 LEU A N 1
ATOM 3309 C CA . LEU A 1 436 ? 12.411 -0.588 -13.098 1.00 91.75 436 LEU A CA 1
ATOM 3310 C C . LEU A 1 436 ? 11.309 -0.486 -12.042 1.00 91.75 436 LEU A C 1
ATOM 3312 O O . LEU A 1 436 ? 10.534 0.468 -12.036 1.00 91.75 436 LEU A O 1
ATOM 3316 N N . THR A 1 437 ? 11.225 -1.464 -11.143 1.00 88.50 437 THR A N 1
ATOM 3317 C CA . THR A 1 437 ? 10.209 -1.479 -10.083 1.00 88.50 437 THR A CA 1
ATOM 3318 C C . THR A 1 437 ? 10.359 -0.286 -9.141 1.00 88.50 437 THR A C 1
ATOM 3320 O O . THR A 1 437 ? 9.359 0.272 -8.691 1.00 88.50 437 THR A O 1
ATOM 3323 N N . ALA A 1 438 ? 11.596 0.131 -8.869 1.00 87.81 438 ALA A N 1
ATOM 3324 C CA . ALA A 1 438 ? 11.891 1.223 -7.952 1.00 87.81 438 ALA A CA 1
ATOM 3325 C C . ALA A 1 438 ? 11.773 2.620 -8.590 1.00 87.81 438 ALA A C 1
ATOM 3327 O O . ALA A 1 438 ? 11.299 3.543 -7.930 1.00 87.81 438 ALA A O 1
ATOM 3328 N N . ALA A 1 439 ? 12.199 2.792 -9.845 1.00 89.12 439 ALA A N 1
ATOM 3329 C CA . ALA A 1 439 ? 12.332 4.110 -10.483 1.00 89.12 439 ALA A CA 1
ATOM 3330 C C . ALA A 1 439 ? 11.456 4.308 -11.737 1.00 89.12 439 ALA A C 1
ATOM 3332 O O . ALA A 1 439 ? 11.357 5.426 -12.251 1.00 89.12 439 ALA A O 1
ATOM 3333 N N . GLY A 1 440 ? 10.786 3.255 -12.213 1.00 89.75 440 GLY A N 1
ATOM 3334 C CA . GLY A 1 440 ? 10.066 3.251 -13.485 1.00 89.75 440 GLY A CA 1
ATOM 3335 C C . GLY A 1 440 ? 10.983 3.422 -14.702 1.00 89.75 440 GLY A C 1
ATOM 3336 O O . GLY A 1 440 ? 12.188 3.600 -14.579 1.00 89.75 440 GLY A O 1
ATOM 3337 N N . THR A 1 441 ? 10.389 3.390 -15.892 1.00 91.56 441 THR A N 1
ATOM 3338 C CA . THR A 1 441 ? 11.046 3.725 -17.168 1.00 91.56 441 THR A CA 1
ATOM 3339 C C . THR A 1 441 ? 10.716 5.143 -17.622 1.00 91.56 441 THR A C 1
ATOM 3341 O O . THR A 1 441 ? 10.005 5.874 -16.922 1.00 91.56 441 THR A O 1
ATOM 3344 N N . ALA A 1 442 ? 11.245 5.531 -18.783 1.00 94.56 442 ALA A N 1
ATOM 3345 C CA . ALA A 1 442 ? 11.170 6.881 -19.317 1.00 94.56 442 ALA A CA 1
ATOM 3346 C C . ALA A 1 442 ? 10.702 6.884 -20.791 1.00 94.56 442 ALA A C 1
ATOM 3348 O O . ALA A 1 442 ? 9.808 6.122 -21.177 1.00 94.56 442 ALA A O 1
ATOM 3349 N N . ALA A 1 443 ? 11.234 7.804 -21.599 1.00 95.62 443 ALA A N 1
ATOM 3350 C CA . ALA A 1 443 ? 10.719 8.110 -22.927 1.00 95.62 443 ALA A CA 1
ATOM 3351 C C . ALA A 1 443 ? 10.838 6.959 -23.944 1.00 95.62 443 ALA A C 1
ATOM 3353 O O . ALA A 1 443 ? 9.948 6.824 -24.777 1.00 95.62 443 ALA A O 1
ATOM 3354 N N . VAL A 1 444 ? 11.862 6.101 -23.887 1.00 97.38 444 VAL A N 1
ATOM 3355 C CA . VAL A 1 444 ? 12.017 4.963 -24.817 1.00 97.38 444 VAL A CA 1
ATOM 3356 C C . VAL A 1 444 ? 10.783 4.067 -24.763 1.00 97.38 444 VAL A C 1
ATOM 3358 O O . VAL A 1 444 ? 10.170 3.808 -25.797 1.00 97.38 444 VAL A O 1
ATOM 3361 N N . HIS A 1 445 ? 10.353 3.679 -23.560 1.00 94.50 445 HIS A N 1
ATOM 3362 C CA . HIS A 1 445 ? 9.158 2.852 -23.378 1.00 94.50 445 HIS A CA 1
ATOM 3363 C C . HIS A 1 445 ? 7.864 3.567 -23.788 1.00 94.50 445 HIS A C 1
ATOM 3365 O O . HIS A 1 445 ? 6.956 2.940 -24.337 1.00 94.50 445 HIS A O 1
ATOM 3371 N N . ALA A 1 446 ? 7.767 4.880 -23.552 1.00 91.06 446 ALA A N 1
ATOM 3372 C CA . ALA A 1 446 ? 6.619 5.671 -23.997 1.00 91.06 446 ALA A CA 1
ATOM 3373 C C . ALA A 1 446 ? 6.501 5.692 -25.533 1.00 91.06 446 ALA A C 1
ATOM 3375 O O . ALA A 1 446 ? 5.409 5.523 -26.076 1.00 91.06 446 ALA A O 1
ATOM 3376 N N . LEU A 1 447 ? 7.631 5.849 -26.230 1.00 95.25 447 LEU A N 1
ATOM 3377 C CA . LEU A 1 447 ? 7.715 5.872 -27.692 1.00 95.25 447 LEU A CA 1
ATOM 3378 C C . LEU A 1 447 ? 7.610 4.465 -28.315 1.00 95.25 447 LEU A C 1
ATOM 3380 O O . LEU A 1 447 ? 7.199 4.314 -29.462 1.00 95.25 447 LEU A O 1
ATOM 3384 N N . ALA A 1 448 ? 7.923 3.403 -27.576 1.00 93.62 448 ALA A N 1
ATOM 3385 C CA . ALA A 1 448 ? 7.730 2.038 -28.060 1.00 93.62 448 ALA A CA 1
ATOM 3386 C C . ALA A 1 448 ? 6.249 1.615 -28.094 1.00 93.62 448 ALA A C 1
ATOM 3388 O O . ALA A 1 448 ? 5.869 0.739 -28.878 1.00 93.62 448 ALA A O 1
ATOM 3389 N N . TYR A 1 449 ? 5.385 2.239 -27.284 1.00 86.62 449 TYR A N 1
ATOM 3390 C CA . TYR A 1 449 ? 3.978 1.844 -27.162 1.00 86.62 449 TYR A CA 1
ATOM 3391 C C . TYR A 1 449 ? 3.189 1.942 -28.488 1.00 86.62 449 TYR A C 1
ATOM 3393 O O . TYR A 1 449 ? 2.563 0.945 -28.870 1.00 86.62 449 TYR A O 1
ATOM 3401 N N . PRO A 1 450 ? 3.239 3.057 -29.252 1.00 88.06 450 PRO A N 1
ATOM 3402 C CA . PRO A 1 450 ? 2.557 3.148 -30.547 1.00 88.06 450 PRO A CA 1
ATOM 3403 C C . PRO A 1 450 ? 3.112 2.175 -31.596 1.00 88.06 450 PRO A C 1
ATOM 3405 O O . PRO A 1 450 ? 2.347 1.666 -32.416 1.00 88.06 450 PRO A O 1
ATOM 3408 N N . LEU A 1 451 ? 4.417 1.878 -31.551 1.00 91.38 451 LEU A N 1
ATOM 3409 C CA . LEU A 1 451 ? 5.068 0.924 -32.457 1.00 91.38 451 LEU A CA 1
ATOM 3410 C C . LEU A 1 451 ? 4.535 -0.500 -32.261 1.00 91.38 451 LEU A C 1
ATOM 3412 O O . LEU A 1 451 ? 4.203 -1.179 -33.232 1.00 91.38 451 LEU A O 1
ATOM 3416 N N . GLY A 1 452 ? 4.393 -0.937 -31.009 1.00 85.50 452 GLY A N 1
ATOM 3417 C CA . GLY A 1 452 ? 3.834 -2.254 -30.706 1.00 85.50 452 GLY A CA 1
ATOM 3418 C C . GLY A 1 452 ? 2.330 -2.353 -30.965 1.00 85.50 452 GLY A C 1
ATOM 3419 O O . GLY A 1 452 ? 1.856 -3.396 -31.407 1.00 85.50 452 GLY A O 1
ATOM 3420 N N . GLY A 1 453 ? 1.579 -1.279 -30.700 1.00 80.31 453 GLY A N 1
ATOM 3421 C CA . GLY A 1 453 ? 0.126 -1.257 -30.877 1.00 80.31 453 GLY A CA 1
ATOM 3422 C C . GLY A 1 453 ? -0.313 -1.240 -32.342 1.00 80.31 453 GLY A C 1
ATOM 3423 O O . GLY A 1 453 ? -1.132 -2.062 -32.736 1.00 80.31 453 GLY A O 1
ATOM 3424 N N . LYS A 1 454 ? 0.232 -0.317 -33.146 1.00 85.88 454 LYS A N 1
ATOM 3425 C CA . LYS A 1 454 ? -0.227 -0.071 -34.527 1.00 85.88 454 LYS A CA 1
ATOM 3426 C C . LYS A 1 454 ? 0.549 -0.859 -35.585 1.00 85.88 454 LYS A C 1
ATOM 3428 O O . LYS A 1 454 ? -0.012 -1.187 -36.622 1.00 85.88 454 LYS A O 1
ATOM 3433 N N . PHE A 1 455 ? 1.824 -1.154 -35.332 1.00 90.31 455 PHE A N 1
ATOM 3434 C CA . PHE A 1 455 ? 2.730 -1.756 -36.321 1.00 90.31 455 PHE A CA 1
ATOM 3435 C C . PHE A 1 455 ? 3.263 -3.128 -35.894 1.00 90.31 455 PHE A C 1
ATOM 3437 O O . PHE A 1 455 ? 4.109 -3.702 -36.573 1.00 90.31 455 PHE A O 1
ATOM 3444 N N . HIS A 1 456 ? 2.778 -3.659 -34.765 1.00 87.62 456 HIS A N 1
ATOM 3445 C CA . HIS A 1 456 ? 3.154 -4.969 -34.226 1.00 87.62 456 HIS A CA 1
ATOM 3446 C C . HIS A 1 456 ? 4.670 -5.177 -34.063 1.00 87.62 456 HIS A C 1
ATOM 3448 O O . HIS A 1 456 ? 5.157 -6.310 -34.060 1.00 87.62 456 HIS A O 1
ATOM 3454 N N . VAL A 1 457 ? 5.429 -4.090 -33.883 1.00 91.44 457 VAL A N 1
ATOM 3455 C CA . VAL A 1 457 ? 6.857 -4.176 -33.568 1.00 91.44 457 VAL A CA 1
ATOM 3456 C C . VAL A 1 457 ? 6.994 -4.772 -32.172 1.00 91.44 457 VAL A C 1
ATOM 3458 O O . VAL A 1 457 ? 6.421 -4.266 -31.205 1.00 91.44 457 VAL A O 1
ATOM 3461 N N . THR A 1 458 ? 7.753 -5.859 -32.039 1.00 89.38 458 THR A N 1
ATOM 3462 C CA . THR A 1 458 ? 7.974 -6.476 -30.725 1.00 89.38 458 THR A CA 1
ATOM 3463 C C . THR A 1 458 ? 8.642 -5.482 -29.778 1.00 89.38 458 THR A C 1
ATOM 3465 O O . THR A 1 458 ? 9.575 -4.785 -30.179 1.00 89.38 458 THR A O 1
ATOM 3468 N N . HIS A 1 459 ? 8.206 -5.458 -28.518 1.00 87.88 459 HIS A N 1
ATOM 3469 C CA . HIS A 1 459 ? 8.606 -4.448 -27.534 1.00 87.88 459 HIS A CA 1
ATOM 3470 C C . HIS A 1 459 ? 10.128 -4.262 -27.415 1.00 87.88 459 HIS A C 1
ATOM 3472 O O . HIS A 1 459 ? 10.619 -3.149 -27.573 1.00 87.88 459 HIS A O 1
ATOM 3478 N N . GLY A 1 460 ? 10.885 -5.353 -27.244 1.00 90.38 460 GLY A N 1
ATOM 3479 C CA . GLY A 1 460 ? 12.346 -5.277 -27.124 1.00 90.38 460 GLY A CA 1
ATOM 3480 C C . GLY A 1 460 ? 13.042 -4.720 -28.371 1.00 90.38 460 GLY A C 1
ATOM 3481 O O . GLY A 1 460 ? 14.024 -3.996 -28.251 1.00 90.38 460 GLY A O 1
ATOM 3482 N N . VAL A 1 461 ? 12.505 -4.980 -29.570 1.00 94.56 461 VAL A N 1
ATOM 3483 C CA . VAL A 1 461 ? 13.032 -4.403 -30.821 1.00 94.56 461 VAL A CA 1
ATOM 3484 C C . VAL A 1 461 ? 12.738 -2.906 -30.890 1.00 94.56 461 VAL A C 1
ATOM 3486 O O . VAL A 1 461 ? 13.653 -2.133 -31.156 1.00 94.56 461 VAL A O 1
ATOM 3489 N N . ALA A 1 462 ? 11.506 -2.481 -30.590 1.00 95.50 462 ALA A N 1
ATOM 3490 C CA . ALA A 1 462 ? 11.143 -1.063 -30.562 1.00 95.50 462 ALA A CA 1
ATOM 3491 C C . ALA A 1 462 ? 12.010 -0.275 -29.563 1.00 95.50 462 ALA A C 1
ATOM 3493 O O . ALA A 1 462 ? 12.564 0.770 -29.906 1.00 95.50 462 ALA A O 1
ATOM 3494 N N . ASN A 1 463 ? 12.200 -0.820 -28.359 1.00 96.31 463 ASN A N 1
ATOM 3495 C CA . ASN A 1 463 ? 13.069 -0.238 -27.341 1.00 96.31 463 ASN A CA 1
ATOM 3496 C C . ASN A 1 463 ? 14.524 -0.138 -27.815 1.00 96.31 463 ASN A C 1
ATOM 3498 O O . ASN A 1 463 ? 15.138 0.922 -27.701 1.00 96.31 463 ASN A O 1
ATOM 3502 N N . ALA A 1 464 ? 15.070 -1.213 -28.388 1.00 95.88 464 ALA A N 1
ATOM 3503 C CA . ALA A 1 464 ? 16.441 -1.241 -28.893 1.00 95.88 464 ALA A CA 1
ATOM 3504 C C . ALA A 1 464 ? 16.675 -0.243 -30.042 1.00 95.88 464 ALA A C 1
ATOM 3506 O O . ALA A 1 464 ? 17.735 0.377 -30.106 1.00 95.88 464 ALA A O 1
ATOM 3507 N N . MET A 1 465 ? 15.683 -0.065 -30.923 1.00 96.88 465 MET A N 1
ATOM 3508 C CA . MET A 1 465 ? 15.705 0.926 -32.003 1.00 96.88 465 MET A CA 1
ATOM 3509 C C . MET A 1 465 ? 15.787 2.350 -31.469 1.00 96.88 465 MET A C 1
ATOM 3511 O O . MET A 1 465 ? 16.625 3.131 -31.904 1.00 96.88 465 MET A O 1
ATOM 3515 N N . LEU A 1 466 ? 14.920 2.686 -30.519 1.00 97.81 466 LEU A N 1
ATOM 3516 C CA . LEU A 1 466 ? 14.763 4.048 -30.017 1.00 97.81 466 LEU A CA 1
ATOM 3517 C C . LEU A 1 466 ? 15.880 4.466 -29.056 1.00 97.81 466 LEU A C 1
ATOM 3519 O O . LEU A 1 466 ? 16.249 5.643 -29.025 1.00 97.81 466 LEU A O 1
ATOM 3523 N N . LEU A 1 467 ? 16.434 3.520 -28.290 1.00 97.88 467 LEU A N 1
ATOM 3524 C CA . LEU A 1 467 ? 17.389 3.785 -27.215 1.00 97.88 467 LEU A CA 1
ATOM 3525 C C . LEU A 1 467 ? 18.526 4.756 -27.598 1.00 97.88 467 LEU A C 1
ATOM 3527 O O . LEU A 1 467 ? 18.660 5.782 -26.927 1.00 97.88 467 LEU A O 1
ATOM 3531 N N . PRO A 1 468 ? 19.336 4.525 -28.652 1.00 97.75 468 PRO A N 1
ATOM 3532 C CA . PRO A 1 468 ? 20.458 5.414 -28.963 1.00 97.75 468 PRO A CA 1
ATOM 3533 C C . PRO A 1 468 ? 20.030 6.835 -29.362 1.00 97.75 468 PRO A C 1
ATOM 3535 O O . PRO A 1 468 ? 20.808 7.774 -29.185 1.00 97.75 468 PRO A O 1
ATOM 3538 N N . HIS A 1 469 ? 18.823 7.012 -29.902 1.00 97.81 469 HIS A N 1
ATOM 3539 C CA . HIS A 1 469 ? 18.301 8.320 -30.305 1.00 97.81 469 HIS A CA 1
ATOM 3540 C C . HIS A 1 469 ? 17.756 9.090 -29.102 1.00 97.81 469 HIS A C 1
ATOM 3542 O O . HIS A 1 469 ? 18.103 10.253 -28.904 1.00 97.81 469 HIS A O 1
ATOM 3548 N N . VAL A 1 470 ? 16.986 8.419 -28.242 1.00 97.81 470 VAL A N 1
ATOM 3549 C CA . VAL A 1 470 ? 16.451 9.021 -27.013 1.00 97.81 470 VAL A CA 1
ATOM 3550 C C . VAL A 1 470 ? 17.580 9.377 -26.040 1.00 97.81 470 VAL A C 1
ATOM 3552 O O . VAL A 1 470 ? 17.569 10.458 -25.456 1.00 97.81 470 VAL A O 1
ATOM 3555 N N . MET A 1 471 ? 18.602 8.525 -25.901 1.00 98.06 471 MET A N 1
ATOM 3556 C CA . MET A 1 471 ? 19.760 8.838 -25.053 1.00 98.06 471 MET A CA 1
ATOM 3557 C C . MET A 1 471 ? 20.577 10.017 -25.592 1.00 98.06 471 MET A C 1
ATOM 3559 O O . MET A 1 471 ? 21.069 10.819 -24.802 1.00 98.06 471 MET A O 1
ATOM 3563 N N . ALA A 1 472 ? 20.683 10.167 -26.917 1.00 97.69 472 ALA A N 1
ATOM 3564 C CA . ALA A 1 472 ? 21.308 11.344 -27.518 1.00 97.69 472 ALA A CA 1
ATOM 3565 C C . ALA A 1 472 ? 20.510 12.624 -27.234 1.00 97.69 472 ALA A C 1
ATOM 3567 O O . ALA A 1 472 ? 21.104 13.639 -26.890 1.00 97.69 472 ALA A O 1
ATOM 3568 N N . PHE A 1 473 ? 19.177 12.568 -27.304 1.00 97.56 473 PHE A N 1
ATOM 3569 C CA . PHE A 1 473 ? 18.319 13.697 -26.939 1.00 97.56 473 PHE A CA 1
ATOM 3570 C C . PHE A 1 473 ? 18.468 14.093 -25.460 1.00 97.56 473 PHE A C 1
ATOM 3572 O O . PHE A 1 473 ? 18.523 15.283 -25.138 1.00 97.56 473 PHE A O 1
ATOM 3579 N N . ASN A 1 474 ? 18.564 13.101 -24.569 1.00 97.44 474 ASN A N 1
ATOM 3580 C CA . ASN A 1 474 ? 18.678 13.292 -23.122 1.00 97.44 474 ASN A CA 1
ATOM 3581 C C . ASN A 1 474 ? 20.077 13.724 -22.648 1.00 97.44 474 ASN A C 1
ATOM 3583 O O . ASN A 1 474 ? 20.203 14.141 -21.496 1.00 97.44 474 ASN A O 1
ATOM 3587 N N . LEU A 1 475 ? 21.112 13.630 -23.495 1.00 96.44 475 LEU A N 1
ATOM 3588 C CA . LEU A 1 475 ? 22.519 13.795 -23.110 1.00 96.44 475 LEU A CA 1
ATOM 3589 C C . LEU A 1 475 ? 22.761 15.062 -22.288 1.00 96.44 475 LEU A C 1
ATOM 3591 O O . LEU A 1 475 ? 23.300 14.968 -21.185 1.00 96.44 475 LEU A O 1
ATOM 3595 N N . ASP A 1 476 ? 22.298 16.215 -22.771 1.00 93.81 476 ASP A N 1
ATOM 3596 C CA . ASP A 1 476 ? 22.538 17.514 -22.125 1.00 93.81 476 ASP A CA 1
ATOM 3597 C C . ASP A 1 476 ? 21.948 17.597 -20.708 1.00 93.81 476 ASP A C 1
ATOM 3599 O O . ASP A 1 476 ? 22.426 18.354 -19.867 1.00 93.81 476 ASP A O 1
ATOM 3603 N N . SER A 1 477 ? 20.902 16.815 -20.426 1.00 95.56 477 SER A N 1
ATOM 3604 C CA . SER A 1 477 ? 20.194 16.823 -19.143 1.00 95.56 477 SER A CA 1
ATOM 3605 C C . SER A 1 477 ? 20.704 15.764 -18.164 1.00 95.56 477 SER A C 1
ATOM 3607 O O . SER A 1 477 ? 20.398 15.843 -16.976 1.00 95.56 477 SER A O 1
ATOM 3609 N N . CYS A 1 478 ? 21.471 14.767 -18.623 1.00 96.12 478 CYS A N 1
ATOM 3610 C CA . CYS A 1 478 ? 21.937 13.671 -17.768 1.00 96.12 478 CYS A CA 1
ATOM 3611 C C . CYS A 1 478 ? 23.364 13.174 -18.070 1.00 96.12 478 CYS A C 1
ATOM 3613 O O . CYS A 1 478 ? 23.687 12.024 -17.764 1.00 96.12 478 CYS A O 1
ATOM 3615 N N . ALA A 1 479 ? 24.239 14.019 -18.628 1.00 97.19 479 ALA A N 1
ATOM 3616 C CA . ALA A 1 479 ? 25.601 13.650 -19.036 1.00 97.19 479 ALA A CA 1
ATOM 3617 C C . ALA A 1 479 ? 26.432 12.995 -17.915 1.00 97.19 479 ALA A C 1
ATOM 3619 O O . ALA A 1 479 ? 27.130 12.012 -18.152 1.00 97.19 479 ALA A O 1
ATOM 3620 N N . GLU A 1 480 ? 26.335 13.488 -16.676 1.00 97.06 480 GLU A N 1
ATOM 3621 C CA . GLU A 1 480 ? 27.043 12.901 -15.527 1.00 97.06 480 GLU A CA 1
ATOM 3622 C C . GLU A 1 480 ? 26.582 11.463 -15.237 1.00 97.06 480 GLU A C 1
ATOM 3624 O O . GLU A 1 480 ? 27.398 10.561 -15.024 1.00 97.06 480 GLU A O 1
ATOM 3629 N N . ARG A 1 481 ? 25.267 11.217 -15.283 1.00 97.75 481 ARG A N 1
ATOM 3630 C CA . ARG A 1 481 ? 24.722 9.864 -15.133 1.00 97.75 481 ARG A CA 1
ATOM 3631 C C . ARG A 1 481 ? 25.164 8.982 -16.296 1.00 97.75 481 ARG A C 1
ATOM 3633 O O . ARG A 1 481 ? 25.678 7.893 -16.061 1.00 97.75 481 ARG A O 1
ATOM 3640 N N . LEU A 1 482 ? 25.085 9.459 -17.534 1.00 98.00 482 LEU A N 1
ATOM 3641 C CA . LEU A 1 482 ? 25.564 8.693 -18.688 1.00 98.00 482 LEU A CA 1
ATOM 3642 C C . LEU A 1 482 ? 27.062 8.356 -18.592 1.00 98.00 482 LEU A C 1
ATOM 3644 O O . LEU A 1 482 ? 27.436 7.239 -18.938 1.00 98.00 482 LEU A O 1
ATOM 3648 N N . LYS A 1 483 ? 27.908 9.235 -18.033 1.00 98.00 483 LYS A N 1
ATOM 3649 C CA . LYS A 1 483 ? 29.309 8.901 -17.721 1.00 98.00 483 LYS A CA 1
ATOM 3650 C C . LYS A 1 483 ? 29.413 7.727 -16.749 1.00 98.00 483 LYS A C 1
ATOM 3652 O O . LYS A 1 483 ? 30.170 6.795 -17.003 1.00 98.00 483 LYS A O 1
ATOM 3657 N N . ARG A 1 484 ? 28.653 7.732 -15.650 1.00 98.00 484 ARG A N 1
ATOM 3658 C CA . ARG A 1 484 ? 28.655 6.619 -14.680 1.00 98.00 484 ARG A CA 1
ATOM 3659 C C . ARG A 1 484 ? 28.231 5.300 -15.331 1.00 98.00 484 ARG A C 1
ATOM 3661 O O . ARG A 1 484 ? 28.880 4.282 -15.100 1.00 98.00 484 ARG A O 1
ATOM 3668 N N . ALA A 1 485 ? 27.203 5.332 -16.179 1.00 98.12 485 ALA A N 1
ATOM 3669 C CA . ALA A 1 485 ? 26.779 4.176 -16.968 1.00 98.12 485 ALA A CA 1
ATOM 3670 C C . ALA A 1 485 ? 27.884 3.705 -17.938 1.00 98.12 485 ALA A C 1
ATOM 3672 O O . ALA A 1 485 ? 28.172 2.512 -18.024 1.00 98.12 485 ALA A O 1
ATOM 3673 N N . ALA A 1 486 ? 28.569 4.635 -18.608 1.00 98.25 486 ALA A N 1
ATOM 3674 C CA . ALA A 1 486 ? 29.671 4.342 -19.524 1.00 98.25 486 ALA A CA 1
ATOM 3675 C C . ALA A 1 486 ? 30.856 3.651 -18.825 1.00 98.25 486 ALA A C 1
ATOM 3677 O O . ALA A 1 486 ? 31.436 2.707 -19.364 1.00 98.25 486 ALA A O 1
ATOM 3678 N N . LEU A 1 487 ? 31.190 4.095 -17.609 1.00 98.06 487 LEU A N 1
ATOM 3679 C CA . LEU A 1 487 ? 32.258 3.513 -16.796 1.00 98.06 487 LEU A CA 1
ATOM 3680 C C . LEU A 1 487 ? 31.955 2.058 -16.418 1.00 98.06 487 LEU A C 1
ATOM 3682 O O . LEU A 1 487 ? 32.813 1.197 -16.595 1.00 98.06 487 LEU A O 1
ATOM 3686 N N . VAL A 1 488 ? 30.738 1.756 -15.944 1.00 97.44 488 VAL A N 1
ATOM 3687 C CA . VAL A 1 488 ? 30.373 0.374 -15.564 1.00 97.44 488 VAL A CA 1
ATOM 3688 C C . VAL A 1 488 ? 30.230 -0.552 -16.770 1.00 97.44 488 VAL A C 1
ATOM 3690 O O . VAL A 1 488 ? 30.504 -1.743 -16.654 1.00 97.44 488 VAL A O 1
ATOM 3693 N N . CYS A 1 489 ? 29.869 -0.009 -17.935 1.00 97.38 489 CYS A N 1
ATOM 3694 C CA . CYS A 1 489 ? 29.864 -0.754 -19.195 1.00 97.38 489 CYS A CA 1
ATOM 3695 C C . CYS A 1 489 ? 31.276 -0.984 -19.763 1.00 97.38 489 CYS A C 1
ATOM 3697 O O . CYS A 1 489 ? 31.416 -1.686 -20.759 1.00 97.38 489 CYS A O 1
ATOM 3699 N N . GLY A 1 490 ? 32.319 -0.385 -19.173 1.00 96.56 490 GLY A N 1
ATOM 3700 C CA . GLY A 1 490 ? 33.705 -0.526 -19.626 1.00 96.56 490 GLY A CA 1
ATOM 3701 C C . GLY A 1 490 ? 34.036 0.223 -20.921 1.00 96.56 490 GLY A C 1
ATOM 3702 O O . GLY A 1 490 ? 35.038 -0.089 -21.559 1.00 96.56 490 GLY A O 1
ATOM 3703 N N . VAL A 1 491 ? 33.215 1.201 -21.322 1.00 96.50 491 VAL A N 1
ATOM 3704 C CA . VAL A 1 491 ? 33.381 1.943 -22.590 1.00 96.50 491 VAL A CA 1
ATOM 3705 C C . VAL A 1 491 ? 33.977 3.340 -22.417 1.00 96.50 491 VAL A C 1
ATOM 3707 O O . VAL A 1 491 ? 34.330 3.983 -23.402 1.00 96.50 491 VAL A O 1
ATOM 3710 N N . ALA A 1 492 ? 34.110 3.814 -21.178 1.00 96.44 492 ALA A N 1
ATOM 3711 C CA . ALA A 1 492 ? 34.727 5.094 -20.838 1.00 96.44 492 ALA A CA 1
ATOM 3712 C C . ALA A 1 492 ? 35.788 4.934 -19.739 1.00 96.44 492 ALA A C 1
ATOM 3714 O O . ALA A 1 492 ? 35.813 3.939 -19.014 1.00 96.44 492 ALA A O 1
ATOM 3715 N N . GLN A 1 493 ? 36.656 5.936 -19.612 1.00 95.06 493 GLN A N 1
ATOM 3716 C CA . GLN A 1 493 ? 37.684 6.047 -18.576 1.00 95.06 493 GLN A CA 1
ATOM 3717 C C . GLN A 1 493 ? 37.320 7.151 -17.574 1.00 95.06 493 GLN A C 1
ATOM 3719 O O . GLN A 1 493 ? 36.537 8.048 -17.882 1.00 95.06 493 GLN A O 1
ATOM 3724 N N . GLN A 1 494 ? 37.885 7.101 -16.362 1.00 92.88 494 GLN A N 1
ATOM 3725 C CA . GLN A 1 494 ? 37.588 8.087 -15.307 1.00 92.88 494 GLN A CA 1
ATOM 3726 C C . GLN A 1 494 ? 37.902 9.528 -15.734 1.00 92.88 494 GLN A C 1
ATOM 3728 O O . GLN A 1 494 ? 37.151 10.446 -15.392 1.00 92.88 494 GLN A O 1
ATOM 3733 N N . ASP A 1 495 ? 38.951 9.696 -16.539 1.00 95.56 495 ASP A N 1
ATOM 3734 C CA . ASP A 1 495 ? 39.437 10.994 -17.013 1.00 95.56 495 ASP A CA 1
ATOM 3735 C C . ASP A 1 495 ? 38.613 11.566 -18.181 1.00 95.56 495 ASP A C 1
ATOM 3737 O O . ASP A 1 495 ? 38.763 12.739 -18.521 1.00 95.56 495 ASP A O 1
ATOM 3741 N N . ASP A 1 496 ? 37.711 10.781 -18.785 1.00 96.00 496 ASP A N 1
ATOM 3742 C CA . ASP A 1 496 ? 36.815 11.289 -19.826 1.00 96.00 496 ASP A CA 1
ATOM 3743 C C . ASP A 1 496 ? 35.886 12.376 -19.258 1.00 96.00 496 ASP A C 1
ATOM 3745 O O . ASP A 1 496 ? 35.337 12.244 -18.156 1.00 96.00 496 ASP A O 1
ATOM 3749 N N . SER A 1 497 ? 35.634 13.440 -20.029 1.00 97.56 497 SER A N 1
ATOM 3750 C CA . SER A 1 497 ? 34.582 14.403 -19.679 1.00 97.56 497 SER A CA 1
ATOM 3751 C C . SER A 1 497 ? 33.203 13.733 -19.679 1.00 97.56 497 SER A C 1
ATOM 3753 O O . SER A 1 497 ? 32.997 12.710 -20.337 1.00 97.56 497 SER A O 1
ATOM 3755 N N . ASN A 1 498 ? 32.238 14.321 -18.961 1.00 97.44 498 ASN A N 1
ATOM 3756 C CA . ASN A 1 498 ? 30.872 13.787 -18.892 1.00 97.44 498 ASN A CA 1
ATOM 3757 C C . ASN A 1 498 ? 30.266 13.582 -20.291 1.00 97.44 498 ASN A C 1
ATOM 3759 O O . ASN A 1 498 ? 29.742 12.511 -20.584 1.00 97.44 498 ASN A O 1
ATOM 3763 N N . GLU A 1 499 ? 30.413 14.570 -21.175 1.00 96.81 499 GLU A N 1
ATOM 3764 C CA . GLU A 1 499 ? 29.933 14.508 -22.561 1.00 96.81 499 GLU A CA 1
ATOM 3765 C C . GLU A 1 499 ? 30.666 13.448 -23.389 1.00 96.81 499 GLU A C 1
ATOM 3767 O O . GLU A 1 499 ? 30.030 12.647 -24.072 1.00 96.81 499 GLU A O 1
ATOM 3772 N N . THR A 1 500 ? 32.000 13.382 -23.294 1.00 97.81 500 THR A N 1
ATOM 3773 C CA . THR A 1 500 ? 32.801 12.389 -24.032 1.00 97.81 500 THR A CA 1
ATOM 3774 C C . THR A 1 500 ? 32.399 10.968 -23.648 1.00 97.81 500 THR A C 1
ATOM 3776 O O . THR A 1 500 ? 32.167 10.128 -24.518 1.00 97.81 500 THR A O 1
ATOM 3779 N N . ALA A 1 501 ? 32.278 10.697 -22.348 1.00 97.88 501 ALA A N 1
ATOM 3780 C CA . ALA A 1 501 ? 31.866 9.394 -21.844 1.00 97.88 501 ALA A CA 1
ATOM 3781 C C . ALA A 1 501 ? 30.425 9.046 -22.259 1.00 97.88 501 ALA A C 1
ATOM 3783 O O . ALA A 1 501 ? 30.162 7.916 -22.675 1.00 97.88 501 ALA A O 1
ATOM 3784 N N . ALA A 1 502 ? 29.506 10.017 -22.215 1.00 97.56 502 ALA A N 1
ATOM 3785 C CA . ALA A 1 502 ? 28.130 9.838 -22.673 1.00 97.56 502 ALA A CA 1
ATOM 3786 C C . ALA A 1 502 ? 28.061 9.495 -24.172 1.00 97.56 502 ALA A C 1
ATOM 3788 O O . ALA A 1 502 ? 27.377 8.546 -24.562 1.00 97.56 502 ALA A O 1
ATOM 3789 N N . HIS A 1 503 ? 28.822 10.20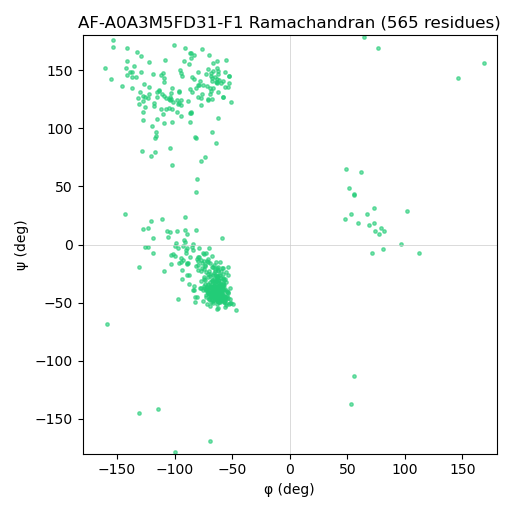1 -25.013 1.00 98.31 503 HIS A N 1
ATOM 3790 C CA . HIS A 1 503 ? 28.917 9.900 -26.441 1.00 98.31 503 HIS A CA 1
ATOM 3791 C C . HIS A 1 503 ? 29.507 8.514 -26.713 1.00 98.31 503 HIS A C 1
ATOM 3793 O O . HIS A 1 503 ? 28.997 7.812 -27.587 1.00 98.31 503 HIS A O 1
ATOM 3799 N N . LYS A 1 504 ? 30.528 8.085 -25.955 1.00 98.31 504 LYS A N 1
ATOM 3800 C CA . LYS A 1 504 ? 31.083 6.723 -26.050 1.00 98.31 504 LYS A CA 1
ATOM 3801 C C . LYS A 1 504 ? 30.026 5.661 -25.738 1.00 98.31 504 LYS A C 1
ATOM 3803 O O . LYS A 1 504 ? 29.889 4.710 -26.503 1.00 98.31 504 LYS A O 1
ATOM 3808 N N . LEU A 1 505 ? 29.228 5.850 -24.684 1.00 98.38 505 LEU A N 1
ATOM 3809 C CA . LEU A 1 505 ? 28.130 4.938 -24.347 1.00 98.38 505 LEU A CA 1
ATOM 3810 C C . LEU A 1 505 ? 27.065 4.872 -25.447 1.00 98.38 505 LEU A C 1
ATOM 3812 O O . LEU A 1 505 ? 26.687 3.782 -25.868 1.00 98.38 505 LEU 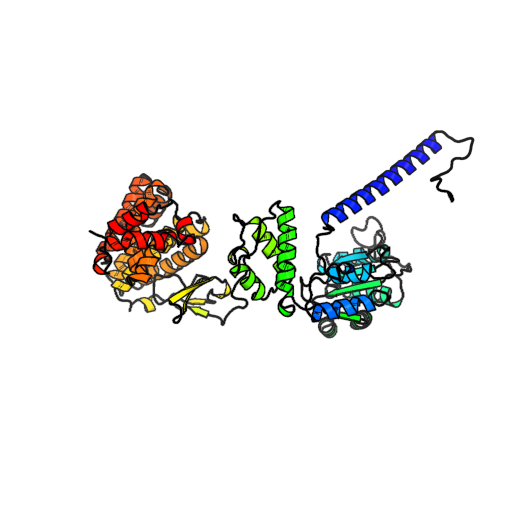A O 1
ATOM 3816 N N . ILE A 1 506 ? 26.607 6.016 -25.957 1.00 98.25 506 ILE A N 1
ATOM 3817 C CA . ILE A 1 506 ? 25.620 6.055 -27.050 1.00 98.25 506 ILE A CA 1
ATOM 3818 C C . ILE A 1 506 ? 26.185 5.401 -28.318 1.00 98.25 506 ILE A C 1
ATOM 3820 O O . ILE A 1 506 ? 25.476 4.669 -29.011 1.00 98.25 506 ILE A O 1
ATOM 3824 N N . GLY A 1 507 ? 27.469 5.626 -28.609 1.00 98.25 507 GLY A N 1
ATOM 3825 C CA . GLY A 1 507 ? 28.189 4.959 -29.692 1.00 98.25 507 GLY A CA 1
ATOM 3826 C C . GLY A 1 507 ? 28.206 3.439 -29.526 1.00 98.25 507 GLY A C 1
ATOM 3827 O O . GLY A 1 507 ? 27.889 2.727 -30.477 1.00 98.25 50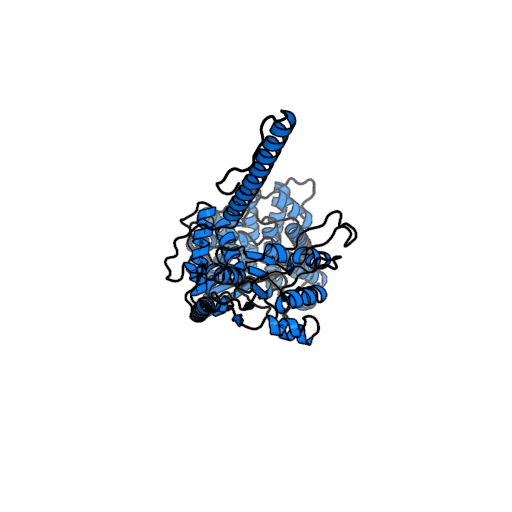7 GLY A O 1
ATOM 3828 N N . GLN A 1 508 ? 28.475 2.946 -28.313 1.00 98.00 508 GLN A N 1
ATOM 3829 C CA . GLN A 1 508 ? 28.425 1.516 -28.007 1.00 98.00 508 GLN A CA 1
ATOM 3830 C C . GLN A 1 508 ? 27.028 0.930 -28.232 1.00 98.00 508 GLN A C 1
ATOM 3832 O O . GLN A 1 508 ? 26.902 -0.137 -28.826 1.00 98.00 508 GLN A O 1
ATOM 3837 N N . ILE A 1 509 ? 25.974 1.631 -27.803 1.00 98.12 509 ILE A N 1
ATOM 3838 C CA . ILE A 1 509 ? 24.588 1.187 -28.003 1.00 98.12 509 ILE A CA 1
ATOM 3839 C C . ILE A 1 509 ? 24.282 1.052 -29.503 1.00 98.12 509 ILE A C 1
ATOM 3841 O O . ILE A 1 509 ? 23.726 0.038 -29.921 1.00 98.12 509 ILE A O 1
ATOM 3845 N N . ARG A 1 510 ? 24.699 2.020 -30.334 1.00 97.75 510 ARG A N 1
ATOM 3846 C CA . ARG A 1 510 ? 24.563 1.937 -31.805 1.00 97.75 510 ARG A CA 1
ATOM 3847 C C . ARG A 1 510 ? 25.378 0.792 -32.405 1.00 97.75 510 ARG A C 1
ATOM 3849 O O . ARG A 1 510 ? 24.936 0.140 -33.344 1.00 97.75 510 ARG A O 1
ATOM 3856 N N . GLN A 1 511 ? 26.569 0.530 -31.874 1.00 97.62 511 GLN A N 1
ATOM 3857 C CA . GLN A 1 511 ? 27.365 -0.613 -32.306 1.00 97.62 511 GLN A CA 1
ATOM 3858 C C . GLN A 1 511 ? 26.663 -1.931 -31.958 1.00 97.62 511 GLN A C 1
ATOM 3860 O O . GLN A 1 511 ? 26.643 -2.846 -32.778 1.00 97.62 511 GLN A O 1
ATOM 3865 N N . TRP A 1 512 ? 26.052 -2.041 -30.775 1.00 97.56 512 TRP A N 1
ATOM 3866 C CA . TRP A 1 512 ? 25.283 -3.224 -30.401 1.00 97.56 512 TRP A CA 1
ATOM 3867 C C . TRP A 1 512 ? 24.060 -3.426 -31.288 1.00 97.56 512 TRP A C 1
ATOM 3869 O O . TRP A 1 512 ? 23.847 -4.556 -31.715 1.00 97.56 512 TRP A O 1
ATOM 3879 N N . THR A 1 513 ? 23.295 -2.383 -31.633 1.00 96.25 513 THR A N 1
ATOM 3880 C CA . THR A 1 513 ? 22.149 -2.557 -32.546 1.00 96.25 513 THR A CA 1
ATOM 3881 C C . THR A 1 513 ? 22.587 -3.125 -33.898 1.00 96.25 513 THR A C 1
ATOM 3883 O O . THR A 1 513 ? 21.926 -4.018 -34.421 1.00 96.25 513 THR A O 1
ATOM 3886 N N . GLN A 1 514 ? 23.750 -2.713 -34.411 1.00 96.00 514 GLN A N 1
ATOM 3887 C CA . GLN A 1 514 ? 24.337 -3.277 -35.631 1.00 96.00 514 GLN A CA 1
ATOM 3888 C C . GLN A 1 514 ? 24.820 -4.724 -35.445 1.00 96.00 514 GLN A C 1
ATOM 3890 O O . GLN A 1 514 ? 24.432 -5.607 -36.208 1.00 96.00 514 GLN A O 1
ATOM 3895 N N . VAL A 1 515 ? 25.648 -4.988 -34.428 1.00 96.44 515 VAL A N 1
ATOM 3896 C CA . VAL A 1 515 ? 26.246 -6.316 -34.179 1.00 96.44 515 VAL A CA 1
ATOM 3897 C C . VAL A 1 515 ? 25.179 -7.371 -33.895 1.00 96.44 515 VAL A C 1
ATOM 3899 O O . VAL A 1 515 ? 25.298 -8.504 -34.351 1.00 96.44 515 VAL A O 1
ATOM 3902 N N . LEU A 1 516 ? 24.135 -7.001 -33.157 1.00 96.56 516 LEU A N 1
ATOM 3903 C CA . LEU A 1 516 ? 23.044 -7.890 -32.766 1.00 96.56 516 LEU A CA 1
ATOM 3904 C C . LEU A 1 516 ? 21.958 -8.021 -33.846 1.00 96.56 516 LEU A C 1
ATOM 3906 O O . LEU A 1 516 ? 20.982 -8.748 -33.642 1.00 96.56 516 LEU A O 1
ATOM 3910 N N . ASN A 1 517 ? 22.133 -7.347 -34.989 1.00 96.00 517 ASN A N 1
ATOM 3911 C CA . ASN A 1 517 ? 21.194 -7.311 -36.107 1.00 96.00 517 ASN A CA 1
ATOM 3912 C C . ASN A 1 517 ? 19.786 -6.831 -35.697 1.00 96.00 517 ASN A C 1
ATOM 3914 O O . ASN A 1 517 ? 18.774 -7.418 -36.086 1.00 96.00 517 ASN A O 1
ATOM 3918 N N . ILE A 1 518 ? 19.727 -5.782 -34.871 1.00 95.88 518 ILE A N 1
ATOM 3919 C CA . ILE A 1 518 ? 18.485 -5.080 -34.545 1.00 95.88 518 ILE A CA 1
ATOM 3920 C C . ILE A 1 518 ? 18.127 -4.182 -35.740 1.00 95.88 518 ILE A C 1
ATOM 3922 O O . ILE A 1 518 ? 18.956 -3.355 -36.130 1.00 95.88 518 ILE A O 1
ATOM 3926 N N . PRO A 1 519 ? 16.913 -4.288 -36.309 1.00 94.31 519 PRO A N 1
ATOM 3927 C CA . PRO A 1 519 ? 16.457 -3.404 -37.381 1.00 94.31 519 PRO A CA 1
ATOM 3928 C C . PRO A 1 519 ? 16.603 -1.933 -36.990 1.00 94.31 519 PRO A C 1
ATOM 3930 O O . PRO A 1 519 ? 16.423 -1.596 -35.828 1.00 94.31 519 PRO A O 1
ATOM 3933 N N . GLN A 1 520 ? 16.930 -1.046 -37.929 1.00 94.50 520 GLN A N 1
ATOM 3934 C CA . GLN A 1 520 ? 17.047 0.407 -37.679 1.00 94.50 520 GLN A CA 1
ATOM 3935 C C . GLN A 1 520 ? 16.204 1.235 -38.660 1.00 94.50 520 GLN A C 1
ATOM 3937 O O . GLN A 1 520 ? 16.374 2.445 -38.765 1.00 94.50 520 GLN A O 1
ATOM 3942 N N . ASN A 1 521 ? 15.295 0.582 -39.386 1.00 95.25 521 ASN A N 1
ATOM 3943 C CA . ASN A 1 521 ? 14.449 1.207 -40.390 1.00 95.25 521 ASN A CA 1
ATOM 3944 C C . ASN A 1 521 ? 12.981 0.872 -40.117 1.00 95.25 521 ASN A C 1
ATOM 3946 O O . ASN A 1 521 ? 12.526 -0.246 -40.351 1.00 95.25 521 ASN A O 1
ATOM 3950 N N . LEU A 1 522 ? 12.220 1.855 -39.641 1.00 95.25 522 LEU A N 1
ATOM 3951 C CA . LEU A 1 522 ? 10.803 1.689 -39.331 1.00 95.25 522 LEU A CA 1
ATOM 3952 C C . LEU A 1 522 ? 9.940 1.418 -40.578 1.00 95.25 522 LEU A C 1
ATOM 3954 O O . LEU A 1 522 ? 8.847 0.863 -40.437 1.00 95.25 522 LEU A O 1
ATOM 3958 N N . ARG A 1 523 ? 10.426 1.709 -41.798 1.00 94.62 523 ARG A N 1
ATOM 3959 C CA . ARG A 1 523 ? 9.710 1.342 -43.035 1.00 94.62 523 ARG A CA 1
ATOM 3960 C C . ARG A 1 523 ? 9.558 -0.168 -43.197 1.00 94.62 523 ARG A C 1
ATOM 3962 O O . ARG A 1 523 ? 8.578 -0.606 -43.791 1.00 94.62 523 ARG A O 1
ATOM 3969 N N . GLU A 1 524 ? 10.467 -0.964 -42.630 1.00 93.75 524 GLU A N 1
ATOM 3970 C CA . GLU A 1 524 ? 10.374 -2.434 -42.637 1.00 93.75 524 GLU A CA 1
ATOM 3971 C C . GLU A 1 524 ? 9.138 -2.946 -41.879 1.00 93.75 524 GLU A C 1
ATOM 3973 O O . GLU A 1 524 ? 8.672 -4.054 -42.130 1.00 93.75 524 GLU A O 1
ATOM 3978 N N . PHE A 1 525 ? 8.567 -2.114 -41.003 1.00 94.44 525 PHE A N 1
ATOM 3979 C CA . PHE A 1 525 ? 7.370 -2.406 -40.214 1.00 94.44 525 PHE A CA 1
ATOM 3980 C C . PHE A 1 525 ? 6.125 -1.654 -40.711 1.00 94.44 525 PHE A C 1
ATOM 3982 O O . PHE A 1 525 ? 5.107 -1.617 -40.025 1.00 94.44 525 PHE A O 1
ATOM 3989 N N . GLY A 1 526 ? 6.190 -1.028 -41.892 1.00 93.69 526 GLY A N 1
ATOM 3990 C CA . GLY A 1 526 ? 5.067 -0.285 -42.475 1.00 93.69 526 GLY A CA 1
ATOM 3991 C C . GLY A 1 526 ? 4.851 1.117 -41.893 1.00 93.69 526 GLY A C 1
ATOM 3992 O O . GLY A 1 526 ? 3.808 1.729 -42.125 1.00 93.69 526 GLY A O 1
ATOM 3993 N N . VAL A 1 527 ? 5.819 1.655 -41.146 1.00 95.00 527 VAL A N 1
ATOM 3994 C CA . VAL A 1 527 ? 5.774 3.051 -40.693 1.00 95.00 527 VAL A CA 1
ATOM 3995 C C . VAL A 1 527 ? 6.190 3.977 -41.839 1.00 95.00 527 VAL A C 1
ATOM 3997 O O . VAL A 1 527 ? 7.162 3.715 -42.547 1.00 95.00 527 VAL A O 1
ATOM 4000 N N . ALA A 1 528 ? 5.470 5.084 -41.999 1.00 94.38 528 ALA A N 1
ATOM 4001 C CA . ALA A 1 528 ? 5.690 6.101 -43.019 1.00 94.38 528 ALA A CA 1
ATOM 4002 C C . ALA A 1 528 ? 5.655 7.493 -42.369 1.00 94.38 528 ALA A C 1
ATOM 4004 O O . ALA A 1 528 ? 5.188 7.636 -41.238 1.00 94.38 528 ALA A O 1
ATOM 4005 N N . GLU A 1 529 ? 6.129 8.516 -43.084 1.00 94.62 529 GLU A N 1
ATOM 4006 C CA . GLU A 1 529 ? 6.230 9.895 -42.575 1.00 94.62 529 GLU A CA 1
ATOM 4007 C C . GLU A 1 529 ? 4.873 10.439 -42.083 1.00 94.62 529 GLU A C 1
ATOM 4009 O O . GLU A 1 529 ? 4.786 11.085 -41.042 1.00 94.62 529 GLU A O 1
ATOM 4014 N N . GLU A 1 530 ? 3.790 10.098 -42.785 1.00 94.44 530 GLU A N 1
ATOM 4015 C CA . GLU A 1 530 ? 2.413 10.471 -42.434 1.00 94.44 530 GLU A CA 1
ATOM 4016 C C . GLU A 1 530 ? 1.938 9.904 -41.087 1.00 94.44 530 GLU A C 1
ATOM 4018 O O . GLU A 1 530 ? 1.045 10.467 -40.459 1.00 94.44 530 GLU A O 1
ATOM 4023 N N . HIS A 1 531 ? 2.555 8.824 -40.598 1.00 95.12 531 HIS A N 1
ATOM 4024 C CA . HIS A 1 531 ? 2.202 8.216 -39.317 1.00 95.12 531 HIS A CA 1
ATOM 4025 C C . HIS A 1 531 ? 2.832 8.928 -38.112 1.00 95.12 531 HIS A C 1
ATOM 4027 O O . HIS A 1 531 ? 2.369 8.728 -36.986 1.00 95.12 531 HIS A O 1
ATOM 4033 N N . LEU A 1 532 ? 3.879 9.739 -38.311 1.00 94.94 532 LEU A N 1
ATOM 4034 C CA . LEU A 1 532 ? 4.694 10.262 -37.210 1.00 94.94 532 LEU A CA 1
ATOM 4035 C C . LEU A 1 532 ? 3.919 11.190 -36.274 1.00 94.94 532 LEU A C 1
ATOM 4037 O O . LEU A 1 532 ? 4.085 11.101 -35.057 1.00 94.94 532 LEU A O 1
ATOM 4041 N N . ALA A 1 533 ? 3.063 12.056 -36.821 1.00 94.44 533 ALA A N 1
ATOM 4042 C CA . ALA A 1 533 ? 2.274 12.994 -36.026 1.00 94.44 533 ALA A CA 1
ATOM 4043 C C . ALA A 1 533 ? 1.327 12.254 -35.066 1.00 94.44 533 ALA A C 1
ATOM 4045 O O . ALA A 1 533 ? 1.339 12.508 -33.859 1.00 94.44 533 ALA A O 1
ATOM 404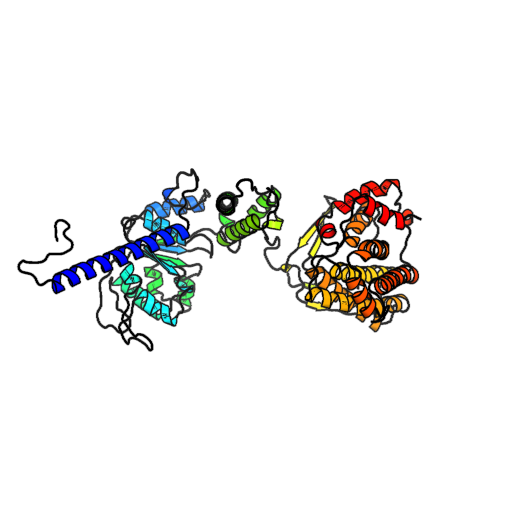6 N N . ASP A 1 534 ? 0.580 11.273 -35.577 1.00 91.00 534 ASP A N 1
ATOM 4047 C CA . ASP A 1 534 ? -0.331 10.453 -34.774 1.00 91.00 534 ASP A CA 1
ATOM 4048 C C . ASP A 1 534 ? 0.419 9.632 -33.721 1.00 91.00 534 ASP A C 1
ATOM 4050 O O . ASP A 1 534 ? -0.015 9.533 -32.571 1.00 91.00 534 ASP A O 1
ATOM 4054 N N . MET A 1 535 ? 1.571 9.063 -34.088 1.00 92.69 535 MET A N 1
ATOM 4055 C CA . MET A 1 535 ? 2.417 8.314 -33.158 1.00 92.69 535 MET A CA 1
ATOM 4056 C C . MET A 1 535 ? 2.972 9.201 -32.044 1.00 92.69 535 MET A C 1
ATOM 4058 O O . MET A 1 535 ? 3.024 8.766 -30.893 1.00 92.69 535 MET A O 1
ATOM 4062 N N . ALA A 1 536 ? 3.363 10.439 -32.352 1.00 93.69 536 ALA A N 1
ATOM 4063 C CA . ALA A 1 536 ? 3.836 11.391 -31.354 1.00 93.69 536 ALA A CA 1
ATOM 4064 C C . ALA A 1 536 ? 2.727 11.782 -30.370 1.00 93.69 536 ALA A C 1
ATOM 4066 O O . ALA A 1 536 ? 2.959 11.822 -29.162 1.00 93.69 536 ALA A O 1
ATOM 4067 N N . VAL A 1 537 ? 1.502 11.988 -30.865 1.00 89.88 537 VAL A N 1
ATOM 4068 C CA . VAL A 1 537 ? 0.321 12.219 -30.019 1.00 89.88 537 VAL A CA 1
ATOM 4069 C C . VAL A 1 537 ? -0.003 10.993 -29.162 1.00 89.88 537 VAL A C 1
ATOM 4071 O O . VAL A 1 537 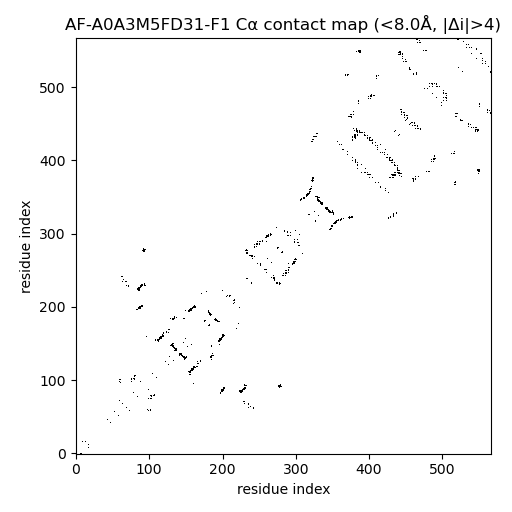? -0.354 11.132 -27.993 1.00 89.88 537 VAL A O 1
ATOM 4074 N N . ALA A 1 538 ? 0.109 9.783 -29.707 1.00 85.44 538 ALA A N 1
ATOM 4075 C CA . ALA A 1 538 ? -0.124 8.560 -28.944 1.00 85.44 538 ALA A CA 1
ATOM 4076 C C . ALA A 1 538 ? 0.936 8.354 -27.846 1.00 85.44 538 ALA A C 1
ATOM 4078 O O . ALA A 1 538 ? 0.580 8.034 -26.713 1.00 85.44 538 ALA A O 1
ATOM 4079 N N . ALA A 1 539 ? 2.216 8.590 -28.148 1.00 87.62 539 ALA A N 1
ATOM 4080 C CA . ALA A 1 539 ? 3.309 8.488 -27.181 1.00 87.62 539 ALA A CA 1
ATOM 4081 C C . ALA A 1 539 ? 3.205 9.548 -26.070 1.00 87.62 539 ALA A C 1
ATOM 4083 O O . ALA A 1 539 ? 3.398 9.230 -24.897 1.00 87.62 539 ALA A O 1
ATOM 4084 N N . SER A 1 540 ? 2.836 10.792 -26.401 1.00 87.25 540 SER A N 1
ATOM 4085 C CA . SER A 1 540 ? 2.705 11.871 -25.407 1.00 87.25 540 SER A CA 1
ATOM 4086 C C . SER A 1 540 ? 1.581 11.630 -24.393 1.00 87.25 540 SER A C 1
ATOM 4088 O O . SER A 1 540 ? 1.660 12.101 -23.258 1.00 87.25 540 SER A O 1
ATOM 4090 N N . LYS A 1 541 ? 0.569 10.830 -24.758 1.00 82.12 541 LYS A N 1
ATOM 4091 C CA . LYS A 1 541 ? -0.498 10.383 -23.848 1.00 82.12 541 LYS A CA 1
ATOM 4092 C C . LYS A 1 541 ? -0.027 9.362 -22.809 1.00 82.12 541 LYS A C 1
ATOM 4094 O O . LYS A 1 541 ? -0.735 9.144 -21.828 1.00 82.12 541 LYS A O 1
ATOM 4099 N N . VAL A 1 542 ? 1.166 8.776 -22.951 1.00 79.62 542 VAL A N 1
ATOM 4100 C CA . VAL A 1 542 ? 1.785 7.901 -21.936 1.00 79.62 542 VAL A CA 1
ATOM 4101 C C . VAL A 1 542 ? 2.447 8.759 -20.841 1.00 79.62 542 VAL A C 1
ATOM 4103 O O . VAL A 1 542 ? 3.644 8.670 -20.556 1.00 79.62 542 VAL A O 1
ATOM 4106 N N . THR A 1 543 ? 1.651 9.634 -20.218 1.00 73.88 543 THR A N 1
ATOM 4107 C CA . THR A 1 543 ? 2.101 10.746 -19.357 1.00 73.88 543 THR A CA 1
ATOM 4108 C C . THR A 1 543 ? 2.964 10.298 -18.178 1.00 73.88 543 THR A C 1
ATOM 4110 O O . THR A 1 543 ? 3.932 10.973 -17.826 1.00 73.88 543 THR A O 1
ATOM 4113 N N . ARG A 1 544 ? 2.684 9.123 -17.599 1.00 75.19 544 ARG A N 1
ATOM 4114 C CA . ARG A 1 544 ? 3.466 8.565 -16.484 1.00 75.19 544 ARG A CA 1
ATOM 4115 C C . ARG A 1 544 ? 4.933 8.321 -16.845 1.00 75.19 544 ARG A C 1
ATOM 4117 O O . ARG A 1 544 ? 5.793 8.556 -16.006 1.00 75.19 544 ARG A O 1
ATOM 4124 N N . LEU A 1 545 ? 5.217 7.813 -18.043 1.00 85.06 545 LEU A N 1
ATOM 4125 C CA . LEU A 1 545 ? 6.590 7.520 -18.471 1.00 85.06 545 LEU A CA 1
ATOM 4126 C C . LEU A 1 545 ? 7.273 8.776 -19.015 1.00 85.06 545 LEU A C 1
ATOM 4128 O O . LEU A 1 545 ? 8.444 9.015 -18.740 1.00 85.06 545 LEU A O 1
ATOM 4132 N N . MET A 1 546 ? 6.515 9.632 -19.702 1.00 86.06 546 MET A N 1
ATOM 4133 C CA . MET A 1 546 ? 7.025 10.903 -20.221 1.00 86.06 546 MET A CA 1
ATOM 4134 C C . MET A 1 546 ? 7.480 11.855 -19.106 1.00 86.06 546 MET A C 1
ATOM 4136 O O . MET A 1 546 ? 8.506 12.510 -19.247 1.00 86.06 546 MET A O 1
ATOM 4140 N N . THR A 1 547 ? 6.773 11.891 -17.971 1.00 86.06 547 THR A N 1
ATOM 4141 C CA . THR A 1 547 ? 7.153 12.714 -16.802 1.00 86.06 547 THR A CA 1
ATOM 4142 C C . THR A 1 547 ? 8.357 12.167 -16.025 1.00 86.06 547 THR A C 1
ATOM 4144 O O . THR A 1 547 ? 8.995 12.909 -15.279 1.00 86.06 547 THR A O 1
ATOM 4147 N N . ASN A 1 548 ? 8.709 10.892 -16.214 1.00 89.81 548 ASN A N 1
ATOM 4148 C CA . ASN A 1 548 ? 9.916 10.309 -15.625 1.00 89.81 548 ASN A CA 1
ATOM 4149 C C . ASN A 1 548 ? 11.191 10.663 -16.410 1.00 89.81 548 ASN A C 1
ATOM 4151 O O . ASN A 1 548 ? 12.293 10.486 -15.891 1.00 89.81 548 ASN A O 1
ATOM 4155 N N . ASN A 1 549 ? 11.070 11.113 -17.663 1.00 95.38 549 ASN A N 1
ATOM 4156 C CA . ASN A 1 549 ? 12.225 11.397 -18.507 1.00 95.38 549 ASN A CA 1
ATOM 4157 C C . ASN A 1 549 ? 12.954 12.671 -18.029 1.00 95.38 549 ASN A C 1
ATOM 4159 O O . ASN A 1 549 ? 12.291 13.668 -17.744 1.00 95.38 549 ASN A O 1
ATOM 4163 N N . PRO A 1 550 ? 14.301 12.688 -17.960 1.00 93.69 550 PRO A N 1
ATOM 4164 C CA . PRO A 1 550 ? 15.052 13.831 -17.425 1.00 93.69 550 PRO A CA 1
ATOM 4165 C C . PRO A 1 550 ? 14.913 15.118 -18.251 1.00 93.69 550 PRO A C 1
ATOM 4167 O O . PRO A 1 550 ? 15.145 16.206 -17.730 1.00 93.69 550 PRO A O 1
ATOM 4170 N N . LYS A 1 551 ? 14.535 15.007 -19.529 1.00 94.94 551 LYS A N 1
ATOM 4171 C CA . LYS A 1 551 ? 14.310 16.133 -20.442 1.00 94.94 551 LYS A CA 1
ATOM 4172 C C . LYS A 1 551 ? 12.889 16.060 -20.995 1.00 94.94 551 LYS A C 1
ATOM 4174 O O . LYS A 1 551 ? 12.493 15.029 -21.531 1.00 94.94 551 LYS A O 1
ATOM 4179 N N . ALA A 1 552 ? 12.100 17.122 -20.868 1.00 92.94 552 ALA A N 1
ATOM 4180 C CA . ALA A 1 552 ? 10.753 17.132 -21.439 1.00 92.94 552 ALA A CA 1
ATOM 4181 C C . ALA A 1 552 ? 10.819 17.023 -22.974 1.00 92.94 552 ALA A C 1
ATOM 4183 O O . ALA A 1 552 ? 11.669 17.660 -23.593 1.00 92.94 552 ALA A O 1
ATOM 4184 N N . LEU A 1 553 ? 9.924 16.233 -23.575 1.00 94.69 553 LEU A N 1
ATOM 4185 C CA . LEU A 1 553 ? 9.802 16.113 -25.030 1.00 94.69 553 LEU A CA 1
ATOM 4186 C C . LEU A 1 553 ? 8.536 16.816 -25.516 1.00 94.69 553 LEU A C 1
ATOM 4188 O O . LEU A 1 553 ? 7.433 16.508 -25.056 1.00 94.69 553 LEU A O 1
ATOM 4192 N N . SER A 1 554 ? 8.687 17.725 -26.475 1.00 96.31 554 SER A N 1
ATOM 4193 C CA . SER A 1 554 ? 7.571 18.262 -27.251 1.00 96.31 554 SER A CA 1
ATOM 4194 C C . SER A 1 554 ? 7.101 17.256 -28.310 1.00 96.31 554 SER A C 1
ATOM 4196 O O . SER A 1 554 ? 7.773 16.267 -28.605 1.00 96.31 554 SER A O 1
ATOM 4198 N N . LEU A 1 555 ? 5.940 17.507 -28.923 1.00 95.62 555 LEU A N 1
ATOM 4199 C CA . LEU A 1 555 ? 5.466 16.679 -30.038 1.00 95.62 555 LEU A CA 1
ATOM 4200 C C . LEU A 1 555 ? 6.429 16.703 -31.235 1.00 95.62 555 LEU A C 1
ATOM 4202 O O . LEU A 1 555 ? 6.539 15.689 -31.920 1.00 95.62 555 LEU A O 1
ATOM 4206 N N . ASP A 1 556 ? 7.116 17.825 -31.478 1.00 96.88 556 ASP A N 1
ATOM 4207 C CA . ASP A 1 556 ? 8.113 17.920 -32.550 1.00 96.88 556 ASP A CA 1
ATOM 4208 C C . ASP A 1 556 ? 9.335 17.051 -32.238 1.00 96.88 556 ASP A C 1
ATOM 4210 O O . ASP A 1 556 ? 9.752 16.259 -33.081 1.00 96.88 556 ASP A O 1
ATOM 4214 N N . ASP A 1 557 ? 9.828 17.093 -30.993 1.00 97.50 557 ASP A N 1
ATOM 4215 C CA . ASP A 1 557 ? 10.954 16.259 -30.553 1.00 97.50 557 ASP A CA 1
ATOM 4216 C C . ASP A 1 557 ? 10.654 14.767 -30.748 1.00 97.50 557 ASP A C 1
ATOM 4218 O O . ASP A 1 557 ? 11.476 14.019 -31.280 1.00 97.50 557 ASP A O 1
ATOM 4222 N N . ILE A 1 558 ? 9.449 14.325 -30.365 1.00 97.12 558 ILE A N 1
ATOM 4223 C CA . ILE A 1 558 ? 9.026 12.927 -30.525 1.00 97.12 558 ILE A CA 1
ATOM 4224 C C . ILE A 1 558 ? 8.971 12.539 -32.011 1.00 97.12 558 ILE A C 1
ATOM 4226 O O . ILE A 1 558 ? 9.425 11.454 -32.380 1.00 97.12 558 ILE A O 1
ATOM 4230 N N . GLN A 1 559 ? 8.450 13.413 -32.879 1.00 97.06 559 GLN A N 1
ATOM 4231 C CA . GLN A 1 559 ? 8.440 13.163 -34.324 1.00 97.06 559 GLN A CA 1
ATOM 4232 C C . GLN A 1 559 ? 9.856 13.071 -34.891 1.00 97.06 559 GLN A C 1
ATOM 4234 O O . GLN A 1 559 ? 10.133 12.163 -35.673 1.00 97.06 559 GLN A O 1
ATOM 4239 N N . GLN A 1 560 ? 10.762 13.966 -34.486 1.00 97.00 560 GLN A N 1
ATOM 4240 C CA . GLN A 1 560 ? 12.156 13.915 -34.924 1.00 97.00 560 GLN A CA 1
ATOM 4241 C C . GLN A 1 560 ? 12.848 12.621 -34.488 1.00 97.00 560 GLN A C 1
ATOM 4243 O O . GLN A 1 560 ? 13.564 12.022 -35.289 1.00 97.00 560 GLN A O 1
ATOM 4248 N N . LEU A 1 561 ? 12.583 12.140 -33.270 1.00 97.06 561 LEU A N 1
ATOM 4249 C CA . LEU A 1 561 ? 13.123 10.869 -32.781 1.00 97.06 561 LEU A CA 1
ATOM 4250 C C . LEU A 1 561 ? 12.664 9.672 -33.622 1.00 97.06 561 LEU A C 1
ATOM 4252 O O . LEU A 1 561 ? 13.489 8.828 -33.966 1.00 97.06 561 LEU A O 1
ATOM 4256 N N . TYR A 1 562 ? 11.384 9.602 -34.004 1.00 97.38 562 TYR A N 1
ATOM 4257 C CA . TYR A 1 562 ? 10.926 8.564 -34.936 1.00 97.38 562 TYR A CA 1
ATOM 4258 C C . TYR A 1 562 ? 11.511 8.745 -36.340 1.00 97.38 562 TYR A C 1
ATOM 4260 O O . TYR A 1 562 ? 11.870 7.758 -36.982 1.00 97.38 562 TYR A O 1
ATOM 4268 N N . ARG A 1 563 ? 11.648 9.991 -36.809 1.00 96.25 563 ARG A N 1
ATOM 4269 C CA . ARG A 1 563 ? 12.237 10.306 -38.117 1.00 96.25 563 ARG A CA 1
ATOM 4270 C C . ARG A 1 563 ? 13.692 9.852 -38.217 1.00 96.25 563 ARG A C 1
ATOM 4272 O O . ARG A 1 563 ? 14.110 9.430 -39.288 1.00 96.25 563 ARG A O 1
ATOM 4279 N N . CYS A 1 564 ? 14.448 9.836 -37.115 1.00 95.19 564 CYS A N 1
ATOM 4280 C CA . CYS A 1 564 ? 15.794 9.251 -37.096 1.00 95.19 564 CYS A CA 1
ATOM 4281 C C . CYS A 1 564 ? 15.836 7.768 -37.509 1.00 95.19 564 CYS A C 1
ATOM 4283 O O . CYS A 1 564 ? 16.900 7.288 -37.893 1.00 95.19 564 CYS A O 1
ATOM 4285 N N . LEU A 1 565 ? 14.708 7.056 -37.432 1.00 95.00 565 LEU A N 1
ATOM 4286 C CA . LEU A 1 565 ? 14.559 5.659 -37.841 1.00 95.00 565 LEU A CA 1
ATOM 4287 C C . LEU A 1 565 ? 13.821 5.509 -39.189 1.00 95.00 565 LEU A C 1
ATOM 4289 O O . LEU A 1 565 ? 13.436 4.398 -39.557 1.00 95.00 565 LEU A O 1
ATOM 4293 N N . LEU A 1 566 ? 13.606 6.604 -39.928 1.00 91.56 566 LEU A N 1
ATOM 4294 C CA . LEU A 1 566 ? 13.055 6.625 -41.287 1.00 91.56 566 LEU A CA 1
ATOM 4295 C C . LEU A 1 566 ? 14.102 7.196 -42.267 1.00 91.56 566 LEU A C 1
ATOM 4297 O O . LEU A 1 566 ? 14.027 8.375 -42.612 1.00 91.56 566 LEU A O 1
ATOM 4301 N N . PRO A 1 567 ? 15.089 6.384 -42.693 1.00 76.56 567 PRO A N 1
ATOM 4302 C CA . PRO A 1 567 ? 16.159 6.820 -43.593 1.00 76.56 567 PRO A CA 1
ATOM 4303 C C . PRO A 1 567 ? 15.706 7.201 -45.011 1.00 76.56 567 PRO A C 1
ATOM 4305 O O . PRO A 1 567 ? 14.626 6.758 -45.481 1.00 76.56 567 PRO A O 1
#

Radius of gyration: 34.53 Å; Cα contacts (8 Å, |Δi|>4): 962; chains: 1; bounding box: 73×66×107 Å

pLDDT: mean 88.03, std 12.9, range [33.22, 98.62]

Sequence (567 aa):
MKMGAVDYIAKPFDHDEMLQAVSRILRDRQTVKGLQDERNALAKANGAEKGPAQNNNGEIGIIGSCPPMLDLYSKIRKVAPTDSNVLVQGESGTGKELVARALHNLSRRAKAPMISVNCAAIPESLIESELFGHEKGAFTGASAGRAGLVEAADGGTLFLDEIGELPLEAQARLLRVLQEGEIRRVGSVQSQKVDVRLIAATHRDLKTLAKNGEFREDLFYRLHVIALKLPALRERGSDILEIARAFLVRQSAKVGRDDLKFSPDAEQAIRHYSWPGNVRELENAVERSVILCENPEITADLLGIDKVTHPGKPMVLVPTTSGTGSEVTPNAIVTLPDEELKIGVVSRHLLPTLVILDPLRTLSLPRPITAATGMDAFTHSLESFISTKANPISDAFALESMRLIAGSIVEAWQQPESVRARGDMLLGSMYGGLALTAAGTAAVHALAYPLGGKFHVTHGVANAMLLPHVMAFNLDSCAERLKRAALVCGVAQQDDSNETAAHKLIGQIRQWTQVLNIPQNLREFGVAEEHLADMAVAASKVTRLMTNNPKALSLDDIQQLYRCLLP

Nearest PDB structures (foldseek):
  1ny5-assembly1_A  TM=9.461E-01  e=7.721E-26  Aquifex aeolicus
  6luf-assembly5_E  TM=9.442E-01  e=7.009E-24  Vibrio cholerae O395
  5ep2-assembly1_A  TM=9.391E-01  e=5.306E-23  Photobacterium angustum
  6lua-assembly1_G  TM=9.380E-01  e=6.678E-23  Vibrio cholerae O395
  3m0e-assembly1_A  TM=9.001E-01  e=2.214E-23  Aquifex aeolicus

Organism: Pseudomonas savastanoi (NCBI:txid29438)

Secondary structure (DSSP, 8-state):
-TTS-----PSS--HHHHHHHHHHHHHHHHHHHHHHHHHHHHHHHTT--------TTTTT-----SHHHHHHHHHHHHHTTS---EEEE--TTS-HHHHHHHHHHTSTTTTS-EEEEETTTS-HHHHHHHHH-B-TTSSTT--S-B--HHHHTTTSEEEEETGGGS-HHHHHHHHHHHHHSEE--BT----EE---EEEEEESS-HHHHHHTTSS-HHHHHHHTTEEEEPPPGGGSTTHHHHHHHHHHHHHHHHHT-TT-EE-HHHHHHHHHS--TTHHHHHHHHHHHHHHH--SSEE-GGGGT--S--S--S--EE---SSS--GGG-SEEEEEETTTTEEEEEE-GGGS-SEE---GGGGTTS-HHHHHHHHHHHHHHHHHHHHSTT--HHHHHHHHHHHHHHHHHHHHHHH-TT-HHHHHHHHHHHHHHHHHHHHH---HHHHHHHHHHHHS---HHHHHHHHHHHHHHHHHHHHHHHHHHHHHHTTSS-TTS-HHHHHHHHHHHHHHHHHHTT----GGGGT--GGGHHHHHHHHHT-HHHHTTSSS---HHHHHHHHHTT--

Solvent-accessible surface area (backbone atoms only — not comparable to full-atom values): 30047 Å² total; per-residue (Å²): 89,97,86,73,41,91,74,87,83,68,87,89,69,59,69,67,60,51,54,51,53,51,51,51,54,54,49,55,52,50,52,54,48,50,54,49,50,48,51,50,48,52,49,59,73,67,65,78,71,90,70,94,66,96,52,104,53,63,87,49,75,68,86,63,78,33,71,74,52,52,52,46,52,55,47,42,68,66,50,17,64,49,81,67,36,34,28,37,36,34,54,65,43,55,50,65,66,52,54,53,50,29,32,42,62,58,21,87,41,45,89,40,51,73,39,78,44,56,41,76,79,43,60,80,92,46,44,51,45,52,39,45,4,29,34,59,65,52,50,97,83,34,86,58,59,45,85,12,51,58,66,72,8,46,68,13,28,35,35,35,34,37,52,78,58,46,52,67,68,49,45,56,52,51,41,41,34,76,72,71,30,39,48,53,30,41,77,49,92,61,73,44,82,47,52,61,34,46,34,36,27,29,64,68,63,59,72,59,34,25,76,72,68,62,32,60,59,72,46,49,61,65,38,62,72,38,75,46,73,53,69,50,48,67,76,34,64,74,26,49,58,57,48,52,52,53,44,43,57,57,47,20,58,76,73,72,43,83,70,63,42,72,33,74,62,20,52,51,47,60,71,70,49,64,48,90,43,15,54,50,45,51,46,52,26,46,47,51,24,65,72,69,45,88,60,56,57,40,44,44,76,53,42,72,70,64,86,65,87,62,71,62,78,89,38,74,41,66,62,58,67,34,21,79,18,58,74,57,20,37,63,44,77,45,72,42,85,92,69,81,41,75,46,77,45,66,30,79,56,60,43,51,76,41,72,49,89,45,36,78,60,40,45,81,53,52,52,64,55,51,35,22,24,40,38,26,12,42,48,34,7,53,31,7,49,56,15,70,53,39,45,78,68,24,38,54,30,10,48,51,12,36,28,31,29,60,73,12,51,65,52,31,42,79,40,47,79,40,54,65,28,36,36,34,29,38,54,12,7,44,27,5,14,45,4,25,64,64,21,33,49,14,50,44,63,23,58,24,48,43,41,35,73,77,46,66,38,54,63,28,48,40,31,45,50,39,40,46,53,53,52,59,71,35,33,92,68,40,23,64,58,36,23,55,52,9,43,52,47,68,61,36,59,92,89,49,50,39,62,58,13,26,51,39,34,40,50,49,50,50,49,46,34,60,75,51,68,50,73,66,48,44,54,84,52,73,52,52,80,86,49,35,65,59,40,22,57,54,20,63,68,36,46,78,24,44,69,20,28,64,52,84,74,52,62,65,54,45,31,51,55,56,47,74,26,55,128

InterPro domains:
  IPR001789 Signal transduction response regulator, receiver domain [PS50110] (1-26)
  IPR002078 RNA polymerase sigma factor 54 interaction domain [PF00158] (62-228)
  IPR002078 RNA polymerase sigma factor 54 interaction domain [PS50045] (62-291)
  IPR003593 AAA+ ATPase domain [SM00382] (82-247)
  IPR011006 CheY-like superfamily [SSF52172] (1-38)
  IPR018211 Alcohol dehydrogenase, iron-type, conserved site [PS00913] (355-383)
  IPR025662 Sigma-54 interaction domain, ATP-binding site 1 [PS00675] (86-99)
  IPR025943 Sigma-54 interaction domain, ATP-binding site 2 [PS00676] (148-163)
  IPR025944 Sigma-54 interaction domain, conserved site [PS00688] (275-284)
  IPR027417 P-loop containing nucleoside triphosphate hydrolase [G3DSA:3.40.50.300] (50-232)
  IPR027417 P-loop containing nucleoside triphosphate hydrolase [SSF52540] (61-303)
  IPR056798 Fe-containing alcohol dehydrogenase-like, C-terminal [PF25137] (370-563)
  IPR058031 NorR-like, AAA+ ATPase lid domain [PF25601] (234-303)